Protein AF-A0A955R8C7-F1 (afdb_monomer)

Structure (mmCIF, N/CA/C/O backbone):
data_AF-A0A955R8C7-F1
#
_entry.id   AF-A0A955R8C7-F1
#
loop_
_atom_site.group_PDB
_atom_site.id
_atom_site.type_symbol
_atom_site.label_atom_id
_atom_site.label_alt_id
_atom_site.label_comp_id
_atom_site.label_asym_id
_atom_site.label_entity_id
_atom_site.label_seq_id
_atom_site.pdbx_PDB_ins_code
_atom_site.Cartn_x
_atom_site.Cartn_y
_atom_site.Cartn_z
_atom_site.occupancy
_atom_site.B_iso_or_equiv
_atom_site.auth_seq_id
_atom_site.auth_comp_id
_atom_site.auth_asym_id
_atom_site.auth_atom_id
_atom_site.pdbx_PDB_model_num
ATOM 1 N N . TYR A 1 1 ? -3.658 -14.614 7.445 1.00 72.25 1 TYR A N 1
ATOM 2 C CA . TYR A 1 1 ? -3.340 -15.143 8.784 1.00 72.25 1 TYR A CA 1
ATOM 3 C C . TYR A 1 1 ? -2.706 -16.513 8.646 1.00 72.25 1 TYR A C 1
ATOM 5 O O . TYR A 1 1 ? -2.877 -17.133 7.601 1.00 72.25 1 TYR A O 1
ATOM 13 N N . PHE A 1 2 ? -1.937 -16.956 9.641 1.00 74.69 2 PHE A N 1
ATOM 14 C CA . PHE A 1 2 ? -1.252 -18.251 9.612 1.00 74.69 2 PHE A CA 1
ATOM 15 C C . PHE A 1 2 ? -2.273 -19.394 9.439 1.00 74.69 2 PHE A C 1
ATOM 17 O O . PHE A 1 2 ? -3.031 -19.685 10.363 1.00 74.69 2 PHE A O 1
ATOM 24 N N . GLY A 1 3 ? -2.316 -19.989 8.240 1.00 80.19 3 GLY A N 1
ATOM 25 C CA . GLY A 1 3 ? -3.295 -21.011 7.832 1.00 80.19 3 GLY A CA 1
ATOM 26 C C . GLY A 1 3 ? -4.093 -20.663 6.564 1.00 80.19 3 GLY A C 1
ATOM 27 O O . GLY A 1 3 ? -4.655 -21.548 5.922 1.00 80.19 3 GLY A O 1
ATOM 28 N N . PHE A 1 4 ? -4.118 -19.397 6.140 1.00 88.19 4 PHE A N 1
ATOM 29 C CA . PHE A 1 4 ? -4.776 -18.999 4.890 1.00 88.19 4 PHE A CA 1
ATOM 30 C C . PHE A 1 4 ? -3.830 -19.081 3.686 1.00 88.19 4 PHE A C 1
ATOM 32 O O . PHE A 1 4 ? -2.660 -18.721 3.780 1.00 88.19 4 PHE A O 1
ATOM 39 N N . ALA A 1 5 ? -4.368 -19.515 2.541 1.00 88.62 5 ALA A N 1
ATOM 40 C CA . ALA A 1 5 ? -3.675 -19.583 1.257 1.00 88.62 5 ALA A CA 1
ATOM 41 C C . ALA A 1 5 ? -3.328 -18.188 0.719 1.00 88.62 5 ALA A C 1
ATOM 43 O O . ALA A 1 5 ? -2.282 -17.995 0.104 1.00 88.62 5 ALA A O 1
ATOM 44 N N . LEU A 1 6 ? -4.200 -17.211 0.982 1.00 89.56 6 LEU A N 1
ATOM 45 C CA . LEU A 1 6 ? -3.965 -15.808 0.672 1.00 89.56 6 LEU A CA 1
ATOM 46 C C . LEU A 1 6 ? -3.606 -15.029 1.946 1.00 89.56 6 LEU A C 1
ATOM 48 O O . LEU A 1 6 ? -4.169 -15.284 3.018 1.00 89.56 6 LEU A O 1
ATOM 52 N N . PRO A 1 7 ? -2.686 -14.052 1.855 1.00 90.12 7 PRO A N 1
ATOM 53 C CA . PRO A 1 7 ? -2.375 -13.188 2.983 1.00 90.12 7 PRO A CA 1
ATOM 54 C C . PRO A 1 7 ? -3.577 -12.300 3.333 1.00 90.12 7 PRO A C 1
ATOM 56 O O . PRO A 1 7 ? -4.401 -11.979 2.478 1.00 90.12 7 PRO A O 1
ATOM 59 N N . ASN A 1 8 ? -3.655 -11.852 4.592 1.00 90.50 8 ASN A N 1
ATOM 60 C CA . ASN A 1 8 ? -4.755 -10.992 5.056 1.00 90.50 8 ASN A CA 1
ATOM 61 C C . ASN A 1 8 ? -4.847 -9.690 4.247 1.00 90.50 8 ASN A C 1
ATOM 63 O O . ASN A 1 8 ? -5.927 -9.241 3.886 1.00 90.50 8 ASN A O 1
ATOM 67 N N . THR A 1 9 ? -3.686 -9.159 3.865 1.00 89.81 9 THR A N 1
ATOM 68 C CA . THR A 1 9 ? -3.544 -7.992 2.994 1.00 89.81 9 THR A CA 1
ATOM 69 C C . THR A 1 9 ? -4.264 -8.163 1.655 1.00 89.81 9 THR A C 1
ATOM 71 O O . THR A 1 9 ? -4.812 -7.192 1.146 1.00 89.81 9 THR A O 1
ATOM 74 N N . ALA A 1 10 ? -4.299 -9.371 1.078 1.00 89.94 10 ALA A N 1
ATOM 75 C CA . ALA A 1 10 ? -5.022 -9.629 -0.166 1.00 89.94 10 ALA A CA 1
ATOM 76 C C . ALA A 1 10 ? -6.538 -9.578 0.056 1.00 89.94 10 ALA A C 1
ATOM 78 O O . ALA A 1 10 ? -7.243 -8.970 -0.741 1.00 89.94 10 ALA A O 1
ATOM 79 N N . VAL A 1 11 ? -7.028 -10.143 1.164 1.00 88.62 11 VAL A N 1
ATOM 80 C CA . VAL A 1 11 ? -8.448 -10.060 1.546 1.00 88.62 11 VAL A CA 1
ATOM 81 C C . VAL A 1 11 ? -8.850 -8.594 1.728 1.00 88.62 11 VAL A C 1
ATOM 83 O O . VAL A 1 11 ? -9.777 -8.119 1.076 1.00 88.62 11 VAL A O 1
ATOM 86 N N . ALA A 1 12 ? -8.062 -7.840 2.498 1.00 88.50 12 ALA A N 1
ATOM 87 C CA . ALA A 1 12 ? -8.323 -6.434 2.777 1.00 88.50 12 ALA A CA 1
ATOM 88 C C . ALA A 1 12 ? -8.257 -5.535 1.529 1.00 88.50 12 ALA A C 1
ATOM 90 O O . ALA A 1 12 ? -9.023 -4.578 1.409 1.00 88.50 12 ALA A O 1
ATOM 91 N N . LYS A 1 13 ? -7.346 -5.819 0.590 1.00 87.69 13 LYS A N 1
ATOM 92 C CA . LYS A 1 13 ? -7.160 -5.002 -0.619 1.00 87.69 13 LYS A CA 1
ATOM 93 C C . LYS A 1 13 ? -8.030 -5.411 -1.803 1.00 87.69 13 LYS A C 1
ATOM 95 O O . LYS A 1 13 ? -8.111 -4.634 -2.741 1.00 87.69 13 LYS A O 1
ATOM 100 N N . LEU A 1 14 ? -8.641 -6.594 -1.810 1.00 85.50 14 LEU A N 1
ATOM 101 C CA . LEU A 1 14 ? -9.488 -7.046 -2.924 1.00 85.50 14 LEU A CA 1
ATOM 102 C C . LEU A 1 14 ? -10.983 -7.033 -2.568 1.00 85.50 14 LEU A C 1
ATOM 104 O O . LEU A 1 14 ? -11.815 -6.848 -3.454 1.00 85.50 14 LEU A O 1
ATOM 108 N N . GLY A 1 15 ? -11.328 -7.178 -1.285 1.00 76.69 15 GLY A N 1
ATOM 109 C CA . GLY A 1 15 ? -12.704 -7.198 -0.772 1.00 76.69 15 GLY A CA 1
ATOM 110 C C . GLY A 1 15 ? -13.296 -5.823 -0.441 1.00 76.69 15 GLY A C 1
ATOM 111 O O . GLY A 1 15 ? -14.129 -5.720 0.449 1.00 76.69 15 GLY A O 1
ATOM 112 N N . HIS A 1 16 ? -12.854 -4.747 -1.099 1.00 76.88 16 HIS A N 1
ATOM 113 C CA . HIS A 1 16 ? -13.206 -3.372 -0.707 1.00 76.88 16 HIS A CA 1
ATOM 114 C C . HIS A 1 16 ? -14.562 -2.866 -1.252 1.00 76.88 16 HIS A C 1
ATOM 116 O O . HIS A 1 16 ? -15.022 -1.818 -0.823 1.00 76.88 16 HIS A O 1
ATOM 122 N N . GLY A 1 17 ? -15.195 -3.542 -2.222 1.00 75.94 17 GLY A N 1
ATOM 123 C CA . GLY A 1 17 ? -16.530 -3.161 -2.732 1.00 75.94 17 GLY A CA 1
ATOM 124 C C . GLY A 1 17 ? -16.606 -1.901 -3.622 1.00 75.94 17 GLY A C 1
ATOM 125 O O . GLY A 1 17 ? -17.692 -1.381 -3.860 1.00 75.94 17 GLY A O 1
ATOM 126 N N . ILE A 1 18 ? -15.477 -1.419 -4.155 1.00 79.19 18 ILE A N 1
ATOM 127 C CA . ILE A 1 18 ? -15.402 -0.206 -5.000 1.00 79.19 18 ILE A CA 1
ATOM 128 C C . ILE A 1 18 ? -15.710 -0.587 -6.455 1.00 79.19 18 ILE A C 1
ATOM 130 O O . ILE A 1 18 ? -15.263 -1.654 -6.901 1.00 79.19 18 ILE A O 1
ATOM 134 N N . PRO A 1 19 ? -16.420 0.264 -7.225 1.00 83.56 19 PRO A N 1
ATOM 135 C CA . PRO A 1 19 ? -16.710 0.006 -8.631 1.00 83.56 19 PRO A CA 1
ATOM 136 C C . PRO A 1 19 ? -15.460 -0.317 -9.456 1.00 83.56 19 PRO A C 1
ATOM 138 O O . PRO A 1 19 ? -14.422 0.338 -9.355 1.00 83.56 19 PRO A O 1
ATOM 141 N N . ARG A 1 20 ? -15.563 -1.315 -10.344 1.00 86.25 20 ARG A N 1
ATOM 142 C CA . ARG A 1 20 ? -14.416 -1.756 -11.158 1.00 86.25 20 ARG A CA 1
ATOM 143 C C . ARG A 1 20 ? -13.849 -0.667 -12.064 1.00 86.25 20 ARG A C 1
ATOM 145 O O . ARG A 1 20 ? -12.647 -0.668 -12.305 1.00 86.25 20 ARG A O 1
ATOM 152 N N . SER A 1 21 ? -14.686 0.237 -12.564 1.00 87.88 21 SER A N 1
ATOM 153 C CA . SER A 1 21 ? -14.248 1.387 -13.362 1.00 87.88 21 SER A CA 1
ATOM 154 C C . SER A 1 21 ? -13.288 2.282 -12.581 1.00 87.88 21 SER A C 1
ATOM 156 O O . SER A 1 21 ? -12.277 2.719 -13.128 1.00 87.88 21 SER A O 1
ATOM 158 N N . ASP A 1 22 ? -13.567 2.504 -11.295 1.00 84.25 22 ASP A N 1
ATOM 159 C CA . ASP A 1 22 ? -12.731 3.335 -10.436 1.00 84.25 22 ASP A CA 1
ATOM 160 C C . ASP A 1 22 ? -11.402 2.676 -10.110 1.00 84.25 22 ASP A C 1
ATOM 162 O O . ASP A 1 22 ? -10.360 3.325 -10.189 1.00 84.25 22 ASP A O 1
ATOM 166 N N . VAL A 1 23 ? -11.432 1.370 -9.844 1.00 88.19 23 VAL A N 1
ATOM 167 C CA . VAL A 1 23 ? -10.225 0.560 -9.648 1.00 88.19 23 VAL A CA 1
ATOM 168 C C . VAL A 1 23 ? -9.339 0.601 -10.897 1.00 88.19 23 VAL A C 1
ATOM 170 O O . VAL A 1 23 ? -8.155 0.901 -10.796 1.00 88.19 23 VAL A O 1
ATOM 173 N N . LEU A 1 24 ? -9.892 0.372 -12.091 1.00 92.38 24 LEU A N 1
ATOM 174 C CA . LEU A 1 24 ? -9.107 0.384 -13.333 1.00 92.38 24 LEU A CA 1
ATOM 175 C C . LEU A 1 24 ? -8.505 1.763 -13.630 1.00 92.38 24 LEU A C 1
ATOM 177 O O . LEU A 1 24 ? -7.325 1.860 -13.964 1.00 92.38 24 LEU A O 1
ATOM 181 N N . ALA A 1 25 ? -9.292 2.830 -13.480 1.00 90.12 25 ALA A N 1
ATOM 182 C CA . ALA A 1 25 ? -8.811 4.196 -13.680 1.00 90.12 25 ALA A CA 1
ATOM 183 C C . ALA A 1 25 ? -7.687 4.553 -12.697 1.00 90.12 25 ALA A C 1
ATOM 185 O O . ALA A 1 25 ? -6.699 5.174 -13.084 1.00 90.12 25 ALA A O 1
ATOM 186 N N . GLN A 1 26 ? -7.807 4.119 -11.444 1.00 90.62 26 GLN A N 1
ATOM 187 C CA . GLN A 1 26 ? -6.764 4.280 -10.441 1.00 90.62 26 GLN A CA 1
ATOM 188 C C . GLN A 1 26 ? -5.492 3.495 -10.792 1.00 90.62 26 GLN A C 1
ATOM 190 O O . GLN A 1 26 ? -4.386 4.001 -10.624 1.00 90.62 26 GLN A O 1
ATOM 195 N N . GLY A 1 27 ? -5.635 2.280 -11.319 1.00 94.62 27 GLY A N 1
ATOM 196 C CA . GLY A 1 27 ? -4.509 1.475 -11.778 1.00 94.62 27 GLY A CA 1
ATOM 197 C C . GLY A 1 27 ? -3.747 2.125 -12.936 1.00 94.62 27 GLY A C 1
ATOM 198 O O . GLY A 1 27 ? -2.518 2.105 -12.960 1.00 94.62 27 GLY A O 1
ATOM 199 N N . LEU A 1 28 ? -4.460 2.766 -13.867 1.00 95.38 28 LEU A N 1
ATOM 200 C CA . LEU A 1 28 ? -3.845 3.566 -14.931 1.00 95.38 28 LEU A CA 1
ATOM 201 C C . LEU A 1 28 ? -3.146 4.815 -14.378 1.00 95.38 28 LEU A C 1
ATOM 203 O O . LEU A 1 28 ? -2.026 5.108 -14.792 1.00 95.38 28 LEU A O 1
ATOM 207 N N . ALA A 1 29 ? -3.764 5.508 -13.415 1.00 92.62 29 ALA A N 1
ATOM 208 C CA . ALA A 1 29 ? -3.135 6.630 -12.719 1.00 92.62 29 ALA A CA 1
ATOM 209 C C . ALA A 1 29 ? -1.842 6.204 -12.001 1.00 92.62 29 ALA A C 1
ATOM 211 O O . ALA A 1 29 ? -0.850 6.924 -12.045 1.00 92.62 29 ALA A O 1
ATOM 212 N N . TYR A 1 30 ? -1.809 4.995 -11.433 1.00 95.56 30 TYR A N 1
ATOM 213 C CA . TYR A 1 30 ? -0.611 4.430 -10.813 1.00 95.56 30 TYR A CA 1
ATOM 214 C C . TYR A 1 30 ? 0.530 4.181 -11.805 1.00 95.56 30 TYR A C 1
ATOM 216 O O . TYR A 1 30 ? 1.680 4.520 -11.525 1.00 95.56 30 TYR A O 1
ATOM 224 N N . LEU A 1 31 ? 0.231 3.642 -12.992 1.00 96.31 31 LEU A N 1
ATOM 225 C CA . LEU A 1 31 ? 1.247 3.502 -14.039 1.00 96.31 31 LEU A CA 1
ATOM 226 C C . LEU A 1 31 ? 1.721 4.864 -14.559 1.00 96.31 31 LEU A C 1
ATOM 228 O O . LEU A 1 31 ? 2.915 5.039 -14.788 1.00 96.31 31 LEU A O 1
ATOM 232 N N . HIS A 1 32 ? 0.814 5.834 -14.700 1.00 94.94 32 HIS A N 1
ATOM 233 C CA . HIS A 1 32 ? 1.173 7.203 -15.066 1.00 94.94 32 HIS A CA 1
ATOM 234 C C . HIS A 1 32 ? 2.106 7.838 -14.025 1.00 94.94 32 HIS A C 1
ATOM 236 O O . HIS A 1 32 ? 3.153 8.353 -14.406 1.00 94.94 32 HIS A O 1
ATOM 242 N N . ASN A 1 33 ? 1.788 7.715 -12.730 1.00 93.25 33 ASN A N 1
ATOM 243 C CA . ASN A 1 33 ? 2.657 8.150 -11.634 1.00 93.25 33 ASN A CA 1
ATOM 244 C C . ASN A 1 33 ? 4.060 7.528 -11.753 1.00 93.25 33 ASN A C 1
ATOM 246 O O . ASN A 1 33 ? 5.056 8.239 -11.667 1.00 93.25 33 ASN A O 1
ATOM 250 N N . SER A 1 34 ? 4.159 6.226 -12.044 1.00 93.94 34 SER A N 1
ATOM 251 C CA . SER A 1 34 ? 5.461 5.572 -12.225 1.00 93.94 34 SER A CA 1
ATOM 252 C C . SER A 1 34 ? 6.263 6.141 -13.398 1.00 93.94 34 SER A C 1
ATOM 254 O O . SER A 1 34 ? 7.483 6.205 -13.306 1.00 93.94 34 SER A O 1
ATOM 256 N N . VAL A 1 35 ? 5.618 6.547 -14.495 1.00 93.50 35 VAL A N 1
ATOM 257 C CA . VAL A 1 35 ? 6.308 7.166 -15.641 1.00 93.50 35 VAL A CA 1
ATOM 258 C C . VAL A 1 35 ? 6.776 8.582 -15.305 1.00 93.50 35 VAL A C 1
ATOM 260 O O . VAL A 1 35 ? 7.848 8.984 -15.752 1.00 93.50 35 VAL A O 1
ATOM 263 N N . THR A 1 36 ? 5.992 9.341 -14.535 1.00 90.88 36 THR A N 1
ATOM 264 C CA . THR A 1 36 ? 6.328 10.727 -14.182 1.00 90.88 36 THR A CA 1
ATOM 265 C C . THR A 1 36 ? 7.379 10.821 -13.083 1.00 90.88 36 THR A C 1
ATOM 267 O O . THR A 1 36 ? 8.261 11.672 -13.166 1.00 90.88 36 THR A O 1
ATOM 270 N N . GLU A 1 37 ? 7.297 9.957 -12.073 1.00 90.06 37 GLU A N 1
ATOM 271 C CA . GLU A 1 37 ? 8.216 9.955 -10.930 1.00 90.06 37 GLU A CA 1
ATOM 272 C C . GLU A 1 37 ? 9.483 9.129 -11.202 1.00 90.06 37 GLU A C 1
ATOM 274 O O . GLU A 1 37 ? 10.540 9.433 -10.654 1.00 90.06 37 GLU A O 1
ATOM 279 N N . ASP A 1 38 ? 9.406 8.115 -12.073 1.00 92.56 38 ASP A N 1
ATOM 280 C CA . ASP A 1 38 ? 10.516 7.205 -12.374 1.00 92.56 38 ASP A CA 1
ATOM 281 C C . ASP A 1 38 ? 10.596 6.815 -13.874 1.00 92.56 38 ASP A C 1
ATOM 283 O O . ASP A 1 38 ? 10.420 5.650 -14.258 1.00 92.56 38 ASP A O 1
ATOM 287 N N . PRO A 1 39 ? 10.880 7.777 -14.777 1.00 94.00 39 PRO A N 1
ATOM 288 C CA . PRO A 1 39 ? 10.860 7.551 -16.228 1.00 94.00 39 PRO A CA 1
ATOM 289 C C . PRO A 1 39 ? 11.879 6.507 -16.714 1.00 94.00 39 PRO A C 1
ATOM 291 O O . PRO A 1 39 ? 11.675 5.881 -17.762 1.00 94.00 39 PRO A O 1
ATOM 294 N N . VAL A 1 40 ? 12.964 6.271 -15.961 1.00 95.12 40 VAL A N 1
ATOM 295 C CA . VAL A 1 40 ? 13.962 5.242 -16.305 1.00 95.12 40 VAL A CA 1
ATOM 296 C C . VAL A 1 40 ? 13.352 3.842 -16.287 1.00 95.12 40 VAL A C 1
ATOM 298 O O . VAL A 1 40 ? 13.787 2.981 -17.055 1.00 95.12 40 VAL A O 1
ATOM 301 N N . THR A 1 41 ? 12.306 3.613 -15.490 1.00 94.50 41 THR A N 1
ATOM 302 C CA . THR A 1 41 ? 11.613 2.325 -15.455 1.00 94.50 41 THR A CA 1
ATOM 303 C C . THR A 1 41 ? 10.926 2.020 -16.780 1.00 94.50 41 THR A C 1
ATOM 305 O O . THR A 1 41 ? 11.147 0.956 -17.368 1.00 94.50 41 THR A O 1
ATOM 308 N N . ALA A 1 42 ? 10.159 2.977 -17.306 1.00 94.88 42 ALA A N 1
ATOM 309 C CA . ALA A 1 42 ? 9.500 2.840 -18.602 1.00 94.88 42 ALA A CA 1
ATOM 310 C C . ALA A 1 42 ? 10.517 2.706 -19.746 1.00 94.88 42 ALA A C 1
ATOM 312 O O . ALA A 1 42 ? 10.357 1.850 -20.620 1.00 94.88 42 ALA A O 1
ATOM 313 N N . LEU A 1 43 ? 11.600 3.492 -19.708 1.00 96.56 43 LEU A N 1
ATOM 314 C CA . LEU A 1 43 ? 12.670 3.409 -20.702 1.00 96.56 43 LEU A CA 1
ATOM 315 C C . LEU A 1 43 ? 13.373 2.046 -20.679 1.00 96.56 43 LEU A C 1
ATOM 317 O O . LEU A 1 43 ? 13.574 1.443 -21.731 1.00 96.56 43 LEU A O 1
ATOM 321 N N . THR A 1 44 ? 13.712 1.529 -19.496 1.00 97.50 44 THR A N 1
ATOM 322 C CA . THR A 1 44 ? 14.349 0.211 -19.347 1.00 97.50 44 THR A CA 1
ATOM 323 C C . THR A 1 44 ? 13.456 -0.887 -19.916 1.00 97.50 44 THR A C 1
ATOM 325 O O . THR A 1 44 ? 13.938 -1.759 -20.639 1.00 97.50 44 THR A O 1
ATOM 328 N N . PHE A 1 45 ? 12.147 -0.821 -19.653 1.00 96.44 45 PHE A N 1
ATOM 329 C CA . PHE A 1 45 ? 11.169 -1.761 -20.200 1.00 96.44 45 PHE A CA 1
ATOM 330 C C . PHE A 1 45 ? 11.098 -1.701 -21.733 1.00 96.44 45 PHE A C 1
ATOM 332 O O . PHE A 1 45 ? 11.169 -2.736 -22.400 1.00 96.44 45 PHE A O 1
ATOM 339 N N . ALA A 1 46 ? 11.031 -0.493 -22.299 1.00 96.25 46 ALA A N 1
ATOM 340 C CA . ALA A 1 46 ? 10.998 -0.280 -23.744 1.00 96.25 46 ALA A CA 1
ATOM 341 C C . ALA A 1 46 ? 12.273 -0.793 -24.435 1.00 96.25 46 ALA A C 1
ATOM 343 O O . ALA A 1 46 ? 12.190 -1.504 -25.439 1.00 96.25 46 ALA A O 1
ATOM 344 N N . LEU A 1 47 ? 13.449 -0.496 -23.872 1.00 97.00 47 LEU A N 1
ATOM 345 C CA . LEU A 1 47 ? 14.725 -0.993 -24.386 1.00 97.00 47 LEU A CA 1
ATOM 346 C C . LEU A 1 47 ? 14.814 -2.518 -24.287 1.00 97.00 47 LEU A C 1
ATOM 348 O O . LEU A 1 47 ? 15.222 -3.163 -25.251 1.00 97.00 47 LEU A O 1
ATOM 352 N N . ALA A 1 48 ? 14.391 -3.114 -23.169 1.00 96.69 48 ALA A N 1
ATOM 353 C CA . ALA A 1 48 ? 14.397 -4.565 -23.005 1.00 96.69 48 ALA A CA 1
ATOM 354 C C . ALA A 1 48 ? 13.556 -5.268 -24.083 1.00 96.69 48 ALA A C 1
ATOM 356 O O . ALA A 1 48 ? 14.011 -6.254 -24.664 1.00 96.69 48 ALA A O 1
ATOM 357 N N . ILE A 1 49 ? 12.368 -4.738 -24.400 1.00 95.69 49 ILE A N 1
ATOM 358 C CA . ILE A 1 49 ? 11.526 -5.241 -25.497 1.00 95.69 49 ILE A CA 1
ATOM 359 C C . ILE A 1 49 ? 12.233 -5.070 -26.843 1.00 95.69 49 ILE A C 1
ATOM 361 O O . ILE A 1 49 ? 12.328 -6.033 -27.604 1.00 95.69 49 ILE A O 1
ATOM 365 N N . ALA A 1 50 ? 12.758 -3.876 -27.132 1.00 95.19 50 ALA A N 1
ATOM 366 C CA . ALA A 1 50 ? 13.411 -3.584 -28.405 1.00 95.19 50 ALA A CA 1
ATOM 367 C C . ALA A 1 50 ? 14.598 -4.527 -28.675 1.00 95.19 50 ALA A C 1
ATOM 369 O O . ALA A 1 50 ? 14.674 -5.128 -29.747 1.00 95.19 50 ALA A O 1
ATOM 370 N N . PHE A 1 51 ? 15.481 -4.728 -27.691 1.00 94.81 51 PHE A N 1
ATOM 371 C CA . PHE A 1 51 ? 16.626 -5.635 -27.820 1.00 94.81 51 PHE A CA 1
ATOM 372 C C . PHE A 1 51 ? 16.218 -7.117 -27.827 1.00 94.81 51 PHE A C 1
ATOM 374 O O . PHE A 1 51 ? 16.821 -7.915 -28.547 1.00 94.81 51 PHE A O 1
ATOM 381 N N . ALA A 1 52 ? 15.183 -7.517 -27.083 1.00 94.25 52 ALA A N 1
ATOM 382 C CA . ALA A 1 52 ? 14.675 -8.889 -27.141 1.00 94.25 52 ALA A CA 1
ATOM 383 C C . ALA A 1 52 ? 14.090 -9.235 -28.522 1.00 94.25 52 ALA A C 1
ATOM 385 O O . ALA A 1 52 ? 14.343 -10.331 -29.032 1.00 94.25 52 ALA A O 1
ATOM 386 N N . LEU A 1 53 ? 13.361 -8.296 -29.139 1.00 93.88 53 LEU A N 1
ATOM 387 C CA . LEU A 1 53 ? 12.813 -8.434 -30.491 1.00 93.88 53 LEU A CA 1
ATOM 388 C C . LEU A 1 53 ? 13.912 -8.409 -31.559 1.00 93.88 53 LEU A C 1
ATOM 390 O O . LEU A 1 53 ? 13.920 -9.278 -32.427 1.00 93.88 53 LEU A O 1
ATOM 394 N N . ALA A 1 54 ? 14.865 -7.474 -31.472 1.00 92.69 54 ALA A N 1
ATOM 395 C CA . ALA A 1 54 ? 15.970 -7.358 -32.428 1.00 92.69 54 ALA A CA 1
ATOM 396 C C . ALA A 1 54 ? 16.838 -8.627 -32.496 1.00 92.69 54 ALA A C 1
ATOM 398 O O . ALA A 1 54 ? 17.334 -8.983 -33.560 1.00 92.69 54 ALA A O 1
ATOM 399 N N . ASN A 1 55 ? 16.980 -9.336 -31.374 1.00 88.94 55 ASN A N 1
ATOM 400 C CA . ASN A 1 55 ? 17.717 -10.598 -31.303 1.00 88.94 55 ASN A CA 1
ATOM 401 C C . ASN A 1 55 ? 16.864 -11.843 -31.600 1.00 88.94 55 ASN A C 1
ATOM 403 O O . ASN A 1 55 ? 17.377 -12.955 -31.481 1.00 88.94 55 ASN A O 1
ATOM 407 N N . ALA A 1 56 ? 15.570 -11.684 -31.908 1.00 84.56 56 ALA A N 1
ATOM 408 C CA . ALA A 1 56 ? 14.620 -12.782 -32.106 1.00 84.56 56 ALA A CA 1
ATOM 409 C C . ALA A 1 56 ? 14.700 -13.861 -31.002 1.00 84.56 56 ALA A C 1
ATOM 411 O O . ALA A 1 56 ? 14.657 -15.059 -31.280 1.00 84.56 56 ALA A O 1
ATOM 412 N N . SER A 1 57 ? 14.847 -13.442 -29.737 1.00 83.62 57 SER A N 1
ATOM 413 C CA . SER A 1 57 ? 15.030 -14.349 -28.596 1.00 83.62 57 SER A CA 1
ATOM 414 C C . SER A 1 57 ? 13.694 -14.604 -27.886 1.00 83.62 57 SER A C 1
ATOM 416 O O . SER A 1 57 ? 13.339 -13.857 -26.968 1.00 83.62 57 SER A O 1
ATOM 418 N N . PRO A 1 58 ? 12.943 -15.675 -28.222 1.00 83.62 58 PRO A N 1
ATOM 419 C CA . PRO A 1 58 ? 11.679 -15.978 -27.546 1.00 83.62 58 PRO A CA 1
ATOM 420 C C . PRO A 1 58 ? 11.877 -16.215 -26.043 1.00 83.62 58 PRO A C 1
ATOM 422 O O . PRO A 1 58 ? 11.026 -15.849 -25.238 1.00 83.62 58 PRO A O 1
ATOM 425 N N . ARG A 1 59 ? 13.045 -16.737 -25.641 1.00 90.62 59 ARG A N 1
ATOM 426 C CA . ARG A 1 59 ? 13.415 -16.921 -24.228 1.00 90.62 59 ARG A CA 1
ATOM 427 C C . ARG A 1 59 ? 13.519 -15.599 -23.463 1.00 90.62 59 ARG A C 1
ATOM 429 O O . ARG A 1 59 ? 13.260 -15.590 -22.267 1.00 90.62 59 ARG A O 1
ATOM 436 N N . SER A 1 60 ? 13.878 -14.509 -24.141 1.00 92.00 60 SER A N 1
ATOM 437 C CA . SER A 1 60 ? 13.929 -13.160 -23.562 1.00 92.00 60 SER A CA 1
ATOM 438 C C . SER A 1 60 ? 12.564 -12.464 -23.580 1.00 92.00 60 SER A C 1
ATOM 440 O O . SER A 1 60 ? 12.310 -11.605 -22.746 1.00 92.00 60 SER A O 1
ATOM 442 N N . LEU A 1 61 ? 11.663 -12.846 -24.491 1.00 93.06 61 LEU A N 1
ATOM 443 C CA . LEU A 1 61 ? 10.310 -12.284 -24.562 1.00 93.06 61 LEU A CA 1
ATOM 444 C C . LEU A 1 61 ? 9.367 -12.859 -23.498 1.00 93.06 61 LEU A C 1
ATOM 446 O O . LEU A 1 61 ? 8.510 -12.136 -23.002 1.00 93.06 61 LEU A O 1
ATOM 450 N N . LEU A 1 62 ? 9.538 -14.125 -23.103 1.00 94.69 62 LEU A N 1
ATOM 451 C CA . LEU A 1 62 ? 8.736 -14.758 -22.044 1.00 94.69 62 LEU A CA 1
ATOM 452 C C . LEU A 1 62 ? 8.735 -13.990 -20.705 1.00 94.69 62 LEU A C 1
ATOM 454 O O . LEU A 1 62 ? 7.648 -13.701 -20.202 1.00 94.69 62 LEU A O 1
ATOM 458 N N . PRO A 1 63 ? 9.889 -13.618 -20.112 1.00 95.25 63 PRO A N 1
ATOM 459 C CA . PRO A 1 63 ? 9.889 -12.852 -18.868 1.00 95.25 63 PRO A CA 1
ATOM 460 C C . PRO A 1 63 ? 9.269 -11.456 -19.040 1.00 95.25 63 PRO A C 1
ATOM 462 O O . PRO A 1 63 ? 8.563 -10.996 -18.146 1.00 95.25 63 PRO A O 1
ATOM 465 N N . LEU A 1 64 ? 9.443 -10.809 -20.199 1.00 96.44 64 LEU A N 1
ATOM 466 C CA . LEU A 1 64 ? 8.802 -9.522 -20.502 1.00 96.44 64 LEU A CA 1
ATOM 467 C C . LEU A 1 64 ? 7.282 -9.644 -20.643 1.00 96.44 64 LEU A C 1
ATOM 469 O O . LEU A 1 64 ? 6.558 -8.771 -20.174 1.00 96.44 64 LEU A O 1
ATOM 473 N N . ALA A 1 65 ? 6.786 -10.740 -21.220 1.00 96.12 65 ALA A N 1
ATOM 474 C CA . ALA A 1 65 ? 5.359 -11.042 -21.253 1.00 96.12 65 ALA A CA 1
ATOM 475 C C . ALA A 1 65 ? 4.807 -11.251 -19.834 1.00 96.12 65 ALA A C 1
ATOM 477 O O . ALA A 1 65 ? 3.757 -10.708 -19.500 1.00 96.12 65 ALA A O 1
ATOM 478 N N . GLY A 1 66 ? 5.541 -11.960 -18.969 1.00 96.69 66 GLY A N 1
ATOM 479 C CA . GLY A 1 66 ? 5.200 -12.088 -17.549 1.00 96.69 66 GLY A CA 1
ATOM 480 C C . GLY A 1 66 ? 5.158 -10.738 -16.829 1.00 96.69 66 GLY A C 1
ATOM 481 O O . GLY A 1 66 ? 4.215 -10.458 -16.093 1.00 96.69 66 GLY A O 1
ATOM 482 N N . ALA A 1 67 ? 6.129 -9.863 -17.092 1.00 96.81 67 ALA A N 1
ATOM 483 C CA . ALA A 1 67 ? 6.141 -8.511 -16.547 1.00 96.81 67 ALA A CA 1
ATOM 484 C C . ALA A 1 67 ? 4.973 -7.657 -17.079 1.00 96.81 67 ALA A C 1
ATOM 486 O O . ALA A 1 67 ? 4.344 -6.943 -16.306 1.00 96.81 67 ALA A O 1
ATOM 487 N N . ALA A 1 68 ? 4.612 -7.779 -18.360 1.00 96.69 68 ALA A N 1
ATOM 488 C CA . ALA A 1 68 ? 3.443 -7.108 -18.929 1.00 96.69 68 ALA A CA 1
ATOM 489 C C . ALA A 1 68 ? 2.124 -7.612 -18.311 1.00 96.69 68 ALA A C 1
ATOM 491 O O . ALA A 1 68 ? 1.252 -6.807 -17.988 1.00 96.69 68 ALA A O 1
ATOM 492 N N . LEU A 1 69 ? 1.993 -8.924 -18.079 1.00 97.62 69 LEU A N 1
ATOM 493 C CA . LEU A 1 69 ? 0.855 -9.508 -17.359 1.00 97.62 69 LEU A CA 1
ATOM 494 C C . LEU A 1 69 ? 0.789 -9.021 -15.908 1.00 97.62 69 LEU A C 1
ATOM 496 O O . LEU A 1 69 ? -0.298 -8.737 -15.410 1.00 97.62 69 LEU A O 1
ATOM 500 N N . HIS A 1 70 ? 1.938 -8.871 -15.246 1.00 97.00 70 HIS A N 1
ATOM 501 C CA . HIS A 1 70 ? 2.011 -8.270 -13.916 1.00 97.00 70 HIS A CA 1
ATOM 502 C C . HIS A 1 70 ? 1.541 -6.812 -13.929 1.00 97.00 70 HIS A C 1
ATOM 504 O O . HIS A 1 70 ? 0.712 -6.442 -13.107 1.00 97.00 70 HIS A O 1
ATOM 510 N N . LEU A 1 71 ? 1.967 -5.992 -14.895 1.00 97.25 71 LEU A N 1
ATOM 511 C CA . LEU A 1 71 ? 1.472 -4.613 -15.025 1.00 97.25 71 LEU A CA 1
ATOM 512 C C . LEU A 1 71 ? -0.035 -4.562 -15.327 1.00 97.25 71 LEU A C 1
ATOM 514 O O . LEU A 1 71 ? -0.745 -3.725 -14.770 1.00 97.25 71 LEU A O 1
ATOM 518 N N . ALA A 1 72 ? -0.553 -5.488 -16.137 1.00 97.50 72 ALA A N 1
ATOM 519 C CA . ALA A 1 72 ? -1.993 -5.626 -16.350 1.00 97.50 72 ALA A CA 1
ATOM 520 C C . ALA A 1 72 ? -2.728 -6.007 -15.052 1.00 97.50 72 ALA A C 1
ATOM 522 O O . ALA A 1 72 ? -3.799 -5.470 -14.770 1.00 97.50 72 ALA A O 1
ATOM 523 N N . TYR A 1 73 ? -2.139 -6.881 -14.231 1.00 95.69 73 TYR A N 1
ATOM 524 C CA . TYR A 1 73 ? -2.640 -7.196 -12.894 1.00 95.69 73 TYR A CA 1
ATOM 525 C C . TYR A 1 73 ? -2.623 -5.968 -11.973 1.00 95.69 73 TYR A C 1
ATOM 527 O O . TYR A 1 73 ? -3.627 -5.701 -11.318 1.00 95.69 73 TYR A O 1
ATOM 535 N N . VAL A 1 74 ? -1.547 -5.174 -11.977 1.00 95.62 74 VAL A N 1
ATOM 536 C CA . VAL A 1 74 ? -1.455 -3.914 -11.219 1.00 95.62 74 VAL A CA 1
ATOM 537 C C . VAL A 1 74 ? -2.605 -2.979 -11.596 1.00 95.62 74 VAL A C 1
ATOM 539 O O . VAL A 1 74 ? -3.293 -2.476 -10.710 1.00 95.62 74 VAL A O 1
ATOM 542 N N . VAL A 1 75 ? -2.896 -2.812 -12.890 1.00 96.12 75 VAL A N 1
ATOM 543 C CA . VAL A 1 75 ? -4.058 -2.023 -13.336 1.00 96.12 75 VAL A CA 1
ATOM 544 C C . VAL A 1 75 ? -5.368 -2.649 -12.856 1.00 96.12 75 VAL A C 1
ATOM 546 O O . VAL A 1 75 ? -6.255 -1.954 -12.363 1.00 96.12 75 VAL A O 1
ATOM 549 N N . ARG A 1 76 ? -5.485 -3.977 -12.955 1.00 94.50 76 ARG A N 1
ATOM 550 C CA . ARG A 1 76 ? -6.690 -4.730 -12.591 1.00 94.50 76 ARG A CA 1
ATOM 551 C C . ARG A 1 76 ? -7.081 -4.580 -11.120 1.00 94.50 76 ARG A C 1
ATOM 553 O O . ARG A 1 76 ? -8.282 -4.629 -10.838 1.00 94.50 76 ARG A O 1
ATOM 560 N N . VAL A 1 77 ? -6.102 -4.430 -10.226 1.00 92.00 77 VAL A N 1
ATOM 561 C CA . VAL A 1 77 ? -6.300 -4.256 -8.773 1.00 92.00 77 VAL A CA 1
ATOM 562 C C . VAL A 1 77 ? -6.234 -2.797 -8.313 1.00 92.00 77 VAL A C 1
ATOM 564 O O . VAL A 1 77 ? -6.405 -2.530 -7.131 1.00 92.00 77 VAL A O 1
ATOM 567 N N . GLY A 1 78 ? -6.021 -1.850 -9.231 1.00 91.38 78 GLY A N 1
ATOM 568 C CA . GLY A 1 78 ? -6.007 -0.417 -8.927 1.00 91.38 78 GLY A CA 1
ATOM 569 C C . GLY A 1 78 ? -4.691 0.114 -8.374 1.00 91.38 78 GLY A C 1
ATOM 570 O O . GLY A 1 78 ? -4.667 1.182 -7.770 1.00 91.38 78 GLY A O 1
ATOM 571 N N . GLY A 1 79 ? -3.594 -0.603 -8.605 1.00 92.69 79 GLY A N 1
ATOM 572 C CA . GLY A 1 79 ? -2.266 -0.195 -8.178 1.00 92.69 79 GLY A CA 1
ATOM 573 C C . GLY A 1 79 ? -2.100 -0.214 -6.665 1.00 92.69 79 GLY A C 1
ATOM 574 O O . GLY A 1 79 ? -2.580 -1.109 -5.966 1.00 92.69 79 GLY A O 1
ATOM 575 N N . ASP A 1 80 ? -1.357 0.763 -6.163 1.00 91.25 80 ASP A N 1
ATOM 576 C CA . ASP A 1 80 ? -0.991 0.841 -4.762 1.00 91.25 80 ASP A CA 1
ATOM 577 C C . ASP A 1 80 ? -0.741 2.283 -4.324 1.00 91.25 80 ASP A C 1
ATOM 579 O O . ASP A 1 80 ? -0.493 3.153 -5.152 1.00 91.25 80 ASP A O 1
ATOM 583 N N . PHE A 1 81 ? -0.818 2.554 -3.021 1.00 87.75 81 PHE A N 1
ATOM 584 C CA . PHE A 1 81 ? -0.506 3.890 -2.527 1.00 87.75 81 PHE A CA 1
ATOM 585 C C . PHE A 1 81 ? 0.991 4.179 -2.558 1.00 87.75 81 PHE A C 1
ATOM 587 O O . PHE A 1 81 ? 1.349 5.338 -2.501 1.00 87.75 81 PHE A O 1
ATOM 594 N N . MET A 1 82 ? 1.886 3.188 -2.600 1.00 92.81 82 MET A N 1
ATOM 595 C CA . MET A 1 82 ? 3.327 3.458 -2.617 1.00 92.81 82 MET A CA 1
ATOM 596 C C . MET A 1 82 ? 3.802 3.590 -4.057 1.00 92.81 82 MET A C 1
ATOM 598 O O . MET A 1 82 ? 3.741 2.611 -4.813 1.00 92.81 82 MET A O 1
ATOM 602 N N . SER A 1 83 ? 4.303 4.768 -4.429 1.00 92.81 83 SER A N 1
ATOM 603 C CA . SER A 1 83 ? 4.860 4.998 -5.765 1.00 92.81 83 SER A CA 1
ATOM 604 C C . SER A 1 83 ? 5.936 3.955 -6.100 1.00 92.81 83 SER A C 1
ATOM 606 O O . SER A 1 83 ? 6.731 3.555 -5.246 1.00 92.81 83 SER A O 1
ATOM 608 N N . GLY A 1 84 ? 5.898 3.429 -7.326 1.00 93.19 84 GLY A N 1
ATOM 609 C CA . GLY A 1 84 ? 6.867 2.464 -7.862 1.00 93.19 84 GLY A CA 1
ATOM 610 C C . GLY A 1 84 ? 6.862 1.053 -7.248 1.00 93.19 84 GLY A C 1
ATOM 611 O O . GLY A 1 84 ? 7.339 0.120 -7.899 1.00 93.19 84 GLY A O 1
ATOM 612 N N . ARG A 1 85 ? 6.294 0.833 -6.050 1.00 94.31 85 ARG A N 1
ATOM 613 C CA . ARG A 1 85 ? 6.374 -0.449 -5.313 1.00 94.31 85 ARG A CA 1
ATOM 614 C C . ARG A 1 85 ? 5.941 -1.658 -6.141 1.00 94.31 85 ARG A C 1
ATOM 616 O O . ARG A 1 85 ? 6.636 -2.671 -6.148 1.00 94.31 85 ARG A O 1
ATOM 623 N N . MET A 1 86 ? 4.803 -1.573 -6.828 1.00 94.88 86 MET A N 1
ATOM 624 C CA . MET A 1 86 ? 4.310 -2.688 -7.640 1.00 94.88 86 MET A CA 1
ATOM 625 C C . MET A 1 86 ? 4.947 -2.749 -9.034 1.00 94.88 86 MET A C 1
ATOM 627 O O . MET A 1 86 ? 4.858 -3.789 -9.675 1.00 94.88 86 MET A O 1
ATOM 631 N N . VAL A 1 87 ? 5.602 -1.688 -9.511 1.00 96.56 87 VAL A N 1
ATOM 632 C CA . VAL A 1 87 ? 6.272 -1.664 -10.828 1.00 96.56 87 VAL A CA 1
ATOM 633 C C . VAL A 1 87 ? 7.718 -2.174 -10.733 1.00 96.56 87 VAL A C 1
ATOM 635 O O . VAL A 1 87 ? 8.249 -2.727 -11.696 1.00 96.56 87 VAL A O 1
ATOM 638 N N . ALA A 1 88 ? 8.338 -2.083 -9.554 1.00 95.19 88 ALA A N 1
ATOM 639 C CA . ALA A 1 88 ? 9.736 -2.445 -9.319 1.00 95.19 88 ALA A CA 1
ATOM 640 C C . ALA A 1 88 ? 10.108 -3.877 -9.761 1.00 95.19 88 ALA A C 1
ATOM 642 O O . ALA A 1 88 ? 11.195 -4.099 -10.293 1.00 95.19 88 ALA A O 1
ATOM 643 N N . SER A 1 89 ? 9.218 -4.861 -9.602 1.00 94.19 89 SER A N 1
ATOM 644 C CA . SER A 1 89 ? 9.479 -6.232 -10.071 1.00 94.19 89 SER A CA 1
ATOM 645 C C . SER A 1 89 ? 9.589 -6.315 -11.599 1.00 94.19 89 SER A C 1
ATOM 647 O O . SER A 1 89 ? 10.477 -6.994 -12.117 1.00 94.19 89 SER A O 1
ATOM 649 N N . ALA A 1 90 ? 8.737 -5.586 -12.327 1.00 95.94 90 ALA A N 1
ATOM 650 C CA . ALA A 1 90 ? 8.789 -5.501 -13.785 1.00 95.94 90 ALA A CA 1
ATOM 651 C C . ALA A 1 90 ? 10.068 -4.795 -14.262 1.00 95.94 90 ALA A C 1
ATOM 653 O O . ALA A 1 90 ? 10.668 -5.235 -15.244 1.00 95.94 90 ALA A O 1
ATOM 654 N N . LEU A 1 91 ? 10.529 -3.768 -13.534 1.00 96.38 91 LEU A N 1
ATOM 655 C CA . LEU A 1 91 ? 11.822 -3.124 -13.784 1.00 96.38 91 LEU A CA 1
ATOM 656 C C . LEU A 1 91 ? 12.976 -4.127 -13.688 1.00 96.38 91 LEU A C 1
ATOM 658 O O . LEU A 1 91 ? 13.788 -4.203 -14.605 1.00 96.38 91 LEU A O 1
ATOM 662 N N . VAL A 1 92 ? 13.049 -4.912 -12.609 1.00 96.94 92 VAL A N 1
ATOM 663 C CA . VAL A 1 92 ? 14.131 -5.897 -12.419 1.00 96.94 92 VAL A CA 1
ATOM 664 C C . VAL A 1 92 ? 14.149 -6.910 -13.562 1.00 96.94 92 VAL A C 1
ATOM 666 O O . VAL A 1 92 ? 15.205 -7.195 -14.130 1.00 96.94 92 VAL A O 1
ATOM 669 N N . VAL A 1 93 ? 12.977 -7.416 -13.950 1.00 97.38 93 VAL A N 1
ATOM 670 C CA . VAL A 1 93 ? 12.844 -8.343 -15.080 1.00 97.38 93 VAL A CA 1
ATOM 671 C C . VAL A 1 93 ? 13.308 -7.703 -16.391 1.00 97.38 93 VAL A C 1
ATOM 673 O O . VAL A 1 93 ? 14.048 -8.331 -17.157 1.00 97.38 93 VAL A O 1
ATOM 676 N N . ALA A 1 94 ? 12.921 -6.453 -16.647 1.00 97.50 94 ALA A N 1
ATOM 677 C CA . ALA A 1 94 ? 13.358 -5.714 -17.824 1.00 97.50 94 ALA A CA 1
ATOM 678 C C . ALA A 1 94 ? 14.867 -5.456 -17.822 1.00 97.50 94 ALA A C 1
ATOM 680 O O . ALA A 1 94 ? 15.513 -5.703 -18.834 1.00 97.50 94 ALA A O 1
ATOM 681 N N . ALA A 1 95 ? 15.449 -5.045 -16.695 1.00 96.94 95 ALA A N 1
ATOM 682 C CA . ALA A 1 95 ? 16.880 -4.786 -16.566 1.00 96.94 95 ALA A CA 1
ATOM 683 C C . ALA A 1 95 ? 17.717 -6.051 -16.817 1.00 96.94 95 ALA A C 1
ATOM 685 O O . ALA A 1 95 ? 18.678 -6.012 -17.585 1.00 96.94 95 ALA A O 1
ATOM 686 N N . ILE A 1 96 ? 17.318 -7.194 -16.242 1.00 96.25 96 ILE A N 1
ATOM 687 C CA . ILE A 1 96 ? 17.975 -8.488 -16.492 1.00 96.25 96 ILE A CA 1
ATOM 688 C C . ILE A 1 96 ? 17.847 -8.874 -17.969 1.00 96.25 96 ILE A C 1
ATOM 690 O O . ILE A 1 96 ? 18.818 -9.310 -18.588 1.00 96.25 96 ILE A O 1
ATOM 694 N N . THR A 1 97 ? 16.657 -8.710 -18.551 1.00 96.06 97 THR A N 1
ATOM 695 C CA . THR A 1 97 ? 16.422 -9.048 -19.960 1.00 96.06 97 THR A CA 1
ATOM 696 C C . THR A 1 97 ? 17.234 -8.159 -20.892 1.00 96.06 97 THR A C 1
ATOM 698 O O . THR A 1 97 ? 17.849 -8.672 -21.827 1.00 96.06 97 THR A O 1
ATOM 701 N N . LEU A 1 98 ? 17.292 -6.855 -20.618 1.00 96.19 98 LEU A N 1
ATOM 702 C CA . LEU A 1 98 ? 18.110 -5.890 -21.340 1.00 96.19 98 LEU A CA 1
ATOM 703 C C . LEU A 1 98 ? 19.586 -6.283 -21.256 1.00 96.19 98 LEU A C 1
ATOM 705 O O . LEU A 1 98 ? 20.212 -6.496 -22.287 1.00 96.19 98 LEU A O 1
ATOM 709 N N . ALA A 1 99 ? 20.119 -6.516 -20.054 1.00 93.88 99 ALA A N 1
ATOM 710 C CA . ALA A 1 99 ? 21.512 -6.924 -19.866 1.00 93.88 99 ALA A CA 1
ATOM 711 C C . ALA A 1 99 ? 21.882 -8.202 -20.644 1.00 93.88 99 ALA A C 1
ATOM 713 O O . ALA A 1 99 ? 22.988 -8.311 -21.166 1.00 93.88 99 ALA A O 1
ATOM 714 N N . ARG A 1 100 ? 20.952 -9.159 -20.771 1.00 92.88 100 ARG A N 1
ATOM 715 C CA . ARG A 1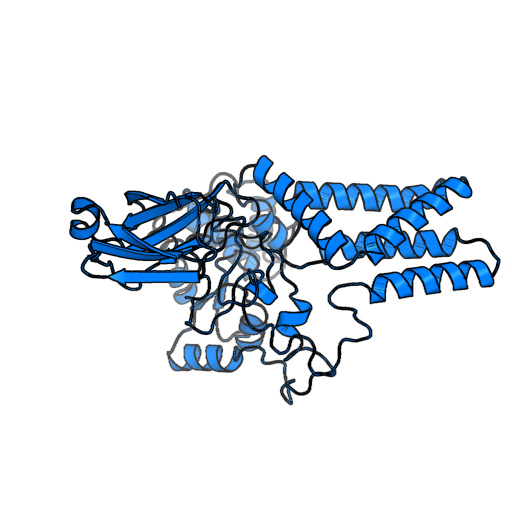 100 ? 21.159 -10.409 -21.529 1.00 92.88 100 ARG A CA 1
ATOM 716 C C . ARG A 1 100 ? 21.020 -10.269 -23.044 1.00 92.88 100 ARG A C 1
ATOM 718 O O . ARG A 1 100 ? 21.396 -11.193 -23.761 1.00 92.88 100 ARG A O 1
ATOM 725 N N . THR A 1 101 ? 20.400 -9.194 -23.518 1.00 93.88 101 THR A N 1
ATOM 726 C CA . THR A 1 101 ? 20.092 -8.968 -24.939 1.00 93.88 101 THR A CA 1
ATOM 727 C C . THR A 1 101 ? 20.943 -7.858 -25.548 1.00 93.88 101 THR A C 1
ATOM 729 O O . THR A 1 101 ? 20.958 -7.691 -26.767 1.00 93.88 101 THR A O 1
ATOM 732 N N . LEU A 1 102 ? 21.701 -7.123 -24.736 1.00 93.12 102 LEU A N 1
ATOM 733 C CA . LEU A 1 102 ? 22.695 -6.198 -25.252 1.00 93.12 102 LEU A CA 1
ATOM 734 C C . LEU A 1 102 ? 23.742 -6.948 -26.098 1.00 93.12 102 LEU A C 1
ATOM 736 O O . LEU A 1 102 ? 24.151 -8.058 -25.746 1.00 93.12 102 LEU A O 1
ATOM 740 N N . PRO A 1 103 ? 24.197 -6.352 -27.214 1.00 89.69 103 PRO A N 1
ATOM 741 C CA . PRO A 1 103 ? 25.310 -6.883 -27.986 1.00 89.69 103 PRO A CA 1
ATOM 742 C C . PRO A 1 103 ? 26.544 -7.089 -27.102 1.00 89.69 103 PRO A C 1
ATOM 744 O O . PRO A 1 103 ? 26.809 -6.274 -26.220 1.00 89.69 103 PRO A O 1
ATOM 747 N N . ALA A 1 104 ? 27.351 -8.113 -27.400 1.00 85.06 104 ALA A N 1
ATOM 748 C CA . ALA A 1 104 ? 28.633 -8.390 -26.737 1.00 85.06 104 ALA A CA 1
ATOM 749 C C . ALA A 1 104 ? 29.733 -7.377 -27.136 1.00 85.06 104 ALA A C 1
ATOM 751 O O . ALA A 1 104 ? 30.813 -7.737 -27.599 1.00 85.06 104 ALA A O 1
ATOM 752 N N . ARG A 1 105 ? 29.412 -6.085 -27.046 1.00 89.25 105 ARG A N 1
ATOM 753 C CA . ARG A 1 105 ? 30.276 -4.939 -27.319 1.00 89.25 105 ARG A CA 1
ATOM 754 C C . ARG A 1 105 ? 30.182 -4.008 -26.121 1.00 89.25 105 ARG A C 1
ATOM 756 O O . ARG A 1 105 ? 29.161 -3.344 -25.951 1.00 89.25 105 ARG A O 1
ATOM 763 N N . ASP A 1 106 ? 31.251 -3.928 -25.336 1.00 84.75 106 ASP A N 1
ATOM 764 C CA . ASP A 1 106 ? 31.260 -3.211 -24.052 1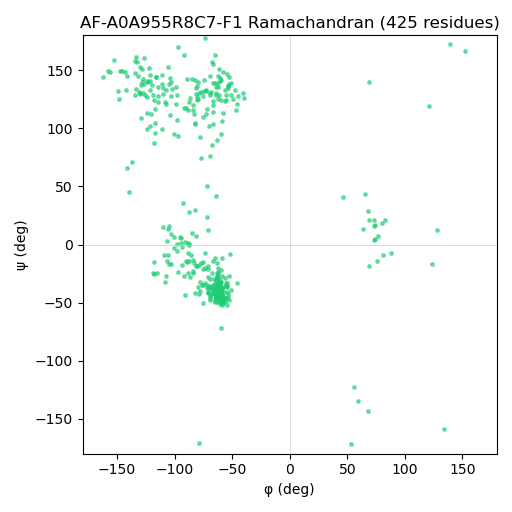.00 84.75 106 ASP A CA 1
ATOM 765 C C . ASP A 1 106 ? 30.798 -1.750 -24.169 1.00 84.75 106 ASP A C 1
ATOM 767 O O . ASP A 1 106 ? 30.070 -1.249 -23.313 1.00 84.75 106 ASP A O 1
ATOM 771 N N . TRP A 1 107 ? 31.128 -1.077 -25.278 1.00 92.31 107 TRP A N 1
ATOM 772 C CA . TRP A 1 107 ? 30.705 0.304 -25.519 1.00 92.31 107 TRP A CA 1
ATOM 773 C C . TRP A 1 107 ? 29.183 0.461 -25.657 1.00 92.31 107 TRP A C 1
ATOM 775 O O . TRP A 1 107 ? 28.649 1.496 -25.269 1.00 92.31 107 TRP A O 1
ATOM 785 N N . VAL A 1 108 ? 28.463 -0.548 -26.167 1.00 91.69 108 VAL A N 1
ATOM 786 C CA . VAL A 1 108 ? 26.995 -0.492 -26.288 1.00 91.69 108 VAL A CA 1
ATOM 787 C C . VAL A 1 108 ? 26.365 -0.539 -24.902 1.00 91.69 108 VAL A C 1
ATOM 789 O O . VAL A 1 108 ? 25.486 0.265 -24.600 1.00 91.69 108 VAL A O 1
ATOM 792 N N . GLY A 1 109 ? 26.854 -1.436 -24.041 1.00 92.75 109 GLY A N 1
ATOM 793 C CA . GLY A 1 109 ? 26.428 -1.500 -22.645 1.00 92.75 109 GLY A CA 1
ATOM 794 C C . GLY A 1 109 ? 26.721 -0.204 -21.893 1.00 92.75 109 GLY A C 1
ATOM 795 O O . GLY A 1 109 ? 25.849 0.295 -21.187 1.00 92.75 109 GLY A O 1
ATOM 796 N N . ALA A 1 110 ? 27.898 0.391 -22.110 1.00 93.62 110 ALA A N 1
ATOM 797 C CA . ALA A 1 110 ? 28.260 1.676 -21.516 1.00 93.62 110 ALA A CA 1
ATOM 798 C C . ALA A 1 110 ? 27.338 2.818 -21.976 1.00 93.62 110 ALA A C 1
ATOM 800 O O . ALA A 1 110 ? 26.867 3.587 -21.143 1.00 93.62 110 ALA A O 1
ATOM 801 N N . VAL A 1 111 ? 27.030 2.910 -23.275 1.00 95.69 111 VAL A N 1
ATOM 802 C CA . VAL A 1 111 ? 26.122 3.936 -23.819 1.00 95.69 111 VAL A CA 1
ATOM 803 C C . VAL A 1 111 ? 24.703 3.764 -23.279 1.00 95.69 111 VAL A C 1
ATOM 805 O O . VAL A 1 111 ? 24.094 4.740 -22.846 1.00 95.69 111 VAL A O 1
ATOM 808 N N . VAL A 1 112 ? 24.181 2.534 -23.255 1.00 95.56 112 VAL A N 1
ATOM 809 C CA . VAL A 1 112 ? 22.844 2.254 -22.709 1.00 95.56 112 VAL A CA 1
ATOM 810 C C . VAL A 1 112 ? 22.797 2.558 -21.214 1.00 95.56 112 VAL A C 1
ATOM 812 O O . VAL A 1 112 ? 21.884 3.245 -20.766 1.00 95.56 112 VAL A O 1
ATOM 815 N N . GLY A 1 113 ? 23.798 2.116 -20.450 1.00 95.12 113 GLY A N 1
ATOM 816 C CA . GLY A 1 113 ? 23.906 2.406 -19.022 1.00 95.12 113 GLY A CA 1
ATOM 817 C C . GLY A 1 113 ? 23.994 3.904 -18.732 1.00 95.12 113 GLY A C 1
ATOM 818 O O . GLY A 1 113 ? 23.266 4.399 -17.875 1.00 95.12 113 GLY A O 1
ATOM 819 N N . ALA A 1 114 ? 24.816 4.644 -19.482 1.00 95.44 114 ALA A N 1
ATOM 820 C CA . ALA A 1 114 ? 24.928 6.096 -19.364 1.00 95.44 114 ALA A CA 1
ATOM 821 C C . ALA A 1 114 ? 23.616 6.810 -19.726 1.00 95.44 114 ALA A C 1
ATOM 823 O O . ALA A 1 114 ? 23.234 7.760 -19.048 1.00 95.44 114 ALA A O 1
ATOM 824 N N . GLY A 1 115 ? 22.898 6.336 -20.749 1.00 96.12 115 GLY A N 1
ATOM 825 C CA . GLY A 1 115 ? 21.583 6.860 -21.121 1.00 96.12 115 GLY A CA 1
ATOM 826 C C . GLY A 1 115 ? 20.526 6.622 -20.041 1.00 96.12 115 GLY A C 1
ATOM 827 O O . GLY A 1 115 ? 19.826 7.555 -19.654 1.00 96.12 115 GLY A O 1
ATOM 828 N N . LEU A 1 116 ? 20.446 5.399 -19.505 1.00 96.19 116 LEU A N 1
ATOM 829 C CA . LEU A 1 116 ? 19.551 5.064 -18.392 1.00 96.19 116 LEU A CA 1
ATOM 830 C C . LEU A 1 116 ? 19.873 5.895 -17.149 1.00 96.19 116 LEU A C 1
ATOM 832 O O . LEU A 1 116 ? 18.963 6.441 -16.532 1.00 96.19 116 LEU A O 1
ATOM 836 N N . LEU A 1 117 ? 21.157 6.045 -16.816 1.00 95.25 117 LEU A N 1
ATOM 837 C CA . LEU A 1 117 ? 21.603 6.903 -15.724 1.00 95.25 117 LEU A CA 1
ATOM 838 C C . LEU A 1 117 ? 21.204 8.363 -15.966 1.00 95.25 117 LEU A C 1
ATOM 840 O O . LEU A 1 117 ? 20.662 8.999 -15.068 1.00 95.25 117 LEU A O 1
ATOM 844 N N . GLY A 1 118 ? 21.417 8.877 -17.179 1.00 95.19 118 GLY A N 1
ATOM 845 C CA . GLY A 1 118 ? 21.007 10.224 -17.569 1.00 95.19 118 GLY A CA 1
ATOM 846 C C . GLY A 1 118 ? 19.512 10.454 -17.350 1.00 95.19 118 GLY A C 1
ATOM 847 O O . GLY A 1 118 ? 19.137 11.443 -16.731 1.00 95.19 118 GLY A O 1
ATOM 848 N N . VAL A 1 119 ? 18.662 9.512 -17.768 1.00 94.62 119 VAL A N 1
ATOM 849 C CA . VAL A 1 119 ? 17.206 9.594 -17.552 1.00 94.62 119 VAL A CA 1
ATOM 850 C C . VAL A 1 119 ? 16.828 9.438 -16.081 1.00 94.62 119 VAL A C 1
ATOM 852 O O . VAL A 1 119 ? 15.961 10.165 -15.606 1.00 94.62 119 VAL A O 1
ATOM 855 N N . ALA A 1 120 ? 17.497 8.562 -15.330 1.00 93.50 120 ALA A N 1
ATOM 856 C CA . ALA A 1 120 ? 17.285 8.442 -13.888 1.00 93.50 120 ALA A CA 1
ATOM 857 C C . ALA A 1 120 ? 17.602 9.755 -13.149 1.00 93.50 120 ALA A C 1
ATOM 859 O O . ALA A 1 120 ? 16.953 10.073 -12.156 1.00 93.50 120 ALA A O 1
ATOM 860 N N . MET A 1 121 ? 18.571 10.539 -13.636 1.00 93.62 121 MET A N 1
ATOM 861 C CA . MET A 1 121 ? 18.900 11.858 -13.078 1.00 93.62 121 MET A CA 1
ATOM 862 C C . MET A 1 121 ? 17.893 12.954 -13.453 1.00 93.62 121 MET A C 1
ATOM 864 O O . MET A 1 121 ? 17.896 14.003 -12.816 1.00 93.62 121 MET A O 1
ATOM 868 N N . LEU A 1 122 ? 17.024 12.722 -14.444 1.00 90.25 122 LEU A N 1
ATOM 869 C CA . LEU A 1 122 ? 15.915 13.620 -14.791 1.00 90.25 122 LEU A CA 1
ATOM 870 C C . LEU A 1 122 ? 14.648 13.359 -13.962 1.00 90.25 122 LEU A C 1
ATOM 872 O O . LEU A 1 122 ? 13.698 14.134 -14.064 1.00 90.25 122 LEU A O 1
ATOM 876 N N . ALA A 1 123 ? 14.610 12.278 -13.175 1.00 89.31 123 ALA A N 1
ATOM 877 C CA . ALA A 1 123 ? 13.505 12.020 -12.260 1.00 89.31 123 ALA A CA 1
ATOM 878 C C . ALA A 1 123 ? 13.342 13.199 -11.278 1.00 89.31 123 ALA A C 1
ATOM 880 O O . ALA A 1 123 ? 14.346 13.809 -10.902 1.00 89.31 123 ALA A O 1
ATOM 881 N N . PRO A 1 124 ? 12.120 13.515 -10.806 1.00 84.06 124 PRO A N 1
ATOM 882 C CA . PRO A 1 124 ? 11.906 14.600 -9.844 1.00 84.06 124 PRO A CA 1
ATOM 883 C C . PRO A 1 124 ? 12.766 14.460 -8.579 1.00 84.06 124 PRO A C 1
ATOM 885 O O . PRO A 1 124 ? 13.210 15.455 -8.000 1.00 84.06 124 PRO A O 1
ATOM 888 N N . HIS A 1 125 ? 13.026 13.215 -8.166 1.00 83.19 125 HIS A N 1
ATOM 889 C CA . HIS A 1 125 ? 13.720 12.876 -6.927 1.00 83.19 125 HIS A CA 1
ATOM 890 C C . HIS A 1 125 ? 14.753 11.750 -7.122 1.00 83.19 125 HIS A C 1
ATOM 892 O O . HIS A 1 125 ? 14.548 10.634 -6.629 1.00 83.19 125 HIS A O 1
ATOM 898 N N . PRO A 1 126 ? 15.883 12.011 -7.810 1.00 86.81 126 PRO A N 1
ATOM 899 C CA . PRO A 1 126 ? 16.858 10.978 -8.133 1.00 86.81 126 PRO A CA 1
ATOM 900 C C . PRO A 1 126 ? 17.479 10.350 -6.880 1.00 86.81 126 PRO A C 1
ATOM 902 O O . PRO A 1 126 ? 17.902 11.033 -5.940 1.00 86.81 126 PRO A O 1
ATOM 905 N N . SER A 1 127 ? 17.593 9.022 -6.873 1.00 84.75 127 SER A N 1
ATOM 906 C CA . SER A 1 127 ? 18.165 8.288 -5.735 1.00 84.75 127 SER A CA 1
ATOM 907 C C . SER A 1 127 ? 19.627 8.659 -5.461 1.00 84.75 127 SER A C 1
ATOM 909 O O . SER A 1 127 ? 20.027 8.710 -4.303 1.00 84.75 127 SER A O 1
ATOM 911 N N . LEU A 1 128 ? 20.419 8.971 -6.498 1.00 86.06 128 LEU A N 1
ATOM 912 C CA . LEU A 1 128 ? 21.841 9.325 -6.343 1.00 86.06 128 LEU A CA 1
ATOM 913 C C . LEU A 1 128 ? 22.073 10.694 -5.697 1.00 86.06 128 LEU A C 1
ATOM 915 O O . LEU A 1 128 ? 23.146 10.929 -5.153 1.00 86.06 128 LEU A O 1
ATOM 919 N N . THR A 1 129 ? 21.085 11.586 -5.739 1.00 86.12 129 THR A N 1
ATOM 920 C CA . THR A 1 129 ? 21.161 12.920 -5.125 1.00 86.12 129 THR A CA 1
ATOM 921 C C . THR A 1 129 ? 20.387 12.990 -3.808 1.00 86.12 129 THR A C 1
ATOM 923 O O . THR A 1 129 ? 20.183 14.073 -3.271 1.00 86.12 129 THR A O 1
ATOM 926 N N . SER A 1 130 ? 19.918 11.850 -3.290 1.00 87.44 130 SER A N 1
ATOM 927 C CA . SER A 1 130 ? 19.202 11.781 -2.015 1.00 87.44 130 SER A CA 1
ATOM 928 C C . SER A 1 130 ? 20.196 11.848 -0.847 1.00 87.44 130 SER A C 1
ATOM 930 O O . SER A 1 130 ? 20.744 10.823 -0.442 1.00 87.44 130 SER A O 1
ATOM 932 N N . GLY A 1 131 ? 20.449 13.062 -0.349 1.00 87.94 131 GLY A N 1
ATOM 933 C CA . GLY A 1 131 ? 21.321 13.342 0.796 1.00 87.94 131 GLY A CA 1
ATOM 934 C C . GLY A 1 131 ? 20.672 13.066 2.156 1.00 87.94 131 GLY A C 1
ATOM 935 O O . GLY A 1 131 ? 19.587 12.490 2.238 1.00 87.94 131 GLY A O 1
ATOM 936 N N . SER A 1 132 ? 21.343 13.484 3.234 1.00 88.00 132 SER A N 1
ATOM 937 C CA . SER A 1 132 ? 20.849 13.354 4.616 1.00 88.00 132 SER A CA 1
ATOM 938 C C . SER A 1 132 ? 19.556 14.134 4.882 1.00 88.00 132 SER A C 1
ATOM 940 O O . SER A 1 132 ? 18.808 13.802 5.799 1.00 88.00 132 SER A O 1
ATOM 942 N N . ASP A 1 133 ? 19.274 15.121 4.036 1.00 85.81 133 ASP A N 1
ATOM 943 C CA . ASP A 1 133 ? 18.107 15.995 4.021 1.00 85.81 133 ASP A CA 1
ATOM 944 C C . ASP A 1 133 ? 16.988 15.499 3.087 1.00 85.81 133 ASP A C 1
ATOM 946 O O . ASP A 1 133 ? 15.995 16.196 2.874 1.00 85.81 133 ASP A O 1
ATOM 950 N N . PHE A 1 134 ? 17.107 14.311 2.485 1.00 87.56 134 PHE A N 1
ATOM 951 C CA . PHE A 1 134 ? 16.104 13.846 1.532 1.00 87.56 134 PHE A CA 1
ATOM 952 C C . PHE A 1 134 ? 14.709 13.746 2.173 1.00 87.56 134 PHE A C 1
ATOM 954 O O . PHE A 1 134 ? 14.499 13.038 3.155 1.00 87.56 134 PHE A O 1
ATOM 961 N N . GLY A 1 135 ? 13.735 14.435 1.571 1.00 79.19 135 GLY A N 1
ATOM 962 C CA . GLY A 1 135 ? 12.368 14.515 2.100 1.00 79.19 135 GLY A CA 1
ATOM 963 C C . GLY A 1 135 ? 12.152 15.655 3.102 1.00 79.19 135 GLY A C 1
ATOM 964 O O . GLY A 1 135 ? 11.004 15.948 3.442 1.00 79.19 135 GLY A O 1
ATOM 965 N N . ASP A 1 136 ? 13.204 16.366 3.518 1.00 74.62 136 ASP A N 1
ATOM 966 C CA . ASP A 1 136 ? 13.061 17.556 4.351 1.00 74.62 136 ASP A CA 1
ATOM 967 C C . ASP A 1 136 ? 12.270 18.649 3.626 1.00 74.62 136 ASP A C 1
ATOM 969 O O . ASP A 1 136 ? 12.392 18.867 2.421 1.00 74.62 136 ASP A O 1
ATOM 973 N N . GLY A 1 137 ? 11.389 19.323 4.365 1.00 63.16 137 GLY A N 1
ATOM 974 C CA . GLY A 1 137 ? 10.486 20.328 3.802 1.00 63.16 137 GLY A CA 1
ATOM 975 C C . GLY A 1 137 ? 9.295 19.757 3.022 1.00 63.16 137 GLY A C 1
ATOM 976 O O . GLY A 1 137 ? 8.327 20.489 2.838 1.00 63.16 137 GLY A O 1
ATOM 977 N N . ARG A 1 138 ? 9.304 18.462 2.665 1.00 62.59 138 ARG A N 1
ATOM 978 C CA . ARG A 1 138 ? 8.155 17.718 2.112 1.00 62.59 138 ARG A CA 1
ATOM 979 C C . ARG A 1 138 ? 7.365 17.006 3.208 1.00 62.59 138 ARG A C 1
ATOM 981 O O . ARG A 1 138 ? 6.881 15.910 3.015 1.00 62.59 138 ARG A O 1
ATOM 988 N N . GLN A 1 139 ? 7.242 17.596 4.392 1.00 53.34 139 GLN A N 1
ATOM 989 C CA . GLN A 1 139 ? 6.541 16.955 5.517 1.00 53.34 139 GLN A CA 1
ATOM 990 C C . GLN A 1 139 ? 5.033 17.168 5.485 1.00 53.34 139 GLN A C 1
ATOM 992 O O . GLN A 1 139 ? 4.346 16.879 6.464 1.00 53.34 139 GLN A O 1
ATOM 997 N N . VAL A 1 140 ? 4.515 17.701 4.378 1.00 48.91 140 VAL A N 1
ATOM 998 C CA . VAL A 1 140 ? 3.097 17.956 4.259 1.00 48.91 140 VAL A CA 1
ATOM 999 C C . VAL A 1 140 ? 2.460 17.132 3.163 1.00 48.91 140 VAL A C 1
ATOM 1001 O O . VAL A 1 140 ? 3.071 16.841 2.138 1.00 48.91 140 VAL A O 1
ATOM 1004 N N . TRP A 1 141 ? 1.224 16.719 3.435 1.00 52.59 141 TRP A N 1
ATOM 1005 C CA . TRP A 1 141 ? 0.573 15.600 2.770 1.00 52.59 141 TRP A CA 1
ATOM 1006 C C . TRP A 1 141 ? 0.618 15.683 1.246 1.00 52.59 141 TRP A C 1
ATOM 1008 O O . TRP A 1 141 ? 0.859 14.674 0.608 1.00 52.59 141 TRP A O 1
ATOM 1018 N N . GLY A 1 142 ? 0.458 16.858 0.639 1.00 51.94 142 GLY A N 1
ATOM 1019 C CA . GLY A 1 142 ? 0.382 16.950 -0.823 1.00 51.94 142 GLY A CA 1
ATOM 1020 C C . GLY A 1 142 ? 1.700 17.236 -1.531 1.00 51.94 142 GLY A C 1
ATOM 1021 O O . GLY A 1 142 ? 1.719 17.256 -2.757 1.00 51.94 142 GLY A O 1
ATOM 1022 N N . ASP A 1 143 ? 2.788 17.421 -0.779 1.00 59.03 143 ASP A N 1
ATOM 1023 C CA . ASP A 1 143 ? 4.147 17.322 -1.324 1.00 59.03 143 ASP A CA 1
ATOM 1024 C C . ASP A 1 143 ? 4.599 15.849 -1.421 1.00 59.03 143 ASP A C 1
ATOM 1026 O O . ASP A 1 143 ? 5.547 15.536 -2.140 1.00 59.03 143 ASP A O 1
ATOM 1030 N N . LEU A 1 144 ? 3.928 14.947 -0.693 1.00 69.38 144 LEU A N 1
ATOM 1031 C CA . LEU A 1 144 ? 4.245 13.517 -0.623 1.00 69.38 144 LEU A CA 1
ATOM 1032 C C . LEU A 1 144 ? 3.233 12.640 -1.337 1.00 69.38 144 LEU A C 1
ATOM 1034 O O . LEU A 1 144 ? 3.608 11.583 -1.822 1.00 69.38 144 LEU A O 1
ATOM 1038 N N . VAL A 1 145 ? 1.968 13.047 -1.356 1.00 72.50 145 VAL A N 1
ATOM 1039 C CA . VAL A 1 145 ? 0.846 12.304 -1.920 1.00 72.50 145 VAL A CA 1
ATOM 1040 C C . VAL A 1 145 ? 0.302 13.082 -3.109 1.00 72.50 145 VAL A C 1
ATOM 1042 O O . VAL A 1 145 ? -0.090 14.243 -2.983 1.00 72.50 145 VAL A O 1
ATOM 1045 N N . ASP A 1 146 ? 0.276 12.441 -4.271 1.00 72.62 146 ASP A N 1
ATOM 1046 C CA . ASP A 1 146 ? -0.270 13.031 -5.483 1.00 72.62 146 ASP A CA 1
ATOM 1047 C C . ASP A 1 146 ? -1.810 13.090 -5.469 1.00 72.62 146 ASP A C 1
ATOM 1049 O O . ASP A 1 146 ? -2.492 12.629 -4.550 1.00 72.62 146 ASP A O 1
ATOM 1053 N N . LEU A 1 147 ? -2.378 13.671 -6.529 1.00 68.38 147 LEU A N 1
ATOM 1054 C CA . LEU A 1 147 ? -3.826 13.866 -6.663 1.00 68.38 147 LEU A CA 1
ATOM 1055 C C . LEU A 1 147 ? -4.619 12.561 -6.803 1.00 68.38 147 LEU A C 1
ATOM 1057 O O . LEU A 1 147 ? -5.845 12.575 -6.678 1.00 68.38 147 LEU A O 1
ATOM 1061 N N . ASP A 1 148 ? -3.939 11.451 -7.072 1.00 76.00 148 ASP A N 1
ATOM 1062 C CA . ASP A 1 148 ? -4.521 10.124 -7.191 1.00 76.00 148 ASP A CA 1
ATOM 1063 C C . ASP A 1 148 ? -4.317 9.289 -5.916 1.00 76.00 148 ASP A C 1
ATOM 1065 O O . ASP A 1 148 ? -4.703 8.118 -5.881 1.00 76.00 148 ASP A O 1
ATOM 1069 N N . GLY A 1 149 ? -3.787 9.894 -4.846 1.00 75.50 149 GLY A N 1
ATOM 1070 C CA . GLY A 1 149 ? -3.591 9.246 -3.552 1.00 75.50 149 GLY A CA 1
ATOM 1071 C C . GLY A 1 149 ? -2.344 8.363 -3.495 1.00 75.50 149 GLY A C 1
ATOM 1072 O O . GLY A 1 149 ? -2.263 7.492 -2.625 1.00 75.50 149 GLY A O 1
ATOM 1073 N N . ILE A 1 150 ? -1.394 8.551 -4.413 1.00 84.62 150 ILE A N 1
ATOM 1074 C CA . ILE A 1 150 ? -0.146 7.790 -4.492 1.00 84.62 150 ILE A CA 1
ATOM 1075 C C . ILE A 1 150 ? 0.965 8.602 -3.833 1.00 84.62 150 ILE A C 1
ATOM 1077 O O . ILE A 1 150 ? 1.166 9.772 -4.133 1.00 84.62 150 ILE A O 1
ATOM 1081 N N . ALA A 1 151 ? 1.679 7.968 -2.916 1.00 84.94 151 ALA A N 1
ATOM 1082 C CA . ALA A 1 151 ? 2.632 8.567 -2.011 1.00 84.94 151 ALA A CA 1
ATOM 1083 C C . ALA A 1 151 ? 4.085 8.178 -2.316 1.00 84.94 151 ALA A C 1
ATOM 1085 O O . ALA A 1 151 ? 4.404 6.999 -2.515 1.00 84.94 151 ALA A O 1
ATOM 1086 N N . ASP A 1 152 ? 4.982 9.161 -2.235 1.00 87.44 152 ASP A N 1
ATOM 1087 C CA . ASP A 1 152 ? 6.420 8.968 -2.036 1.00 87.44 152 ASP A CA 1
ATOM 1088 C C . ASP A 1 152 ? 6.683 8.630 -0.558 1.00 87.44 152 ASP A C 1
ATOM 1090 O O . ASP A 1 152 ? 7.155 9.437 0.245 1.00 87.44 152 ASP A O 1
ATOM 1094 N N . GLU A 1 153 ? 6.348 7.396 -0.175 1.00 86.44 153 GLU A N 1
ATOM 1095 C CA . GLU A 1 153 ? 6.597 6.900 1.184 1.00 86.44 153 GLU A CA 1
ATOM 1096 C C . GLU A 1 153 ? 8.096 6.866 1.520 1.00 86.44 153 GLU A C 1
ATOM 1098 O O . GLU A 1 153 ? 8.464 6.959 2.691 1.00 86.44 153 GLU A O 1
ATOM 1103 N N . ARG A 1 154 ? 8.987 6.765 0.516 1.00 88.75 154 ARG A N 1
ATOM 1104 C CA . ARG A 1 154 ? 10.433 6.847 0.761 1.00 88.75 154 ARG A CA 1
ATOM 1105 C C . ARG A 1 154 ? 10.757 8.203 1.365 1.00 88.75 154 ARG A C 1
ATOM 1107 O O . ARG A 1 154 ? 11.404 8.238 2.405 1.00 88.75 154 ARG A O 1
ATOM 1114 N N . ALA A 1 155 ? 10.305 9.289 0.745 1.00 86.38 155 ALA A N 1
ATOM 1115 C CA . ALA A 1 155 ? 10.509 10.639 1.260 1.00 86.38 155 ALA A CA 1
ATOM 1116 C C . ALA A 1 155 ? 9.851 10.865 2.619 1.00 86.38 155 ALA A C 1
ATOM 1118 O O . ALA A 1 155 ? 10.464 11.490 3.483 1.00 86.38 155 ALA A O 1
ATOM 1119 N N . PHE A 1 156 ? 8.648 10.322 2.828 1.00 82.31 156 PHE A N 1
ATOM 1120 C CA . PHE A 1 156 ? 7.941 10.471 4.098 1.00 82.31 156 PHE A CA 1
ATOM 1121 C C . PHE A 1 156 ? 8.740 9.890 5.271 1.00 82.31 156 PHE A C 1
ATOM 1123 O O . PHE A 1 156 ? 8.931 10.568 6.279 1.00 82.31 156 PHE A O 1
ATOM 1130 N N . TRP A 1 157 ? 9.276 8.674 5.127 1.00 83.00 157 TRP A N 1
ATOM 1131 C CA . TRP A 1 157 ? 9.986 7.988 6.213 1.00 83.00 157 TRP A CA 1
ATOM 1132 C C . TRP A 1 157 ? 11.495 8.265 6.262 1.00 83.00 157 TRP A C 1
ATOM 1134 O O . TRP A 1 157 ? 12.130 7.990 7.280 1.00 83.00 157 TRP A O 1
ATOM 1144 N N . PHE A 1 158 ? 12.095 8.828 5.207 1.00 87.75 158 PHE A N 1
ATOM 1145 C CA . PHE A 1 158 ? 13.556 8.933 5.093 1.00 87.75 158 PHE A CA 1
ATOM 1146 C C . PHE A 1 158 ? 14.219 9.629 6.283 1.00 87.75 158 PHE A C 1
ATOM 1148 O O . PHE A 1 158 ? 15.243 9.159 6.773 1.00 87.75 158 PHE A O 1
ATOM 1155 N N . HIS A 1 159 ? 13.614 10.704 6.786 1.00 83.25 159 HIS A N 1
ATOM 1156 C CA . HIS A 1 159 ? 14.166 11.485 7.890 1.00 83.25 159 HIS A CA 1
ATOM 1157 C C . HIS A 1 159 ? 14.432 10.643 9.155 1.00 83.25 159 HIS A C 1
ATOM 1159 O O . HIS A 1 159 ? 15.355 10.942 9.905 1.00 83.25 159 HIS A O 1
ATOM 1165 N N . CYS A 1 160 ? 13.684 9.567 9.388 1.00 82.00 160 CYS A N 1
ATOM 1166 C CA . CYS A 1 160 ? 13.805 8.744 10.592 1.00 82.00 160 CYS A CA 1
ATOM 1167 C C . CYS A 1 160 ? 14.280 7.308 10.309 1.00 82.00 160 CYS A C 1
ATOM 1169 O O . CYS A 1 160 ? 14.877 6.685 11.188 1.00 82.00 160 CYS A O 1
ATOM 1171 N N . SER A 1 161 ? 14.065 6.778 9.097 1.00 86.25 161 SER A N 1
ATOM 1172 C CA . SER A 1 161 ? 14.484 5.422 8.706 1.00 86.25 161 SER A CA 1
ATOM 1173 C C . SER A 1 161 ? 15.684 5.385 7.754 1.00 86.25 161 SER A C 1
ATOM 1175 O O . SER A 1 161 ? 16.274 4.323 7.550 1.00 86.25 161 SER A O 1
ATOM 1177 N N . GLY A 1 162 ? 16.048 6.514 7.146 1.00 87.69 162 GLY A N 1
ATOM 1178 C CA . GLY A 1 162 ? 17.157 6.626 6.204 1.00 87.69 162 GLY A CA 1
ATOM 1179 C C . GLY A 1 162 ? 18.504 6.450 6.898 1.00 87.69 162 GLY A C 1
ATOM 1180 O O . GLY A 1 162 ? 18.785 7.094 7.905 1.00 87.69 162 GLY A O 1
ATOM 1181 N N . TRP A 1 163 ? 19.363 5.588 6.347 1.00 84.94 163 TRP A N 1
ATOM 1182 C CA . TRP A 1 163 ? 20.667 5.282 6.947 1.00 84.94 163 TRP A CA 1
ATOM 1183 C C . TRP A 1 163 ? 21.562 6.518 7.104 1.00 84.94 163 TRP A C 1
ATOM 1185 O O . TRP A 1 163 ? 22.249 6.644 8.113 1.00 84.94 163 TRP A O 1
ATOM 1195 N N . VAL A 1 164 ? 21.524 7.410 6.112 1.00 88.12 164 VAL A N 1
ATOM 1196 C CA . VAL A 1 164 ? 22.324 8.641 6.042 1.00 88.12 164 VAL A CA 1
ATOM 1197 C C . VAL A 1 164 ? 21.579 9.875 6.556 1.00 88.12 164 VAL A C 1
ATOM 1199 O O . VAL A 1 164 ? 22.082 10.975 6.392 1.00 88.12 164 VAL A O 1
ATOM 1202 N N . SER A 1 165 ? 20.379 9.724 7.126 1.00 86.94 165 SER A N 1
ATOM 1203 C CA . SER A 1 165 ? 19.610 10.866 7.627 1.00 86.94 165 SER A CA 1
ATOM 1204 C C . SER A 1 165 ? 20.224 11.432 8.907 1.00 86.94 165 SER A C 1
ATOM 1206 O O . SER A 1 165 ? 20.445 10.693 9.869 1.00 86.94 165 SER A O 1
ATOM 1208 N N . ASP A 1 166 ? 20.387 12.756 8.960 1.00 83.38 166 ASP A N 1
ATOM 1209 C CA . ASP A 1 166 ? 20.870 13.470 10.152 1.00 83.38 166 ASP A CA 1
ATOM 1210 C C . ASP A 1 166 ? 19.825 13.497 11.280 1.00 83.38 166 ASP A C 1
ATOM 1212 O O . ASP A 1 166 ? 20.145 13.737 12.443 1.00 83.38 166 ASP A O 1
ATOM 1216 N N . ARG A 1 167 ? 18.555 13.240 10.944 1.00 80.69 167 ARG A N 1
ATOM 1217 C CA . ARG A 1 167 ? 17.424 13.205 11.887 1.00 80.69 167 ARG A CA 1
ATOM 1218 C C . ARG A 1 167 ? 17.110 11.805 12.392 1.00 80.69 167 ARG A C 1
ATOM 1220 O O . ARG A 1 167 ? 16.162 11.626 13.160 1.00 80.69 167 ARG A O 1
ATOM 1227 N N . ARG A 1 168 ? 17.884 10.806 11.966 1.00 80.75 168 ARG A N 1
ATOM 1228 C CA . ARG A 1 168 ? 17.698 9.433 12.414 1.00 80.75 168 ARG A CA 1
ATOM 1229 C C . ARG A 1 168 ? 17.922 9.358 13.932 1.00 80.75 168 ARG A C 1
ATOM 1231 O O . ARG A 1 168 ? 18.996 9.740 14.399 1.00 80.75 168 ARG A O 1
ATOM 1238 N N . PRO A 1 169 ? 16.959 8.842 14.716 1.00 74.56 169 PRO A N 1
ATOM 1239 C CA . PRO A 1 169 ? 17.135 8.737 16.156 1.00 74.56 169 PRO A CA 1
ATOM 1240 C C . PRO A 1 169 ? 18.278 7.761 16.496 1.00 74.56 169 PRO A C 1
ATOM 1242 O O . PRO A 1 169 ? 18.385 6.699 15.871 1.00 74.56 169 PRO A O 1
ATOM 1245 N N . PRO A 1 170 ? 19.130 8.077 17.492 1.00 65.25 170 PRO A N 1
ATOM 1246 C CA . PRO A 1 170 ? 20.118 7.135 17.997 1.00 65.25 170 PRO A CA 1
ATOM 1247 C C . PRO A 1 170 ? 19.395 6.017 18.760 1.00 65.25 170 PRO A C 1
ATOM 1249 O O . PRO A 1 170 ? 18.950 6.210 19.889 1.00 65.25 170 PRO A O 1
ATOM 1252 N N . GLY A 1 171 ? 19.240 4.849 18.134 1.00 69.25 171 GLY A N 1
ATOM 1253 C CA . GLY A 1 171 ? 18.562 3.695 18.731 1.00 69.25 171 GLY A CA 1
ATOM 1254 C C . GLY A 1 171 ? 17.555 3.025 17.789 1.00 69.25 171 GLY A C 1
ATOM 1255 O O . GLY A 1 171 ? 17.679 3.155 16.569 1.00 69.25 171 GLY A O 1
ATOM 1256 N N . PRO A 1 172 ? 16.577 2.268 18.328 1.00 68.81 172 PRO A N 1
ATOM 1257 C CA . PRO A 1 172 ? 15.524 1.661 17.520 1.00 68.81 172 PRO A CA 1
ATOM 1258 C C . PRO A 1 172 ? 14.713 2.750 16.808 1.00 68.81 172 PRO A C 1
ATOM 1260 O O . PRO A 1 172 ? 14.477 3.816 17.372 1.00 68.81 172 PRO A O 1
ATOM 1263 N N . PHE A 1 173 ? 14.294 2.480 15.572 1.00 74.19 173 PHE A N 1
ATOM 1264 C CA . PHE A 1 173 ? 13.583 3.440 14.729 1.00 74.19 173 PHE A CA 1
ATOM 1265 C C . PHE A 1 173 ? 12.287 3.941 15.404 1.00 74.19 173 PHE A C 1
ATOM 1267 O O . PHE A 1 173 ? 11.339 3.176 15.573 1.00 74.19 173 PHE A O 1
ATOM 1274 N N . ASP A 1 174 ? 12.229 5.223 15.775 1.00 75.38 174 ASP A N 1
ATOM 1275 C CA . ASP A 1 174 ? 11.011 5.897 16.251 1.00 75.38 174 ASP A CA 1
ATOM 1276 C C . ASP A 1 174 ? 10.649 7.043 15.303 1.00 75.38 174 ASP A C 1
ATOM 1278 O O . ASP A 1 174 ? 11.088 8.184 15.445 1.00 75.38 174 ASP A O 1
ATOM 1282 N N . CYS A 1 175 ? 9.887 6.696 14.271 1.00 74.75 175 CYS A N 1
ATOM 1283 C CA . CYS A 1 175 ? 9.385 7.634 13.282 1.00 74.75 175 CYS A CA 1
ATOM 1284 C C . CYS A 1 175 ? 8.057 8.230 13.746 1.00 74.75 175 CYS A C 1
ATOM 1286 O O . CYS A 1 175 ? 7.106 7.487 13.959 1.00 74.75 175 CYS A O 1
ATOM 1288 N N . GLY A 1 176 ? 7.958 9.558 13.851 1.00 69.69 176 GLY A N 1
ATOM 1289 C CA . GLY A 1 176 ? 6.691 10.231 14.165 1.00 69.69 176 GLY A CA 1
ATOM 1290 C C . GLY A 1 176 ? 6.219 10.090 15.619 1.00 69.69 176 GLY A C 1
ATOM 1291 O O . GLY A 1 176 ? 5.031 10.254 15.880 1.00 69.69 176 GLY A O 1
ATOM 1292 N N . GLY A 1 177 ? 7.122 9.781 16.559 1.00 78.44 177 GLY A N 1
ATOM 1293 C CA . GLY A 1 177 ? 6.811 9.711 17.993 1.00 78.44 177 GLY A CA 1
ATOM 1294 C C . GLY A 1 177 ? 5.875 8.559 18.371 1.00 78.44 177 GLY A C 1
ATOM 1295 O O . GLY A 1 177 ? 5.121 8.663 19.340 1.00 78.44 177 GLY A O 1
ATOM 1296 N N . GLN A 1 178 ? 5.907 7.467 17.607 1.00 83.81 178 GLN A N 1
ATOM 1297 C CA . GLN A 1 178 ? 5.037 6.305 17.797 1.00 83.81 178 GLN A CA 1
ATOM 1298 C C . GLN A 1 178 ? 5.312 5.622 19.133 1.00 83.81 178 GLN A C 1
ATOM 1300 O O . GLN A 1 178 ? 4.378 5.179 19.799 1.00 83.81 178 GLN A O 1
ATOM 1305 N N . ARG A 1 179 ? 6.569 5.620 19.594 1.00 87.50 179 ARG A N 1
ATOM 1306 C CA . ARG A 1 179 ? 6.898 5.151 20.945 1.00 87.50 179 ARG A CA 1
ATOM 1307 C C . ARG A 1 179 ? 6.194 5.972 22.023 1.00 87.50 179 ARG A C 1
ATOM 1309 O O . ARG A 1 179 ? 5.554 5.404 22.901 1.00 87.50 179 ARG A O 1
ATOM 1316 N N . ALA A 1 180 ? 6.285 7.299 21.943 1.00 85.50 180 ALA A N 1
ATOM 1317 C CA . ALA A 1 180 ? 5.651 8.191 22.912 1.00 85.50 180 ALA A CA 1
ATOM 1318 C C . ALA A 1 180 ? 4.119 8.061 22.887 1.00 85.50 180 ALA A C 1
ATOM 1320 O O . ALA A 1 180 ? 3.467 8.144 23.928 1.00 85.50 180 ALA A O 1
ATOM 1321 N N . LEU A 1 181 ? 3.541 7.819 21.707 1.00 85.06 181 LEU A N 1
ATOM 1322 C CA . LEU A 1 181 ? 2.117 7.539 21.557 1.00 85.06 181 LEU A CA 1
ATOM 1323 C C . LEU A 1 181 ? 1.715 6.230 22.261 1.00 85.06 181 LEU A C 1
ATOM 1325 O O . LEU A 1 181 ? 0.738 6.221 23.009 1.00 85.06 181 LEU A O 1
ATOM 1329 N N . VAL A 1 182 ? 2.492 5.155 22.091 1.00 89.88 182 VAL A N 1
ATOM 1330 C CA . VAL A 1 182 ? 2.304 3.890 22.827 1.00 89.88 182 VAL A CA 1
ATOM 1331 C C . VAL A 1 182 ? 2.404 4.115 24.335 1.00 89.88 182 VAL A C 1
ATOM 1333 O O . VAL A 1 182 ? 1.509 3.700 25.070 1.00 89.88 182 VAL A O 1
ATOM 1336 N N . ASP A 1 183 ? 3.439 4.817 24.801 1.00 91.19 183 ASP A N 1
ATOM 1337 C CA . ASP A 1 183 ? 3.636 5.099 26.227 1.00 91.19 183 ASP A CA 1
ATOM 1338 C C . ASP A 1 183 ? 2.456 5.903 26.809 1.00 91.19 183 ASP A C 1
ATOM 1340 O O . ASP A 1 183 ? 2.002 5.624 27.920 1.00 91.19 183 ASP A O 1
ATOM 1344 N N . LYS A 1 184 ? 1.883 6.838 26.038 1.00 91.19 184 LYS A N 1
ATOM 1345 C CA . LYS A 1 184 ? 0.667 7.576 26.413 1.00 91.19 184 LYS A CA 1
ATOM 1346 C C . LYS A 1 184 ? -0.552 6.660 26.548 1.00 91.19 184 LYS A C 1
ATOM 1348 O O . LYS A 1 184 ? -1.316 6.818 27.499 1.00 91.19 184 LYS A O 1
ATOM 1353 N N . TYR A 1 185 ? -0.756 5.724 25.621 1.00 91.62 185 TYR A N 1
ATOM 1354 C CA . TYR A 1 185 ? -1.867 4.771 25.709 1.00 91.62 185 TYR A CA 1
ATOM 1355 C C . TYR A 1 185 ? -1.731 3.853 26.926 1.00 91.62 185 TYR A C 1
ATOM 1357 O O . TYR A 1 185 ? -2.701 3.675 27.665 1.00 91.62 185 TYR A O 1
ATOM 1365 N N . LEU A 1 186 ? -0.525 3.346 27.181 1.00 94.12 186 LEU A N 1
ATOM 1366 C CA . LEU A 1 186 ? -0.237 2.511 28.346 1.00 94.12 186 LEU A CA 1
ATOM 1367 C C . LEU A 1 186 ? -0.428 3.279 29.660 1.00 94.12 186 LEU A C 1
ATOM 1369 O O . LEU A 1 186 ? -1.066 2.771 30.579 1.00 94.12 186 LEU A O 1
ATOM 1373 N N . ALA A 1 187 ? 0.046 4.527 29.740 1.00 94.75 187 ALA A N 1
ATOM 1374 C CA . ALA A 1 187 ? -0.161 5.389 30.906 1.00 94.75 187 ALA A CA 1
ATOM 1375 C C . ALA A 1 187 ? -1.647 5.703 31.159 1.00 94.75 187 ALA A C 1
ATOM 1377 O O . ALA A 1 187 ? -2.054 5.897 32.301 1.00 94.75 187 ALA A O 1
ATOM 1378 N N . ALA A 1 188 ? -2.470 5.715 30.106 1.00 93.25 188 ALA A N 1
ATOM 1379 C CA . ALA A 1 188 ? -3.922 5.842 30.198 1.00 93.25 188 ALA A CA 1
ATOM 1380 C C . ALA A 1 188 ? -4.642 4.512 30.514 1.00 93.25 188 ALA A C 1
ATOM 1382 O O . ALA A 1 188 ? -5.871 4.457 30.446 1.00 93.25 188 ALA A O 1
ATOM 1383 N N . GLY A 1 189 ? -3.903 3.438 30.817 1.00 93.38 189 GLY A N 1
ATOM 1384 C CA . GLY A 1 189 ? -4.454 2.121 31.139 1.00 93.38 189 GLY A CA 1
ATOM 1385 C C . GLY A 1 189 ? -5.121 1.418 29.954 1.00 93.38 189 GLY A C 1
ATOM 1386 O O . GLY A 1 189 ? -5.973 0.556 30.156 1.00 93.38 189 GLY A O 1
ATOM 1387 N N . LYS A 1 190 ? -4.794 1.802 28.713 1.00 91.62 190 LYS A N 1
ATOM 1388 C CA . LYS A 1 190 ? -5.338 1.149 27.516 1.00 91.62 190 LYS A CA 1
ATOM 1389 C C . LYS A 1 190 ? -4.593 -0.156 27.245 1.00 91.62 190 LYS A C 1
ATOM 1391 O O . LYS A 1 190 ? -3.373 -0.202 27.336 1.00 91.62 190 LYS A O 1
ATOM 1396 N N . THR A 1 191 ? -5.344 -1.179 26.850 1.00 92.62 191 THR A N 1
ATOM 1397 C CA . THR A 1 191 ? -4.835 -2.485 26.391 1.00 92.62 191 THR A CA 1
ATOM 1398 C C . THR A 1 191 ? -5.234 -2.788 24.946 1.00 92.62 191 THR A C 1
ATOM 1400 O O . THR A 1 191 ? -4.541 -3.531 24.257 1.00 92.62 191 THR A O 1
ATOM 1403 N N . VAL A 1 192 ? -6.322 -2.175 24.467 1.00 93.19 192 VAL A N 1
ATOM 1404 C CA . VAL A 1 192 ? -6.830 -2.281 23.094 1.00 93.19 192 VAL A CA 1
ATOM 1405 C C . VAL A 1 192 ? -7.081 -0.879 22.547 1.00 93.19 192 VAL A C 1
ATOM 1407 O O . VAL A 1 192 ? -7.755 -0.073 23.205 1.00 93.19 192 VAL A O 1
ATOM 1410 N N . ILE A 1 193 ? -6.550 -0.594 21.360 1.00 87.31 193 ILE A N 1
ATOM 1411 C CA . ILE A 1 193 ? -6.707 0.683 20.654 1.00 87.31 193 ILE A CA 1
ATOM 1412 C C . ILE A 1 193 ? -7.089 0.451 19.193 1.00 87.31 193 ILE A C 1
ATOM 1414 O O . ILE A 1 193 ? -6.794 -0.598 18.635 1.00 87.31 193 ILE A O 1
ATOM 1418 N N . GLU A 1 194 ? -7.705 1.450 18.576 1.00 85.12 194 GLU A N 1
ATOM 1419 C CA . GLU A 1 194 ? -7.939 1.510 17.134 1.00 85.12 194 GLU A CA 1
ATOM 1420 C C . GLU A 1 194 ? -6.913 2.455 16.503 1.00 85.12 194 GLU A C 1
ATOM 1422 O O . GLU A 1 194 ? -6.662 3.540 17.040 1.00 85.12 194 GLU A O 1
ATOM 1427 N N . ALA A 1 195 ? -6.293 2.038 15.398 1.00 78.75 195 ALA A N 1
ATOM 1428 C CA . ALA A 1 195 ? -5.387 2.880 14.624 1.00 78.75 195 ALA A CA 1
ATOM 1429 C C . ALA A 1 195 ? -5.164 2.328 13.210 1.00 78.75 195 ALA A C 1
ATOM 1431 O O . ALA A 1 195 ? -4.999 1.125 13.037 1.00 78.75 195 ALA A O 1
ATOM 1432 N N . GLY A 1 196 ? -5.028 3.219 12.228 1.00 79.06 196 GLY A N 1
ATOM 1433 C CA . GLY A 1 196 ? -4.545 2.883 10.887 1.00 79.06 196 GLY A CA 1
ATOM 1434 C C . GLY A 1 196 ? -3.032 3.045 10.741 1.00 79.06 196 GLY A C 1
ATOM 1435 O O . GLY A 1 196 ? -2.372 3.713 11.538 1.00 79.06 196 GLY A O 1
ATOM 1436 N N . GLY A 1 197 ? -2.452 2.449 9.693 1.00 75.88 197 GLY A N 1
ATOM 1437 C CA . GLY A 1 197 ? -1.022 2.622 9.390 1.00 75.88 197 GLY A CA 1
ATOM 1438 C C . GLY A 1 197 ? -0.099 2.034 10.466 1.00 75.88 197 GLY A C 1
ATOM 1439 O O . GLY A 1 197 ? 0.905 2.634 10.847 1.00 75.88 197 GLY A O 1
ATOM 1440 N N . VAL A 1 198 ? -0.431 0.837 10.951 1.00 85.81 198 VAL A N 1
ATOM 1441 C CA . VAL A 1 198 ? 0.081 0.238 12.197 1.00 85.81 198 VAL A CA 1
ATOM 1442 C C . VAL A 1 198 ? 1.553 -0.213 12.196 1.00 85.81 198 VAL A C 1
ATOM 1444 O O . VAL A 1 198 ? 1.971 -0.916 13.107 1.00 85.81 198 VAL A O 1
ATOM 1447 N N . GLY A 1 199 ? 2.371 0.165 11.209 1.00 86.69 199 GLY A N 1
ATOM 1448 C CA . GLY A 1 199 ? 3.749 -0.329 11.053 1.00 86.69 199 GLY A CA 1
ATOM 1449 C C . GLY A 1 199 ? 4.659 -0.030 12.254 1.00 86.69 199 GLY A C 1
ATOM 1450 O O . GLY A 1 199 ? 5.006 -0.928 13.021 1.00 86.69 199 GLY A O 1
ATOM 1451 N N . PHE A 1 200 ? 5.045 1.239 12.436 1.00 85.44 200 PHE A N 1
ATOM 1452 C CA . PHE A 1 200 ? 5.869 1.657 13.581 1.00 85.44 200 PHE A CA 1
ATOM 1453 C C . PHE A 1 200 ? 5.107 1.587 14.907 1.00 85.44 200 PHE A C 1
ATOM 1455 O O . PHE A 1 200 ? 5.698 1.230 15.925 1.00 85.44 200 PHE A O 1
ATOM 1462 N N . LEU A 1 201 ? 3.803 1.890 14.894 1.00 86.25 201 LEU A N 1
ATOM 1463 C CA . LEU A 1 201 ? 2.952 1.794 16.079 1.00 86.25 201 LEU A CA 1
ATOM 1464 C C . LEU A 1 201 ? 2.948 0.368 16.639 1.00 86.25 201 LEU A C 1
ATOM 1466 O O . LEU A 1 201 ? 3.196 0.183 17.823 1.00 86.25 201 LEU A O 1
ATOM 1470 N N . GLY A 1 202 ? 2.735 -0.634 15.783 1.00 90.56 202 GLY A N 1
ATOM 1471 C CA . GLY A 1 202 ? 2.736 -2.050 16.145 1.00 90.56 202 GLY A CA 1
ATOM 1472 C C . GLY A 1 202 ? 4.105 -2.546 16.601 1.00 90.56 202 GLY A C 1
ATOM 1473 O O . GLY A 1 202 ? 4.192 -3.268 17.591 1.00 90.56 202 GLY A O 1
ATOM 1474 N N . TYR A 1 203 ? 5.183 -2.101 15.943 1.00 90.69 203 TYR A N 1
ATOM 1475 C CA . TYR A 1 203 ? 6.550 -2.396 16.388 1.00 90.69 203 TYR A CA 1
ATOM 1476 C C . TYR A 1 203 ? 6.795 -1.924 17.828 1.00 90.69 203 TYR A C 1
ATOM 1478 O O . TYR A 1 203 ? 7.323 -2.678 18.643 1.00 90.69 203 TYR A O 1
ATOM 1486 N N . TRP A 1 204 ? 6.392 -0.690 18.153 1.00 90.69 204 TRP A N 1
ATOM 1487 C CA . TRP A 1 204 ? 6.563 -0.148 19.500 1.00 90.69 204 TRP A CA 1
ATOM 1488 C C . TRP A 1 204 ? 5.549 -0.696 20.497 1.00 90.69 204 TRP A C 1
ATOM 1490 O O . TRP A 1 204 ? 5.908 -0.886 21.654 1.00 90.69 204 TRP A O 1
ATOM 1500 N N . ALA A 1 205 ? 4.313 -0.972 20.088 1.00 92.62 205 ALA A N 1
ATOM 1501 C CA . ALA A 1 205 ? 3.301 -1.594 20.935 1.00 92.62 205 ALA A CA 1
ATOM 1502 C C . ALA A 1 205 ? 3.786 -2.946 21.474 1.00 92.62 205 ALA A C 1
ATOM 1504 O O . ALA A 1 205 ? 3.691 -3.194 22.680 1.00 92.62 205 ALA A O 1
ATOM 1505 N N . GLY A 1 206 ? 4.378 -3.774 20.608 1.00 91.62 206 GLY A N 1
ATOM 1506 C CA . GLY A 1 206 ? 4.763 -5.137 20.959 1.00 91.62 206 GLY A CA 1
ATOM 1507 C C . GLY A 1 206 ? 3.540 -5.948 21.391 1.00 91.62 206 GLY A C 1
ATOM 1508 O O . GLY A 1 206 ? 2.487 -5.871 20.769 1.00 91.62 206 GLY A O 1
ATOM 1509 N N . ASP A 1 207 ? 3.670 -6.695 22.481 1.00 91.75 207 ASP A N 1
ATOM 1510 C CA . ASP A 1 207 ? 2.589 -7.458 23.119 1.00 91.75 207 ASP A CA 1
ATOM 1511 C C . ASP A 1 207 ? 1.786 -6.647 24.155 1.00 91.75 207 ASP A C 1
ATOM 1513 O O . ASP A 1 207 ? 0.852 -7.163 24.766 1.00 91.75 207 ASP A O 1
ATOM 1517 N N . ARG A 1 208 ? 2.131 -5.369 24.359 1.00 94.56 208 ARG A N 1
ATOM 1518 C CA . ARG A 1 208 ? 1.551 -4.519 25.413 1.00 94.56 208 ARG A CA 1
ATOM 1519 C C . ARG A 1 208 ? 0.230 -3.869 25.009 1.00 94.56 208 ARG A C 1
ATOM 1521 O O . ARG A 1 208 ? -0.538 -3.470 25.880 1.00 94.56 208 ARG A O 1
ATOM 1528 N N . LEU A 1 209 ? -0.015 -3.724 23.706 1.00 93.75 209 LEU A N 1
ATOM 1529 C CA . LEU A 1 209 ? -1.257 -3.190 23.147 1.00 93.75 209 LEU A CA 1
ATOM 1530 C C . LEU A 1 209 ? -1.730 -4.081 22.002 1.00 93.75 209 LEU A C 1
ATOM 1532 O O . LEU A 1 209 ? -0.962 -4.397 21.097 1.00 93.75 209 LEU A O 1
ATOM 1536 N N . THR A 1 210 ? -3.019 -4.400 21.999 1.00 93.62 210 THR A N 1
ATOM 1537 C CA . THR A 1 210 ? -3.700 -4.922 20.813 1.00 93.62 210 THR A CA 1
ATOM 1538 C C . THR A 1 210 ? -4.181 -3.746 19.974 1.00 93.62 210 THR A C 1
ATOM 1540 O O . THR A 1 210 ? -4.872 -2.859 20.479 1.00 93.62 210 THR A O 1
ATOM 1543 N N . ILE A 1 211 ? -3.808 -3.723 18.696 1.00 92.06 211 ILE A N 1
ATOM 1544 C CA . ILE A 1 211 ? -4.203 -2.668 17.762 1.00 92.06 211 ILE A CA 1
ATOM 1545 C C . ILE A 1 211 ? -5.230 -3.241 16.794 1.00 92.06 211 ILE A C 1
ATOM 1547 O O . ILE A 1 211 ? -4.927 -4.181 16.060 1.00 92.06 21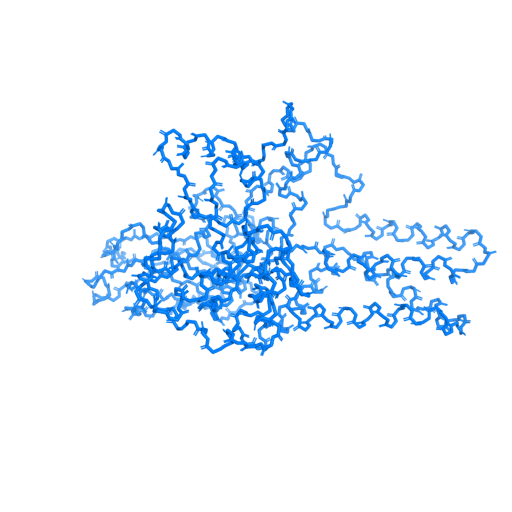1 ILE A O 1
ATOM 1551 N N . VAL A 1 212 ? -6.416 -2.646 16.778 1.00 92.19 212 VAL A N 1
ATOM 1552 C CA . VAL A 1 212 ? -7.416 -2.860 15.737 1.00 92.19 212 VAL A CA 1
ATOM 1553 C C . VAL A 1 212 ? -7.072 -1.957 14.560 1.00 92.19 212 VAL A C 1
ATOM 1555 O O . VAL A 1 212 ? -7.128 -0.732 14.670 1.00 92.19 212 VAL A O 1
ATOM 1558 N N . ASP A 1 213 ? -6.670 -2.581 13.454 1.00 90.88 213 ASP A N 1
ATOM 1559 C CA . ASP A 1 213 ? -6.336 -1.898 12.206 1.00 90.88 213 ASP A CA 1
ATOM 1560 C C . ASP A 1 213 ? -7.611 -1.606 11.409 1.00 90.88 213 ASP A C 1
ATOM 1562 O O . ASP A 1 213 ? -8.186 -2.505 10.787 1.00 90.88 213 ASP A O 1
ATOM 1566 N N . ASP A 1 214 ? -8.034 -0.343 11.411 1.00 84.81 214 ASP A N 1
ATOM 1567 C CA . ASP A 1 214 ? -9.229 0.161 10.718 1.00 84.81 214 ASP A CA 1
ATOM 1568 C C . ASP A 1 214 ? -9.150 0.011 9.182 1.00 84.81 214 ASP A C 1
ATOM 1570 O O . ASP A 1 214 ? -10.167 0.027 8.483 1.00 84.81 214 ASP A O 1
ATOM 1574 N N . LEU A 1 215 ? -7.952 -0.225 8.636 1.00 85.38 215 LEU A N 1
ATOM 1575 C CA . LEU A 1 215 ? -7.721 -0.556 7.226 1.00 85.38 215 LEU A CA 1
ATOM 1576 C C . LEU A 1 215 ? -7.805 -2.061 6.941 1.00 85.38 215 LEU A C 1
ATOM 1578 O O . LEU A 1 215 ? -7.718 -2.476 5.778 1.00 85.38 215 LEU A O 1
ATOM 1582 N N . GLY A 1 216 ? -7.912 -2.889 7.980 1.00 89.50 216 GLY A N 1
ATOM 1583 C CA . GLY A 1 216 ? -7.982 -4.347 7.905 1.00 89.50 216 GLY A CA 1
ATOM 1584 C C . GLY A 1 216 ? -6.738 -5.031 7.340 1.00 89.50 216 GLY A C 1
ATOM 1585 O O . GLY A 1 216 ? -6.792 -6.208 7.001 1.00 89.50 216 GLY A O 1
ATOM 1586 N N . ILE A 1 217 ? -5.606 -4.341 7.201 1.00 89.81 217 ILE A N 1
ATOM 1587 C CA . ILE A 1 217 ? -4.382 -4.916 6.627 1.00 89.81 217 ILE A CA 1
ATOM 1588 C C . ILE A 1 217 ? -3.807 -5.959 7.595 1.00 89.81 217 ILE A C 1
ATOM 1590 O O . ILE A 1 217 ? -3.503 -7.089 7.189 1.00 89.81 217 ILE A O 1
ATOM 1594 N N . ALA A 1 218 ? -3.703 -5.589 8.868 1.00 90.81 218 ALA A N 1
ATOM 1595 C CA . ALA A 1 218 ? -3.173 -6.400 9.957 1.00 90.81 218 ALA A CA 1
ATOM 1596 C C . ALA A 1 218 ? -4.255 -7.048 10.837 1.00 90.81 218 ALA A C 1
ATOM 1598 O O . ALA A 1 218 ? -3.903 -7.828 11.711 1.00 90.81 218 ALA A O 1
ATOM 1599 N N . ASP A 1 219 ? -5.539 -6.777 10.592 1.00 92.12 219 ASP A N 1
ATOM 1600 C CA . ASP A 1 219 ? -6.657 -7.287 11.393 1.00 92.12 219 ASP A CA 1
ATOM 1601 C C . ASP A 1 219 ? -7.540 -8.257 10.568 1.00 92.12 219 ASP A C 1
ATOM 1603 O O . ASP A 1 219 ? -7.936 -7.923 9.443 1.00 92.12 219 ASP A O 1
ATOM 1607 N N . PRO A 1 220 ? -7.826 -9.483 11.057 1.00 91.19 220 PRO A N 1
ATOM 1608 C CA . PRO A 1 220 ? -8.505 -10.513 10.276 1.00 91.19 220 PRO A CA 1
ATOM 1609 C C . PRO A 1 220 ? -10.001 -10.263 10.124 1.00 91.19 220 PRO A C 1
ATOM 1611 O O . PRO A 1 220 ? -10.574 -10.647 9.096 1.00 91.19 220 PRO A O 1
ATOM 1614 N N . LEU A 1 221 ? -10.626 -9.694 11.156 1.00 91.62 221 LEU A N 1
ATOM 1615 C CA . LEU A 1 221 ? -12.053 -9.415 11.167 1.00 91.62 221 LEU A CA 1
ATOM 1616 C C . LEU A 1 221 ? -12.309 -8.195 10.294 1.00 91.62 221 LEU A C 1
ATOM 1618 O O . LEU A 1 221 ? -13.082 -8.280 9.340 1.00 91.62 221 LEU A O 1
ATOM 1622 N N . MET A 1 222 ? -11.555 -7.117 10.528 1.00 88.81 222 MET A N 1
ATOM 1623 C CA . MET A 1 222 ? -11.651 -5.895 9.740 1.00 88.81 222 MET A CA 1
ATOM 1624 C C . MET A 1 222 ? -11.418 -6.174 8.254 1.00 88.81 222 MET A C 1
ATOM 1626 O O . MET A 1 222 ? -12.186 -5.701 7.430 1.00 88.81 222 MET A O 1
ATOM 1630 N N . ALA A 1 223 ? -10.464 -7.029 7.863 1.00 89.94 223 ALA A N 1
ATOM 1631 C CA . ALA A 1 223 ? -10.245 -7.374 6.449 1.00 89.94 223 ALA A CA 1
ATOM 1632 C C . ALA A 1 223 ? -11.501 -7.863 5.696 1.00 89.94 223 ALA A C 1
ATOM 1634 O O . ALA A 1 223 ? -11.563 -7.720 4.472 1.00 89.94 223 ALA A O 1
ATOM 1635 N N . ARG A 1 224 ? -12.464 -8.456 6.413 1.00 88.00 224 ARG A N 1
ATOM 1636 C CA . ARG A 1 224 ? -13.700 -9.055 5.877 1.00 88.00 224 ARG A CA 1
ATOM 1637 C C . ARG A 1 224 ? -14.912 -8.135 5.960 1.00 88.00 224 ARG A C 1
ATOM 1639 O O . ARG A 1 224 ? -15.958 -8.473 5.417 1.00 88.00 224 ARG A O 1
ATOM 1646 N N . ILE A 1 225 ? -14.768 -6.979 6.596 1.00 83.50 225 ILE A N 1
ATOM 1647 C CA . ILE A 1 225 ? -15.804 -5.955 6.615 1.00 83.50 225 ILE A CA 1
ATOM 1648 C C . ILE A 1 225 ? -15.723 -5.164 5.304 1.00 83.50 225 ILE A C 1
ATOM 1650 O O . ILE A 1 225 ? -14.630 -4.716 4.928 1.00 83.50 225 ILE A O 1
ATOM 1654 N N . PRO A 1 226 ? -16.840 -4.974 4.584 1.00 78.50 226 PRO A N 1
ATOM 1655 C CA . PRO A 1 226 ? -16.869 -4.114 3.409 1.00 78.50 226 PRO A CA 1
ATOM 1656 C C . PRO A 1 226 ? -16.499 -2.668 3.756 1.00 78.50 226 PRO A C 1
ATOM 1658 O O . PRO A 1 226 ? -16.921 -2.130 4.777 1.00 78.50 226 PRO A O 1
ATOM 1661 N N . SER A 1 227 ? -15.739 -2.003 2.884 1.00 76.69 227 SER A N 1
ATOM 1662 C CA . SER A 1 227 ? -15.493 -0.569 3.042 1.00 76.69 227 SER A CA 1
ATOM 1663 C C . SER A 1 227 ? -16.692 0.220 2.496 1.00 76.69 227 SER A C 1
ATOM 1665 O O . SER A 1 227 ? -17.062 0.031 1.333 1.00 76.69 227 SER A O 1
ATOM 1667 N N . PRO A 1 228 ? -17.293 1.137 3.276 1.00 68.00 228 PRO A N 1
ATOM 1668 C CA . PRO A 1 228 ? -18.356 2.013 2.790 1.00 68.00 228 PRO A CA 1
ATOM 1669 C C . PRO A 1 228 ? -17.814 3.113 1.865 1.00 68.00 228 PRO A C 1
ATOM 1671 O O . PRO A 1 228 ? -18.594 3.837 1.246 1.00 68.00 228 PRO A O 1
ATOM 1674 N N . ALA A 1 229 ? -16.486 3.240 1.736 1.00 61.53 229 ALA A N 1
ATOM 1675 C CA . ALA A 1 229 ? -15.814 4.229 0.906 1.00 61.53 229 ALA A CA 1
ATOM 1676 C C . ALA A 1 229 ? -16.029 3.942 -0.593 1.00 61.53 229 ALA A C 1
ATOM 1678 O O . ALA A 1 229 ? -15.147 3.460 -1.299 1.00 61.53 229 ALA A O 1
ATOM 1679 N N . ARG A 1 230 ? -17.223 4.255 -1.104 1.00 57.22 230 ARG A N 1
ATOM 1680 C CA . ARG A 1 230 ? -17.558 4.152 -2.534 1.00 57.22 230 ARG A CA 1
ATOM 1681 C C . ARG A 1 230 ? -16.983 5.302 -3.356 1.00 57.22 230 ARG A C 1
ATOM 1683 O O . ARG A 1 230 ? -16.886 5.202 -4.573 1.00 57.22 230 ARG A O 1
ATOM 1690 N N . GLU A 1 231 ? -16.567 6.380 -2.703 1.00 52.88 231 GLU A N 1
ATOM 1691 C CA . GLU A 1 231 ? -16.123 7.604 -3.360 1.00 52.88 231 GLU A CA 1
ATOM 1692 C C . GLU A 1 231 ? -14.618 7.802 -3.209 1.00 52.88 231 GLU A C 1
ATOM 1694 O O . GLU A 1 231 ? -14.066 7.710 -2.113 1.00 52.88 231 GLU A O 1
ATOM 1699 N N . ARG A 1 232 ? -13.956 8.154 -4.316 1.00 49.91 232 ARG A N 1
ATOM 1700 C CA . ARG A 1 232 ? -12.491 8.302 -4.415 1.00 49.91 232 ARG A CA 1
ATOM 1701 C C . ARG A 1 232 ? -11.855 9.331 -3.472 1.00 49.91 232 ARG A C 1
ATOM 1703 O O . ARG A 1 232 ? -10.636 9.378 -3.396 1.00 49.91 232 ARG A O 1
ATOM 1710 N N . ALA A 1 233 ? -12.646 10.179 -2.816 1.00 50.09 233 ALA A N 1
ATOM 1711 C CA . ALA A 1 233 ? -12.164 11.144 -1.824 1.00 50.09 233 ALA A CA 1
ATOM 1712 C C . ALA A 1 233 ? -11.934 10.515 -0.436 1.00 50.09 233 ALA A C 1
ATOM 1714 O O . ALA A 1 233 ? -11.243 11.098 0.390 1.00 50.09 233 ALA A O 1
ATOM 1715 N N . VAL A 1 234 ? -12.526 9.344 -0.175 1.00 56.50 234 VAL A N 1
ATOM 1716 C CA . VAL A 1 234 ? -12.548 8.692 1.148 1.00 56.50 234 VAL A CA 1
ATOM 1717 C C . VAL A 1 234 ? -11.555 7.524 1.226 1.00 56.50 234 VAL A C 1
ATOM 1719 O O . VAL A 1 234 ? -11.189 7.086 2.312 1.00 56.50 234 VAL A O 1
ATOM 1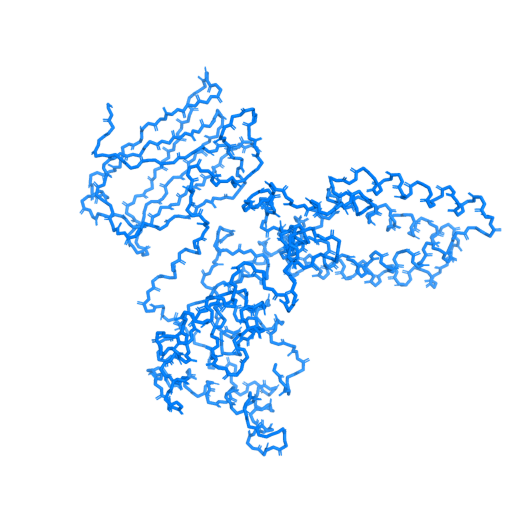722 N N . TRP A 1 235 ? -11.081 7.032 0.079 1.00 69.88 235 TRP A N 1
ATOM 1723 C CA . TRP A 1 235 ? -10.128 5.928 -0.010 1.00 69.88 235 TRP A CA 1
ATOM 1724 C C . TRP A 1 235 ? -8.946 6.275 -0.914 1.00 69.88 235 TRP A C 1
ATOM 1726 O O . TRP A 1 235 ? -9.072 7.031 -1.877 1.00 69.88 235 TRP A O 1
ATOM 1736 N N . ARG A 1 236 ? -7.797 5.651 -0.642 1.00 76.00 236 ARG A N 1
ATOM 1737 C CA . ARG A 1 236 ? -6.644 5.625 -1.555 1.00 76.00 236 ARG A CA 1
ATOM 1738 C C . ARG A 1 236 ? -6.218 4.178 -1.798 1.00 76.00 236 ARG A C 1
ATOM 1740 O O . ARG A 1 236 ? -6.595 3.302 -1.019 1.00 76.00 236 ARG A O 1
ATOM 1747 N N . PRO A 1 237 ? -5.469 3.869 -2.867 1.00 79.56 237 PRO A N 1
ATOM 1748 C CA . PRO A 1 237 ? -5.178 2.482 -3.216 1.00 79.56 237 PRO A CA 1
ATOM 1749 C C . PRO A 1 237 ? -4.533 1.730 -2.053 1.00 79.56 237 PRO A C 1
ATOM 1751 O O . PRO A 1 237 ? -3.521 2.149 -1.497 1.00 79.56 237 PRO A O 1
ATOM 1754 N N . GLY A 1 238 ? -5.122 0.611 -1.647 1.00 79.00 238 GLY A N 1
ATOM 1755 C CA . GLY A 1 238 ? -4.611 -0.169 -0.525 1.00 79.00 238 GLY A CA 1
ATOM 1756 C C . GLY A 1 238 ? -4.849 0.411 0.876 1.00 79.00 238 GLY A C 1
ATOM 1757 O O . GLY A 1 238 ? -4.369 -0.206 1.821 1.00 79.00 238 GLY A O 1
ATOM 1758 N N . HIS A 1 239 ? -5.574 1.525 1.012 1.00 79.62 239 HIS A N 1
ATOM 1759 C CA . HIS A 1 239 ? -6.116 2.039 2.274 1.00 79.62 239 HIS A CA 1
ATOM 1760 C C . HIS A 1 239 ? -7.629 2.195 2.122 1.00 79.62 239 HIS A C 1
ATOM 1762 O O . HIS A 1 239 ? -8.114 3.169 1.541 1.00 79.62 239 HIS A O 1
ATOM 1768 N N . TYR A 1 240 ? -8.357 1.212 2.637 1.00 82.06 240 TYR A N 1
ATOM 1769 C CA . TYR A 1 240 ? -9.813 1.169 2.596 1.00 82.06 240 TYR A CA 1
ATOM 1770 C C . TYR A 1 240 ? -10.307 1.197 4.039 1.00 82.06 240 TYR A C 1
ATOM 1772 O O . TYR A 1 240 ? -10.303 0.148 4.685 1.00 82.06 240 TYR A O 1
ATOM 1780 N N . PRO A 1 241 ? -10.656 2.378 4.571 1.00 77.75 241 PRO A N 1
ATOM 1781 C CA . PRO A 1 241 ? -11.148 2.492 5.935 1.00 77.75 241 PRO A CA 1
ATOM 1782 C C . PRO A 1 241 ? -12.444 1.703 6.080 1.00 77.75 241 PRO A C 1
ATOM 1784 O O . PRO A 1 241 ? -13.235 1.597 5.130 1.00 77.75 241 PRO A O 1
ATOM 1787 N N . ARG A 1 242 ? -12.641 1.110 7.250 1.00 80.88 242 ARG A N 1
ATOM 1788 C CA . ARG A 1 242 ? -13.795 0.266 7.539 1.00 80.88 242 ARG A CA 1
ATOM 1789 C C . ARG A 1 242 ? -14.426 0.671 8.856 1.00 80.88 242 ARG A C 1
ATOM 1791 O O . ARG A 1 242 ? -13.701 1.028 9.779 1.00 80.88 242 ARG A O 1
ATOM 1798 N N . PRO A 1 243 ? -15.759 0.584 8.952 1.00 78.12 243 PRO A N 1
ATOM 1799 C CA . PRO A 1 243 ? -16.440 0.833 10.202 1.00 78.12 243 PRO A CA 1
ATOM 1800 C C . PRO A 1 243 ? -16.017 -0.227 11.213 1.00 78.12 243 PRO A C 1
ATOM 1802 O O . PRO A 1 243 ? -16.046 -1.427 10.928 1.00 78.12 243 PRO A O 1
ATOM 1805 N N . LEU A 1 244 ? -15.627 0.235 12.393 1.00 82.56 244 LEU A N 1
ATOM 1806 C CA . LEU A 1 244 ? -15.376 -0.622 13.533 1.00 82.56 244 LEU A CA 1
ATOM 1807 C C . LEU A 1 244 ? -16.702 -1.261 13.981 1.00 82.56 244 LEU A C 1
ATOM 1809 O O . LEU A 1 244 ? -17.646 -0.530 14.292 1.00 82.56 244 LEU A O 1
ATOM 1813 N N . PRO A 1 245 ? -16.810 -2.598 14.052 1.00 86.12 245 PRO A N 1
ATOM 1814 C CA . PRO A 1 245 ? -18.039 -3.211 14.520 1.00 86.12 245 PRO A CA 1
ATOM 1815 C C . PRO A 1 245 ? -18.290 -2.985 16.004 1.00 86.12 245 PRO A C 1
ATOM 1817 O O . PRO A 1 245 ? -17.380 -3.053 16.842 1.00 86.12 245 PRO A O 1
ATOM 1820 N N . LYS A 1 246 ? -19.570 -2.837 16.334 1.00 84.56 246 LYS A N 1
ATOM 1821 C CA . LYS A 1 246 ? -20.040 -2.773 17.711 1.00 84.56 246 LYS A CA 1
ATOM 1822 C C . LYS A 1 246 ? -19.615 -4.005 18.502 1.00 84.56 246 LYS A C 1
ATOM 1824 O O . LYS A 1 246 ? -19.780 -5.132 18.048 1.00 84.56 246 LYS A O 1
ATOM 1829 N N . GLY A 1 247 ? -19.089 -3.776 19.702 1.00 88.94 247 GLY A N 1
ATOM 1830 C CA . GLY A 1 247 ? -18.655 -4.845 20.600 1.00 88.94 247 GLY A CA 1
ATOM 1831 C C . GLY A 1 247 ? -17.268 -5.411 20.290 1.00 88.94 247 GLY A C 1
ATOM 1832 O O . GLY A 1 247 ? -16.727 -6.123 21.134 1.00 88.94 247 GLY A O 1
ATOM 1833 N N . TYR A 1 248 ? -16.628 -5.055 19.166 1.00 92.06 248 TYR A N 1
ATOM 1834 C CA . TYR A 1 248 ? -15.333 -5.643 18.806 1.00 92.06 248 TYR A CA 1
ATOM 1835 C C . TYR A 1 248 ? -14.221 -5.286 19.802 1.00 92.06 248 TYR A C 1
ATOM 1837 O O . TYR A 1 248 ? -13.530 -6.165 20.316 1.00 92.06 248 TYR A O 1
ATOM 1845 N N . LEU A 1 249 ? -14.085 -3.998 20.141 1.00 90.75 249 LEU A N 1
ATOM 1846 C CA . LEU A 1 249 ? -13.088 -3.557 21.122 1.00 90.75 249 LEU A CA 1
ATOM 1847 C C . LEU A 1 249 ? -13.323 -4.167 22.502 1.00 90.75 249 LEU A C 1
ATOM 1849 O O . LEU A 1 249 ? -12.356 -4.461 23.198 1.00 90.75 249 LEU A O 1
ATOM 1853 N N . GLU A 1 250 ? -14.584 -4.334 22.901 1.00 91.81 250 GLU A N 1
ATOM 1854 C CA . GLU A 1 250 ? -14.914 -4.932 24.193 1.00 91.81 250 GLU A CA 1
ATOM 1855 C C . GLU A 1 250 ? -14.585 -6.424 24.197 1.00 91.81 250 GLU A C 1
ATOM 1857 O O . GLU A 1 250 ? -13.923 -6.888 25.118 1.00 91.81 250 GLU A O 1
ATOM 1862 N N . SER A 1 251 ? -14.896 -7.132 23.107 1.00 94.00 251 SER A N 1
ATOM 1863 C CA . SER A 1 251 ? -14.555 -8.551 22.936 1.00 94.00 251 SER A CA 1
ATOM 1864 C C . SER A 1 251 ? -13.055 -8.809 23.016 1.00 94.00 251 SER A C 1
ATOM 1866 O O . SER A 1 251 ? -12.611 -9.768 23.642 1.00 94.00 251 SER A O 1
ATOM 1868 N N . LEU A 1 252 ? -12.239 -7.908 22.463 1.00 93.50 252 LEU A N 1
ATOM 1869 C CA . LEU A 1 252 ? -10.783 -7.985 22.602 1.00 93.50 252 LEU A CA 1
ATOM 1870 C C . LEU A 1 252 ? -10.289 -7.695 24.027 1.00 93.50 252 LEU A C 1
ATOM 1872 O O . LEU A 1 252 ? -9.239 -8.204 24.415 1.00 93.50 252 LEU A O 1
ATOM 1876 N N . ARG A 1 253 ? -10.997 -6.864 24.804 1.00 91.94 253 ARG A N 1
ATOM 1877 C CA . ARG A 1 253 ? -10.605 -6.511 26.181 1.00 91.94 253 ARG A CA 1
ATOM 1878 C C . ARG A 1 253 ? -10.961 -7.598 27.183 1.00 91.94 253 ARG A C 1
ATOM 1880 O O . ARG A 1 253 ? -10.171 -7.851 28.088 1.00 91.94 253 ARG A O 1
ATOM 1887 N N . THR A 1 254 ? -12.147 -8.181 27.054 1.00 92.38 254 THR A N 1
ATOM 1888 C CA . THR A 1 254 ? -12.685 -9.165 28.003 1.00 92.38 254 THR A CA 1
ATOM 1889 C C . THR A 1 254 ? -12.344 -10.598 27.604 1.00 92.38 254 THR A C 1
ATOM 1891 O O . THR A 1 254 ? -12.238 -11.461 28.472 1.00 92.38 254 THR A O 1
ATOM 1894 N N . GLY A 1 255 ? -12.139 -10.853 26.307 1.00 89.88 255 GLY A N 1
ATOM 1895 C CA . GLY A 1 255 ? -12.046 -12.201 25.747 1.00 89.88 255 GLY A CA 1
ATOM 1896 C C . GLY A 1 255 ? -13.405 -12.895 25.595 1.00 89.88 255 GLY A C 1
ATOM 1897 O O . GLY A 1 255 ? -13.439 -14.081 25.268 1.00 89.88 255 GLY A O 1
ATOM 1898 N N . GLU A 1 256 ? -14.508 -12.183 25.832 1.00 91.81 256 GLU A N 1
ATOM 1899 C CA . GLU A 1 256 ? -15.881 -12.676 25.704 1.00 91.81 256 GLU A CA 1
ATOM 1900 C C . GLU A 1 256 ? -16.547 -12.102 24.446 1.00 91.81 256 GLU A C 1
ATOM 1902 O O . GLU A 1 256 ? -16.192 -11.025 23.978 1.00 91.81 256 GLU A O 1
ATOM 1907 N N . ASP A 1 257 ? -17.519 -12.813 23.876 1.00 92.00 257 ASP A N 1
ATOM 1908 C CA . ASP A 1 257 ? -18.279 -12.314 22.728 1.00 92.00 257 ASP A CA 1
ATOM 1909 C C . ASP A 1 257 ? -19.253 -11.206 23.172 1.00 92.00 257 ASP A C 1
ATOM 1911 O O . ASP A 1 257 ? -20.218 -11.461 23.897 1.00 92.00 257 ASP A O 1
ATOM 1915 N N . HIS A 1 258 ? -18.991 -9.972 22.733 1.00 93.12 258 HIS A N 1
ATOM 1916 C CA . HIS A 1 258 ? -19.854 -8.808 22.958 1.00 93.12 258 HIS A CA 1
ATOM 1917 C C . HIS A 1 258 ? -20.544 -8.311 21.679 1.00 93.12 258 HIS A C 1
ATOM 1919 O O . HIS A 1 258 ? -21.059 -7.186 21.654 1.00 93.12 258 HIS A O 1
ATOM 1925 N N . PHE A 1 259 ? -20.555 -9.103 20.607 1.00 89.69 259 PHE A N 1
ATOM 1926 C CA . PHE A 1 259 ? -21.244 -8.738 19.376 1.00 89.69 259 PHE A CA 1
ATOM 1927 C C . PHE A 1 259 ? -22.760 -8.887 19.551 1.00 89.69 259 PHE A C 1
ATOM 1929 O O . PHE A 1 259 ? -23.268 -9.894 20.038 1.00 89.69 259 PHE A O 1
ATOM 1936 N N . ALA A 1 260 ? -23.510 -7.861 19.141 1.00 84.56 260 ALA A N 1
ATOM 1937 C CA . ALA A 1 260 ? -24.972 -7.945 19.089 1.00 84.56 260 ALA A CA 1
ATOM 1938 C C . ALA A 1 260 ? -25.444 -8.815 17.911 1.00 84.56 260 ALA A C 1
ATOM 1940 O O . ALA A 1 260 ? -26.472 -9.486 17.996 1.00 84.56 260 ALA A O 1
ATOM 1941 N N . ASP A 1 261 ? -24.684 -8.786 16.815 1.00 86.25 261 ASP A N 1
ATOM 1942 C CA . ASP A 1 261 ? -24.882 -9.638 15.653 1.00 86.25 261 ASP A CA 1
ATOM 1943 C C . ASP A 1 261 ? -24.204 -10.992 15.889 1.00 86.25 261 ASP A C 1
ATOM 1945 O O . ASP A 1 261 ? -22.981 -11.094 16.014 1.00 86.25 261 ASP A O 1
ATOM 1949 N N . ARG A 1 262 ? -25.026 -12.040 15.935 1.00 87.31 262 ARG A N 1
ATOM 1950 C CA . ARG A 1 262 ? -24.576 -13.409 16.157 1.00 87.31 262 ARG A CA 1
ATOM 1951 C C . ARG A 1 262 ? -23.675 -13.917 15.032 1.00 87.31 262 ARG A C 1
ATOM 1953 O O . ARG A 1 262 ? -22.725 -14.640 15.315 1.00 87.31 262 ARG A O 1
ATOM 1960 N N . GLU A 1 263 ? -23.958 -13.567 13.780 1.00 88.38 263 GLU A N 1
ATOM 1961 C CA . GLU A 1 263 ? -23.158 -14.025 12.638 1.00 88.38 263 GLU A CA 1
ATOM 1962 C C . GLU A 1 263 ? -21.750 -13.430 12.700 1.00 88.38 263 GLU A C 1
ATOM 1964 O O . GLU A 1 263 ? -20.752 -14.118 12.470 1.00 88.38 263 GLU A O 1
ATOM 1969 N N . LEU A 1 264 ? -21.667 -12.164 13.110 1.00 87.69 264 LEU A N 1
ATOM 1970 C CA . LEU A 1 264 ? -20.405 -11.479 13.336 1.00 87.69 264 LEU A CA 1
ATOM 1971 C C . LEU A 1 264 ? -19.614 -12.075 14.511 1.00 87.69 264 LEU A C 1
ATOM 1973 O O . LEU A 1 264 ? -18.399 -12.253 14.393 1.00 87.69 264 LEU A O 1
ATOM 1977 N N . GLY A 1 265 ? -20.289 -12.418 15.612 1.00 91.44 265 GLY A N 1
ATOM 1978 C CA . GLY A 1 265 ? -19.683 -13.117 16.750 1.00 91.44 265 GLY A CA 1
ATOM 1979 C C . GLY A 1 265 ? -19.134 -14.496 16.365 1.00 91.44 265 GLY A C 1
ATOM 1980 O O . GLY A 1 265 ? -17.982 -14.822 16.667 1.00 91.44 265 GLY A O 1
ATOM 1981 N N . GLU A 1 266 ? -19.897 -15.276 15.592 1.00 92.38 266 GLU A N 1
ATOM 1982 C CA . GLU A 1 266 ? -19.468 -16.580 15.065 1.00 92.38 266 GLU A CA 1
ATOM 1983 C C . GLU A 1 266 ? -18.250 -16.449 14.128 1.00 92.38 266 GLU A C 1
ATOM 1985 O O . GLU A 1 266 ? -17.289 -17.224 14.232 1.00 92.38 266 GLU A O 1
ATOM 1990 N N . LEU A 1 267 ? -18.238 -15.431 13.259 1.00 92.44 267 LEU A N 1
ATOM 1991 C CA . LEU A 1 267 ? -17.092 -15.116 12.406 1.00 92.44 267 LEU A CA 1
ATOM 1992 C C . LEU A 1 267 ? -15.858 -14.724 13.234 1.00 92.44 267 LEU A C 1
ATOM 1994 O O . LEU A 1 267 ? -14.755 -15.218 12.975 1.00 92.44 267 LEU A O 1
ATOM 1998 N N . TYR A 1 268 ? -16.028 -13.853 14.232 1.00 93.44 268 TYR A N 1
ATOM 1999 C CA . TYR A 1 268 ? -14.955 -13.430 15.130 1.00 93.44 268 TYR A CA 1
ATOM 2000 C C . TYR A 1 268 ? -14.355 -14.614 15.890 1.00 93.44 268 TYR A C 1
ATOM 2002 O O . TYR A 1 268 ? -13.134 -14.774 15.883 1.00 93.44 268 TYR A O 1
ATOM 2010 N N . ALA A 1 269 ? -15.183 -15.481 16.476 1.00 93.88 269 ALA A N 1
ATOM 2011 C CA . ALA A 1 269 ? -14.724 -16.647 17.226 1.00 93.88 269 ALA A CA 1
ATOM 2012 C C . ALA A 1 269 ? -13.863 -17.581 16.357 1.00 93.88 269 ALA A C 1
ATOM 2014 O O . ALA A 1 269 ? -12.783 -18.016 16.772 1.00 93.88 269 ALA A O 1
ATOM 2015 N N . ALA A 1 270 ? -14.284 -17.832 15.113 1.00 94.31 270 ALA A N 1
ATOM 2016 C CA . ALA A 1 270 ? -13.504 -18.623 14.165 1.00 94.31 270 ALA A CA 1
ATOM 2017 C C . ALA A 1 270 ? -12.162 -17.953 13.815 1.00 94.31 270 ALA A C 1
ATOM 2019 O O . ALA A 1 270 ? -11.126 -18.621 13.760 1.00 94.31 270 ALA A O 1
ATOM 2020 N N . LEU A 1 271 ? -12.143 -16.633 13.603 1.00 93.69 271 LEU A N 1
ATOM 2021 C CA . LEU A 1 271 ? -10.910 -15.890 13.318 1.00 93.69 271 LEU A CA 1
ATOM 2022 C C . LEU A 1 271 ? -9.970 -15.826 14.523 1.00 93.69 271 LEU A C 1
ATOM 2024 O O . LEU A 1 271 ? -8.755 -15.929 14.338 1.00 93.69 271 LEU A O 1
ATOM 2028 N N . ALA A 1 272 ? -10.509 -15.704 15.735 1.00 92.69 272 ALA A N 1
ATOM 2029 C CA . ALA A 1 272 ? -9.743 -15.734 16.973 1.00 92.69 272 ALA A CA 1
ATOM 2030 C C . ALA A 1 272 ? -9.001 -17.070 17.109 1.00 92.69 272 ALA A C 1
ATOM 2032 O O . ALA A 1 272 ? -7.787 -17.063 17.308 1.00 92.69 272 ALA A O 1
ATOM 2033 N N . LEU A 1 273 ? -9.672 -18.204 16.859 1.00 93.88 273 LEU A N 1
ATOM 2034 C CA . LEU A 1 273 ? -9.023 -19.523 16.816 1.00 93.88 273 LEU A CA 1
ATOM 2035 C C . LEU A 1 273 ? -7.879 -19.564 15.794 1.00 93.88 273 LEU A C 1
ATOM 2037 O O . LEU A 1 273 ? -6.776 -20.013 16.109 1.00 93.88 273 LEU A O 1
ATOM 2041 N N . VAL A 1 274 ? -8.107 -19.060 14.577 1.00 93.69 274 VAL A N 1
ATOM 2042 C CA . VAL A 1 274 ? -7.070 -19.006 13.530 1.00 93.69 274 VAL A CA 1
ATOM 2043 C C . VAL A 1 274 ? -5.873 -18.145 13.951 1.00 93.69 274 VAL A C 1
ATOM 2045 O O . VAL A 1 274 ? -4.734 -18.453 13.584 1.00 93.69 274 VAL A O 1
ATOM 2048 N N . ALA A 1 275 ? -6.112 -17.063 14.690 1.00 89.88 275 ALA A N 1
ATOM 2049 C CA . ALA A 1 275 ? -5.092 -16.097 15.072 1.00 89.88 275 ALA A CA 1
ATOM 2050 C C . ALA A 1 275 ? -4.274 -16.521 16.301 1.00 89.88 275 ALA A C 1
ATOM 2052 O O . ALA A 1 275 ? -3.056 -16.332 16.289 1.00 89.88 275 ALA A O 1
ATOM 2053 N N . THR A 1 276 ? -4.907 -17.085 17.335 1.00 89.50 276 THR A N 1
ATOM 2054 C CA . THR A 1 276 ? -4.299 -17.212 18.674 1.00 89.50 276 THR A CA 1
ATOM 2055 C C . THR A 1 276 ? -4.104 -18.648 19.158 1.00 89.50 276 THR A C 1
ATOM 2057 O O . THR A 1 276 ? -3.201 -18.886 19.959 1.00 89.50 276 THR A O 1
ATOM 2060 N N . ALA A 1 277 ? -4.887 -19.620 18.676 1.00 93.31 277 ALA A N 1
ATOM 2061 C CA . ALA A 1 277 ? -4.763 -21.008 19.127 1.00 93.31 277 ALA A CA 1
ATOM 2062 C C . ALA A 1 277 ? -3.427 -21.639 18.673 1.00 93.31 277 ALA A C 1
ATOM 2064 O O . ALA A 1 277 ? -2.843 -21.196 17.677 1.00 93.31 277 ALA A O 1
ATOM 2065 N N . PRO A 1 278 ? -2.922 -22.699 19.337 1.00 94.56 278 PRO A N 1
ATOM 2066 C CA . PRO A 1 278 ? -1.715 -23.404 18.899 1.00 94.56 278 PRO A CA 1
ATOM 2067 C C . PRO A 1 278 ? -1.792 -23.850 17.430 1.00 94.56 278 PRO A C 1
ATOM 2069 O O . PRO A 1 278 ? -2.849 -24.235 16.943 1.00 94.56 278 PRO A O 1
ATOM 2072 N N . LEU A 1 279 ? -0.665 -23.820 16.707 1.00 91.19 279 LEU A N 1
ATOM 2073 C CA . LEU A 1 279 ? -0.631 -24.047 15.248 1.00 91.19 279 LEU A CA 1
ATOM 2074 C C . LEU A 1 279 ? -1.256 -25.377 14.793 1.00 91.19 279 LEU A C 1
ATOM 2076 O O . LEU A 1 279 ? -1.814 -25.434 13.702 1.00 91.19 279 LEU A O 1
ATOM 2080 N N . LEU A 1 280 ? -1.146 -26.426 15.613 1.00 93.31 280 LEU A N 1
ATOM 2081 C CA . LEU A 1 280 ? -1.644 -27.777 15.322 1.00 93.31 280 LEU A CA 1
ATOM 2082 C C . LEU A 1 280 ? -2.911 -28.135 16.112 1.00 93.31 280 LEU A C 1
ATOM 2084 O O . LEU A 1 280 ? -3.276 -29.306 16.186 1.00 93.31 280 LEU A O 1
ATOM 2088 N N . ASP A 1 281 ? -3.560 -27.150 16.730 1.00 96.19 281 ASP A N 1
ATOM 2089 C CA . ASP A 1 281 ? -4.818 -27.367 17.432 1.00 96.19 281 ASP A CA 1
ATOM 2090 C C . ASP A 1 281 ? -5.928 -27.805 16.457 1.00 96.19 281 ASP A C 1
ATOM 2092 O O . ASP A 1 281 ? -6.077 -27.250 15.366 1.00 96.19 281 ASP A O 1
ATOM 2096 N N . GLY A 1 282 ? -6.711 -28.815 16.844 1.00 96.94 282 GLY A N 1
ATOM 2097 C CA . GLY A 1 282 ? -7.749 -29.384 15.984 1.00 96.94 282 GLY A CA 1
ATOM 2098 C C . GLY A 1 282 ? -8.860 -28.388 15.641 1.00 96.94 282 GLY A C 1
ATOM 2099 O O . GLY A 1 282 ? -9.303 -28.351 14.494 1.00 96.94 282 GLY A O 1
ATOM 2100 N N . ALA A 1 283 ? -9.267 -27.543 16.595 1.00 96.56 283 ALA A N 1
ATOM 2101 C CA . ALA A 1 283 ? -10.289 -26.522 16.366 1.00 96.56 283 ALA A CA 1
ATOM 2102 C C . ALA A 1 283 ? -9.756 -25.402 15.466 1.00 96.56 283 ALA A C 1
ATOM 2104 O O . ALA A 1 283 ? -10.470 -24.922 14.584 1.00 96.56 283 ALA A O 1
ATOM 2105 N N . ARG A 1 284 ? -8.474 -25.038 15.611 1.00 95.69 284 ARG A N 1
ATOM 2106 C CA . ARG A 1 284 ? -7.808 -24.114 14.682 1.00 95.69 284 ARG A CA 1
ATOM 2107 C C . ARG A 1 284 ? -7.798 -24.654 13.255 1.00 95.69 284 ARG A C 1
ATOM 2109 O O . ARG A 1 284 ? -8.129 -23.921 12.324 1.00 95.69 284 ARG A O 1
ATOM 2116 N N . LEU A 1 285 ? -7.388 -25.909 13.071 1.00 95.31 285 LEU A N 1
ATOM 2117 C CA . LEU A 1 285 ? -7.322 -26.537 11.749 1.00 95.31 285 LEU A CA 1
ATOM 2118 C C . LEU A 1 285 ? -8.712 -26.660 11.117 1.00 95.31 285 LEU A C 1
ATOM 2120 O O . LEU A 1 285 ? -8.856 -26.376 9.927 1.00 95.31 285 LEU A O 1
ATOM 2124 N N . ASP A 1 286 ? -9.733 -27.008 11.905 1.00 96.56 286 ASP A N 1
ATOM 2125 C CA . ASP A 1 286 ? -11.115 -27.018 11.427 1.00 96.56 286 ASP A CA 1
ATOM 2126 C C . ASP A 1 286 ? -11.577 -25.620 11.001 1.00 96.56 286 ASP A C 1
ATOM 2128 O O . ASP A 1 286 ? -12.087 -25.471 9.892 1.00 96.56 286 ASP A O 1
ATOM 2132 N N . ALA A 1 287 ? -11.320 -24.582 11.805 1.00 95.56 287 ALA A N 1
ATOM 2133 C CA . ALA A 1 287 ? -11.660 -23.202 11.457 1.00 95.56 287 ALA A CA 1
ATOM 2134 C C . ALA A 1 287 ? -10.962 -22.753 10.161 1.00 95.56 287 ALA A C 1
ATOM 2136 O O . ALA A 1 287 ? -11.608 -22.219 9.258 1.00 95.56 287 ALA A O 1
ATOM 2137 N N . VAL A 1 288 ? -9.660 -23.037 10.011 1.00 94.94 288 VAL A N 1
ATOM 2138 C CA . VAL A 1 288 ? -8.906 -22.772 8.770 1.00 94.94 288 VAL A CA 1
ATOM 2139 C C . VAL A 1 288 ? -9.562 -23.461 7.573 1.00 94.94 288 VAL A C 1
ATOM 2141 O O . VAL A 1 288 ? -9.800 -22.817 6.549 1.00 94.94 288 VAL A O 1
ATOM 2144 N N . MET A 1 289 ? -9.883 -24.751 7.692 1.00 95.25 289 MET A N 1
ATOM 2145 C CA . MET A 1 289 ? -10.566 -25.485 6.628 1.00 95.25 289 MET A CA 1
ATOM 2146 C C . MET A 1 289 ? -11.972 -24.948 6.375 1.00 95.25 289 MET A C 1
ATOM 2148 O O . MET A 1 289 ? -12.415 -24.932 5.234 1.00 95.25 289 MET A O 1
ATOM 2152 N N . GLY A 1 290 ? -12.674 -24.468 7.400 1.00 94.81 290 GLY A N 1
ATOM 2153 C CA . GLY A 1 290 ? -13.977 -23.833 7.253 1.00 94.81 290 GLY A CA 1
ATOM 2154 C C . GLY A 1 290 ? -13.931 -22.571 6.410 1.00 94.81 290 GLY A C 1
ATOM 2155 O O . GLY A 1 290 ? -14.773 -22.420 5.529 1.00 94.81 290 GLY A O 1
ATOM 2156 N N . PHE A 1 291 ? -12.904 -21.737 6.582 1.00 92.94 291 PHE A N 1
ATOM 2157 C CA . PHE A 1 291 ? -12.679 -20.596 5.693 1.00 92.94 291 PHE A CA 1
ATOM 2158 C C . PHE A 1 291 ? -12.380 -21.027 4.254 1.00 92.94 291 PHE A C 1
ATOM 2160 O O . PHE A 1 291 ? -12.915 -20.433 3.327 1.00 92.94 291 PHE A O 1
ATOM 2167 N N . HIS A 1 292 ? -11.575 -22.072 4.042 1.00 92.38 292 HIS A N 1
ATOM 2168 C CA . HIS A 1 292 ? -11.265 -22.551 2.682 1.00 92.38 292 HIS A CA 1
ATOM 2169 C C . HIS A 1 292 ? -12.440 -23.236 1.982 1.00 92.38 292 HIS A C 1
ATOM 2171 O O . HIS A 1 292 ? -12.507 -23.231 0.756 1.00 92.38 292 HIS A O 1
ATOM 2177 N N . LEU A 1 293 ? -13.352 -23.830 2.750 1.00 94.12 293 LEU A N 1
ATOM 2178 C CA . LEU A 1 293 ? -14.556 -24.496 2.251 1.00 94.12 293 LEU A CA 1
ATOM 2179 C C . LEU A 1 293 ? -15.769 -23.555 2.161 1.00 94.12 293 LEU A C 1
ATOM 2181 O O . LEU A 1 293 ? -16.857 -24.016 1.825 1.00 94.12 293 LEU A O 1
ATOM 2185 N N . GLY A 1 294 ? -15.603 -22.268 2.481 1.00 90.62 294 GLY A N 1
ATOM 2186 C CA . GLY A 1 294 ? -16.663 -21.262 2.399 1.00 90.62 294 GLY A CA 1
ATOM 2187 C C . GLY A 1 294 ? -17.736 -21.353 3.490 1.00 90.62 294 GLY A C 1
ATOM 2188 O O . GLY A 1 294 ? -18.799 -20.755 3.349 1.00 90.62 294 GLY A O 1
ATOM 2189 N N . ARG A 1 295 ? -17.488 -22.063 4.606 1.00 92.00 295 ARG A N 1
ATOM 2190 C CA . ARG A 1 295 ? -18.452 -22.180 5.727 1.00 92.00 295 ARG A CA 1
ATOM 2191 C C . ARG A 1 295 ? -18.837 -20.827 6.332 1.00 92.00 295 ARG A C 1
ATOM 2193 O O . ARG A 1 295 ? -19.923 -20.703 6.881 1.00 92.00 295 ARG A O 1
ATOM 2200 N N . TYR A 1 296 ? -17.947 -19.844 6.230 1.00 88.38 296 TYR A N 1
ATOM 2201 C CA . TYR A 1 296 ? -18.117 -18.513 6.809 1.00 88.38 296 TYR A CA 1
ATOM 2202 C C . TYR A 1 296 ? -18.416 -17.430 5.759 1.00 88.38 296 TYR A C 1
ATOM 2204 O O . TYR A 1 296 ? -18.527 -16.264 6.122 1.00 88.38 296 TYR A O 1
ATOM 2212 N N . ASP A 1 297 ? -18.555 -17.782 4.473 1.00 83.06 297 ASP A N 1
ATOM 2213 C CA . ASP A 1 297 ? -18.774 -16.800 3.395 1.00 83.06 297 ASP A CA 1
ATOM 2214 C C . ASP A 1 297 ? -20.129 -16.090 3.524 1.00 83.06 297 ASP A C 1
ATOM 2216 O O . ASP A 1 297 ? -20.267 -14.932 3.134 1.00 83.06 297 ASP A O 1
ATOM 2220 N N . ALA A 1 298 ? -21.121 -16.785 4.090 1.00 68.56 298 ALA A N 1
ATOM 2221 C CA . ALA A 1 298 ? -22.456 -16.248 4.331 1.00 68.56 298 ALA A CA 1
ATOM 2222 C C . ALA A 1 298 ? -22.513 -15.279 5.522 1.00 68.56 298 ALA A C 1
ATOM 2224 O O . ALA A 1 298 ? -23.409 -14.448 5.558 1.00 68.56 298 ALA A O 1
ATOM 2225 N N . LEU A 1 299 ? -21.546 -15.338 6.447 1.00 70.12 299 LEU A N 1
ATOM 2226 C CA . LEU A 1 299 ? -21.498 -14.496 7.650 1.00 70.12 299 LEU A CA 1
ATOM 2227 C C . LEU A 1 299 ? -20.900 -13.110 7.358 1.00 70.12 299 LEU A C 1
ATOM 2229 O O . LEU A 1 299 ? -20.208 -12.539 8.199 1.00 70.12 299 LEU A O 1
ATOM 2233 N N . SER A 1 300 ? -21.065 -12.595 6.134 1.00 60.22 300 SER A N 1
ATOM 2234 C CA . SER A 1 300 ? -20.565 -11.272 5.763 1.00 60.22 300 SER A CA 1
ATOM 2235 C C . SER A 1 300 ? -21.485 -10.222 6.383 1.00 60.22 300 SER A C 1
ATOM 2237 O O . SER A 1 300 ? -22.622 -10.088 5.933 1.00 60.22 300 SER A O 1
ATOM 2239 N N . PRO A 1 301 ? -21.027 -9.473 7.398 1.00 58.34 301 PRO A N 1
ATOM 2240 C CA . PRO A 1 301 ? -21.906 -8.546 8.088 1.00 58.34 301 PRO A CA 1
ATOM 2241 C C . PRO A 1 301 ? -22.275 -7.380 7.160 1.00 58.34 301 PRO A C 1
ATOM 2243 O O . PRO A 1 301 ? -21.396 -6.695 6.620 1.00 58.34 301 PRO A O 1
ATOM 2246 N N . GLU A 1 302 ? -23.571 -7.087 7.034 1.00 52.94 302 GLU A N 1
ATOM 2247 C CA . GLU A 1 302 ? -24.015 -5.712 6.796 1.00 52.94 302 GLU A CA 1
ATOM 2248 C C . GLU A 1 302 ? -23.700 -4.927 8.073 1.00 52.94 302 GLU A C 1
ATOM 2250 O O . GLU A 1 302 ? -24.515 -4.824 8.986 1.00 52.94 302 GLU A O 1
ATOM 2255 N N . VAL A 1 303 ? -22.470 -4.418 8.185 1.00 53.28 303 VAL A N 1
ATOM 2256 C CA . VAL A 1 303 ? -22.104 -3.573 9.325 1.00 53.28 303 VAL A CA 1
ATOM 2257 C C . VAL A 1 303 ? -22.900 -2.278 9.210 1.00 53.28 303 VAL A C 1
ATOM 2259 O O . VAL A 1 303 ? -22.568 -1.417 8.397 1.00 53.28 303 VAL A O 1
ATOM 2262 N N . GLN A 1 304 ? -23.949 -2.143 10.024 1.00 43.44 304 GLN A N 1
ATOM 2263 C CA . GLN A 1 304 ? -24.525 -0.842 10.345 1.00 43.44 304 GLN A CA 1
ATOM 2264 C C . GLN A 1 304 ? -23.473 -0.080 11.162 1.00 43.44 304 GLN A C 1
ATOM 2266 O O . GLN A 1 304 ? -23.121 -0.536 12.254 1.00 43.44 304 GLN A O 1
ATOM 2271 N N . PRO A 1 305 ? -22.908 1.024 10.645 1.00 44.91 305 PRO A N 1
ATOM 2272 C CA . PRO A 1 305 ? -21.963 1.823 11.412 1.00 44.91 305 PRO A CA 1
ATOM 2273 C C . PRO A 1 305 ? -22.677 2.369 12.660 1.00 44.91 305 PRO A C 1
ATOM 2275 O O . PRO A 1 305 ? -23.746 2.959 12.529 1.00 44.91 305 PRO A O 1
ATOM 2278 N N . ASP A 1 306 ? -22.113 2.189 13.862 1.00 39.34 306 ASP A N 1
ATOM 2279 C CA . ASP A 1 306 ? -22.642 2.835 15.085 1.00 39.34 306 ASP A CA 1
ATOM 2280 C C . ASP A 1 306 ? -22.544 4.375 14.975 1.00 39.34 306 ASP A C 1
ATOM 2282 O O . ASP A 1 306 ? -23.327 5.102 15.583 1.00 39.34 306 ASP A O 1
ATOM 2286 N N . GLU A 1 307 ? -21.613 4.868 14.153 1.00 36.00 307 GLU A N 1
ATOM 2287 C CA . GLU A 1 307 ? -21.449 6.267 13.773 1.00 36.00 307 GLU A CA 1
ATOM 2288 C C . GLU A 1 307 ? -21.051 6.329 12.291 1.00 36.00 307 GLU A C 1
ATOM 2290 O O . GLU A 1 307 ? -20.311 5.447 11.832 1.00 36.00 307 GLU A O 1
ATOM 2295 N N . PRO A 1 308 ? -21.501 7.342 11.520 1.00 36.06 308 PRO A N 1
ATOM 2296 C CA . PRO A 1 308 ? -20.942 7.588 10.200 1.00 36.06 308 PRO A CA 1
ATOM 2297 C C . PRO A 1 308 ? -19.428 7.613 10.323 1.00 36.06 308 PRO A C 1
ATOM 2299 O O . PRO A 1 308 ? -18.886 8.354 11.144 1.00 36.06 308 PRO A O 1
ATOM 2302 N N . MET A 1 309 ? -18.763 6.773 9.528 1.00 36.69 309 MET A N 1
ATOM 2303 C CA . MET A 1 309 ? -17.310 6.696 9.488 1.00 36.69 309 MET A CA 1
ATOM 2304 C C . MET A 1 309 ? -16.788 8.132 9.400 1.00 36.69 309 MET A C 1
ATOM 2306 O O . MET A 1 309 ? -17.119 8.811 8.418 1.00 36.69 309 MET A O 1
ATOM 2310 N N . PRO A 1 310 ? -16.049 8.635 10.409 1.00 33.84 310 PRO A N 1
ATOM 2311 C CA . PRO A 1 310 ? -15.515 9.975 10.316 1.00 33.84 310 PRO A CA 1
ATOM 2312 C C . PRO A 1 310 ? -14.716 9.999 9.014 1.00 33.84 310 PRO A C 1
ATOM 2314 O O . PRO A 1 310 ? -13.921 9.077 8.782 1.00 33.84 310 PRO A O 1
ATOM 2317 N N . PRO A 1 311 ? -14.950 10.977 8.115 1.00 34.69 311 PRO A N 1
ATOM 2318 C CA . PRO A 1 311 ? -14.024 11.243 7.032 1.00 34.69 311 PRO A CA 1
ATOM 2319 C C . PRO A 1 311 ? -12.632 11.109 7.618 1.00 34.69 311 PRO A C 1
ATOM 2321 O O . PRO A 1 311 ? -12.381 11.707 8.673 1.00 34.69 311 PRO A O 1
ATOM 2324 N N . GLN A 1 312 ? -11.776 10.273 7.012 1.00 34.25 312 GLN A N 1
ATOM 2325 C CA . GLN A 1 312 ? -10.393 10.214 7.465 1.00 34.25 312 GLN A CA 1
ATOM 2326 C C . GLN A 1 312 ? -9.953 11.662 7.641 1.00 34.25 312 GLN A C 1
ATOM 2328 O O . GLN A 1 312 ? -10.203 12.450 6.718 1.00 34.25 312 GLN A O 1
ATOM 2333 N N . PRO A 1 313 ? -9.402 12.048 8.804 1.00 30.12 313 PRO A N 1
ATOM 2334 C CA . PRO A 1 313 ? -8.837 13.365 8.942 1.00 30.12 313 PRO A CA 1
ATOM 2335 C C . PRO A 1 313 ? -7.680 13.414 7.949 1.00 30.12 313 PRO A C 1
ATOM 2337 O O . PRO A 1 313 ? -6.538 13.089 8.260 1.00 30.12 313 PRO A O 1
ATOM 2340 N N . LEU A 1 314 ? -7.981 13.833 6.719 1.00 33.91 314 LEU A N 1
ATOM 2341 C CA . LEU A 1 314 ? -7.031 14.595 5.952 1.00 33.91 314 LEU A CA 1
ATOM 2342 C C . LEU A 1 314 ? -6.627 15.702 6.907 1.00 33.91 314 LEU A C 1
ATOM 2344 O O . LEU A 1 314 ? -7.524 16.289 7.531 1.00 33.91 314 LEU A O 1
ATOM 2348 N N . PRO A 1 315 ? -5.314 15.897 7.112 1.00 26.84 315 PRO A N 1
ATOM 2349 C CA . PRO A 1 315 ? -4.839 16.840 8.098 1.00 26.84 315 PRO A CA 1
ATOM 2350 C C . PRO A 1 315 ? -5.661 18.101 7.910 1.00 26.84 315 PRO A C 1
ATOM 2352 O O . PRO A 1 315 ? -5.720 18.637 6.797 1.00 26.84 315 PRO A O 1
ATOM 2355 N N . SER A 1 316 ? -6.366 18.503 8.976 1.00 25.72 316 SER A N 1
ATOM 2356 C CA . SER A 1 316 ? -6.983 19.819 9.034 1.00 25.72 316 SER A CA 1
ATOM 2357 C C . SER A 1 316 ? -5.960 20.763 8.426 1.00 25.72 316 SER A C 1
ATOM 2359 O O . SER A 1 316 ? -4.785 20.626 8.802 1.00 25.72 316 SER A O 1
ATOM 2361 N N . PRO A 1 317 ? -6.323 21.635 7.473 1.00 29.53 317 PRO A N 1
ATOM 2362 C CA . PRO A 1 317 ? -5.386 22.639 7.036 1.00 29.53 317 PRO A CA 1
ATOM 2363 C C . PRO A 1 317 ? -5.048 23.447 8.288 1.00 29.53 317 PRO A C 1
ATOM 2365 O O . PRO A 1 317 ? -5.760 24.362 8.683 1.00 29.53 317 PRO A O 1
ATOM 2368 N N . ASP A 1 318 ? -3.954 23.078 8.955 1.00 27.28 318 ASP A N 1
ATOM 2369 C CA . ASP A 1 318 ? -3.137 24.043 9.643 1.00 27.28 318 ASP A CA 1
ATOM 2370 C C . ASP A 1 318 ? -2.965 25.145 8.591 1.00 27.28 318 ASP A C 1
ATOM 2372 O O . ASP A 1 318 ? -2.671 24.837 7.429 1.00 27.28 318 ASP A O 1
ATOM 2376 N N . PRO A 1 319 ? -3.145 26.423 8.923 1.00 34.19 319 PRO A N 1
ATOM 2377 C CA . PRO A 1 319 ? -2.767 27.505 8.018 1.00 34.19 319 PRO A CA 1
ATOM 2378 C C . PRO A 1 319 ? -1.308 27.391 7.500 1.00 34.19 319 PRO A C 1
ATOM 2380 O O . PRO A 1 319 ? -0.904 28.134 6.606 1.00 34.19 319 PRO A O 1
ATOM 2383 N N . ARG A 1 320 ? -0.508 26.449 8.030 1.00 31.05 320 ARG A N 1
ATOM 2384 C CA . ARG A 1 320 ? 0.840 26.050 7.595 1.00 31.05 320 ARG A CA 1
ATOM 2385 C C . ARG A 1 320 ? 0.914 24.701 6.852 1.00 31.05 320 ARG A C 1
ATOM 2387 O O . ARG A 1 320 ? 1.978 24.391 6.312 1.00 31.05 320 ARG A O 1
ATOM 2394 N N . VAL A 1 321 ? -0.161 23.910 6.799 1.00 29.73 321 VAL A N 1
ATOM 2395 C CA . VAL A 1 321 ? -0.229 22.585 6.161 1.00 29.73 321 VAL A CA 1
ATOM 2396 C C . VAL A 1 321 ? -0.508 22.716 4.661 1.00 29.73 321 VAL A C 1
ATOM 2398 O O . VAL A 1 321 ? -1.496 23.285 4.209 1.00 29.73 321 VAL A O 1
ATOM 2401 N N . ARG A 1 322 ? 0.445 22.196 3.889 1.00 36.84 322 ARG A N 1
ATOM 2402 C CA . ARG A 1 322 ? 0.601 22.251 2.444 1.00 36.84 322 ARG A CA 1
ATOM 2403 C C . ARG A 1 322 ? 0.139 20.976 1.733 1.00 36.84 322 ARG A C 1
ATOM 2405 O O . ARG A 1 322 ? 0.890 20.010 1.642 1.00 36.84 322 ARG A O 1
ATOM 2412 N N . VAL A 1 323 ? -1.095 20.930 1.241 1.00 32.12 323 VAL A N 1
ATOM 2413 C CA . VAL A 1 323 ? -1.595 19.738 0.540 1.00 32.12 323 VAL A CA 1
ATOM 2414 C C . VAL A 1 323 ? -2.031 20.075 -0.878 1.00 32.12 323 VAL A C 1
ATOM 2416 O O . VAL A 1 323 ? -3.108 20.612 -1.064 1.00 32.12 323 VAL A O 1
ATOM 2419 N N . GLY A 1 324 ? -1.197 19.749 -1.869 1.00 39.72 324 GLY A N 1
ATOM 2420 C CA . GLY A 1 324 ? -1.462 19.797 -3.312 1.00 39.72 324 GLY A CA 1
ATOM 2421 C C . GLY A 1 324 ? -0.246 20.329 -4.087 1.00 39.72 324 GLY A C 1
ATOM 2422 O O . GLY A 1 324 ? 0.702 20.841 -3.495 1.00 39.72 324 GLY A O 1
ATOM 2423 N N . ARG A 1 325 ? -0.261 20.292 -5.425 1.00 36.84 325 ARG A N 1
ATOM 2424 C CA . ARG A 1 325 ? 0.708 21.094 -6.199 1.00 36.84 325 ARG A CA 1
ATOM 2425 C C . ARG A 1 325 ? 0.366 22.574 -6.011 1.00 36.84 325 ARG A C 1
ATOM 242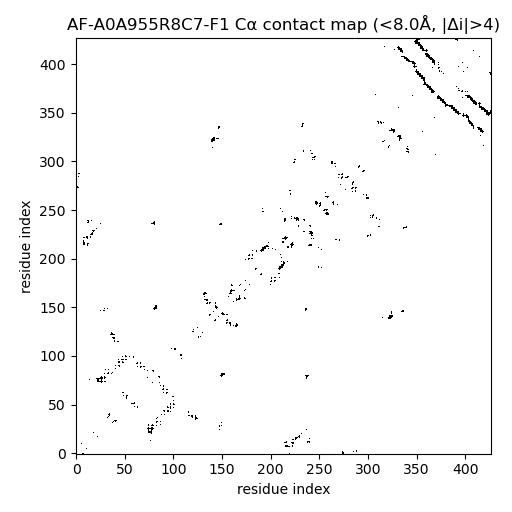7 O O . ARG A 1 325 ? -0.798 22.947 -6.171 1.00 36.84 325 ARG A O 1
ATOM 2434 N N . ARG A 1 326 ? 1.363 23.412 -5.688 1.00 43.06 326 ARG A N 1
ATOM 2435 C CA . ARG A 1 326 ? 1.177 24.870 -5.606 1.00 43.06 326 ARG A CA 1
ATOM 2436 C C . ARG A 1 326 ? 0.630 25.399 -6.925 1.00 43.06 326 ARG A C 1
ATOM 2438 O O . ARG A 1 326 ? 1.266 25.257 -7.970 1.00 43.06 326 ARG A O 1
ATOM 2445 N N . CYS A 1 327 ? -0.508 26.069 -6.854 1.00 47.06 327 CYS A N 1
ATOM 2446 C CA . CYS A 1 327 ? -0.998 26.867 -7.961 1.00 47.06 327 CYS A CA 1
ATOM 2447 C C . CYS A 1 327 ? -0.319 28.231 -7.939 1.00 47.06 327 CYS A C 1
ATOM 2449 O O . CYS A 1 327 ? -0.651 29.085 -7.117 1.00 47.06 327 CYS A O 1
ATOM 2451 N N . HIS A 1 328 ? 0.646 28.427 -8.842 1.00 47.34 328 HIS A N 1
ATOM 2452 C CA . HIS A 1 328 ? 1.458 29.646 -8.919 1.00 47.34 328 HIS A CA 1
ATOM 2453 C C . HIS A 1 328 ? 2.141 30.015 -7.576 1.00 47.34 328 HIS A C 1
ATOM 2455 O O . HIS A 1 328 ? 2.197 29.221 -6.640 1.00 47.34 328 HIS A O 1
ATOM 2461 N N . GLN A 1 329 ? 2.768 31.193 -7.483 1.00 39.62 329 GLN A N 1
ATOM 2462 C CA . GLN A 1 329 ? 3.613 31.614 -6.347 1.00 39.62 329 GLN A CA 1
ATOM 2463 C C . GLN A 1 329 ? 2.844 31.946 -5.043 1.00 39.62 329 GLN A C 1
ATOM 2465 O O . GLN A 1 329 ? 3.354 32.669 -4.191 1.00 39.62 329 GLN A O 1
ATOM 2470 N N . SER A 1 330 ? 1.639 31.415 -4.846 1.00 42.84 330 SER A N 1
ATOM 2471 C CA . SER A 1 330 ? 0.742 31.755 -3.733 1.00 42.84 330 SER A CA 1
ATOM 2472 C C . SER A 1 330 ? 0.149 30.509 -3.068 1.00 42.84 330 SER A C 1
ATOM 2474 O O . SER A 1 330 ? 0.167 29.426 -3.641 1.00 42.84 330 SER A O 1
ATOM 2476 N N . HIS A 1 331 ? -0.347 30.669 -1.840 1.00 50.56 331 HIS A N 1
ATOM 2477 C CA . HIS A 1 331 ? -0.805 29.652 -0.878 1.00 50.56 331 HIS A CA 1
ATOM 2478 C C . HIS A 1 331 ? -2.040 28.811 -1.304 1.00 50.56 331 HIS A C 1
ATOM 2480 O O . HIS A 1 331 ? -2.934 28.582 -0.496 1.00 50.56 331 HIS A O 1
ATOM 2486 N N . MET A 1 332 ? -2.126 28.367 -2.560 1.00 49.19 332 MET A N 1
ATOM 2487 C CA . MET A 1 332 ? -3.272 27.647 -3.126 1.00 49.19 332 MET A CA 1
ATOM 2488 C C . MET A 1 332 ? -2.890 26.275 -3.672 1.00 49.19 332 MET A C 1
ATOM 2490 O O . MET A 1 332 ? -1.772 26.073 -4.155 1.00 49.19 332 MET A O 1
ATOM 2494 N N . TRP A 1 333 ? -3.858 25.362 -3.656 1.00 55.09 333 TRP A N 1
ATOM 2495 C CA . TRP A 1 333 ? -3.649 23.937 -3.885 1.00 55.09 333 TRP A CA 1
ATOM 2496 C C . TRP A 1 333 ? -4.507 23.414 -5.026 1.00 55.09 333 TRP A C 1
ATOM 2498 O O . TRP A 1 333 ? -5.717 23.613 -4.999 1.00 55.09 333 TRP A O 1
ATOM 2508 N N . SER A 1 334 ? -3.908 22.740 -6.014 1.00 51.94 334 SER A N 1
ATOM 2509 C CA . SER A 1 334 ? -4.683 22.106 -7.088 1.00 51.94 334 SER A CA 1
ATOM 2510 C C . SER A 1 334 ? -5.264 20.768 -6.653 1.00 51.94 334 SER A C 1
ATOM 2512 O O . SER A 1 334 ? -4.533 19.950 -6.093 1.00 51.94 334 SER A O 1
ATOM 2514 N N . PHE A 1 335 ? -6.532 20.510 -6.985 1.00 55.25 335 PHE A N 1
ATOM 2515 C CA . PHE A 1 335 ? -7.204 19.245 -6.702 1.00 55.25 335 PHE A CA 1
ATOM 2516 C C . PHE A 1 335 ? -7.902 18.687 -7.942 1.00 55.25 335 PHE A C 1
ATOM 2518 O O . PHE A 1 335 ? -8.669 19.386 -8.592 1.00 55.25 335 PHE A O 1
ATOM 2525 N N . ARG A 1 336 ? -7.666 17.405 -8.257 1.00 48.94 336 ARG A N 1
ATOM 2526 C CA . ARG A 1 336 ? -8.480 16.641 -9.228 1.00 48.94 336 ARG A CA 1
ATOM 2527 C C . ARG A 1 336 ? -9.603 15.848 -8.560 1.00 48.94 336 ARG A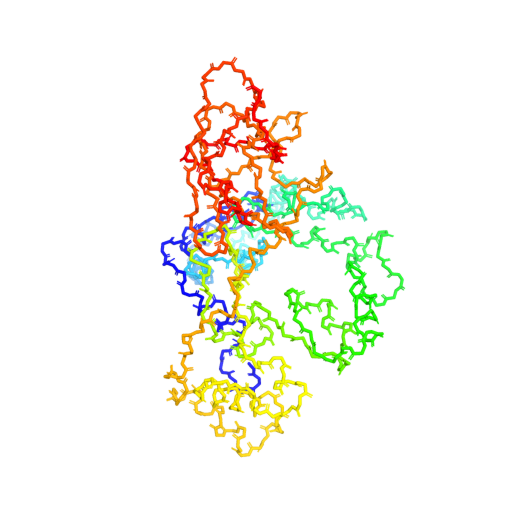 C 1
ATOM 2529 O O . ARG A 1 336 ? -10.531 15.416 -9.233 1.00 48.94 336 ARG A O 1
ATOM 2536 N N . ARG A 1 337 ? -9.505 15.630 -7.247 1.00 52.03 337 ARG A N 1
ATOM 2537 C CA . ARG A 1 337 ? -10.470 14.889 -6.429 1.00 52.03 337 ARG A CA 1
ATOM 2538 C C . ARG A 1 337 ? -10.939 15.787 -5.295 1.00 52.03 337 ARG A C 1
ATOM 2540 O O . ARG A 1 337 ? -10.152 16.562 -4.758 1.00 52.03 337 ARG A O 1
ATOM 2547 N N . GLY A 1 338 ? -12.227 15.712 -4.980 1.00 55.75 338 GLY A N 1
ATO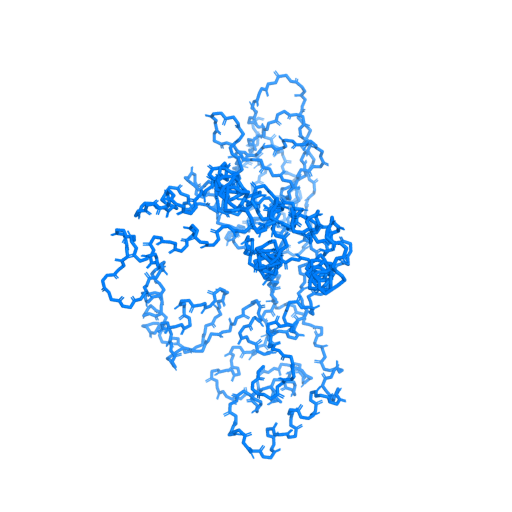M 2548 C CA . GLY A 1 338 ? -12.811 16.513 -3.915 1.00 55.75 338 GLY A CA 1
ATOM 2549 C C . GLY A 1 338 ? -12.272 16.171 -2.528 1.00 55.75 338 GLY A C 1
ATOM 2550 O O . GLY A 1 338 ? -11.695 15.111 -2.312 1.00 55.75 338 GLY A O 1
ATOM 2551 N N . TRP A 1 339 ? -12.494 17.085 -1.601 1.00 60.66 339 TRP A N 1
ATOM 2552 C CA . TRP A 1 339 ? -12.057 17.062 -0.215 1.00 60.66 339 TRP A CA 1
ATOM 2553 C C . TRP A 1 339 ? -13.245 16.876 0.703 1.00 60.66 339 TRP A C 1
ATOM 2555 O O . TRP A 1 339 ? -14.310 17.404 0.407 1.00 60.66 339 TRP A O 1
ATOM 2565 N N . ALA A 1 340 ? -13.064 16.173 1.814 1.00 57.41 340 ALA A N 1
ATOM 2566 C CA . ALA A 1 340 ? -14.052 16.086 2.878 1.00 57.41 340 ALA A CA 1
ATOM 2567 C C . ALA A 1 340 ? -13.427 16.559 4.195 1.00 57.41 340 ALA A C 1
ATOM 2569 O O . ALA A 1 340 ? -12.270 16.260 4.482 1.00 57.41 340 ALA A O 1
ATOM 2570 N N . PHE A 1 341 ? -14.201 17.304 4.969 1.00 62.41 341 PHE A N 1
ATOM 2571 C CA . PHE A 1 341 ? -13.853 17.886 6.254 1.00 62.41 341 PHE A CA 1
ATOM 2572 C C . PHE A 1 341 ? -14.922 17.489 7.267 1.00 62.41 341 PHE A C 1
ATOM 2574 O O . PHE A 1 341 ? -16.110 17.497 6.937 1.00 62.41 341 PHE A O 1
ATOM 2581 N N . THR A 1 342 ? -14.496 17.227 8.498 1.00 56.28 342 THR A N 1
ATOM 2582 C CA . THR A 1 342 ? -15.388 17.040 9.647 1.00 56.28 342 THR A CA 1
ATOM 2583 C C . THR A 1 342 ? -15.066 18.102 10.675 1.00 56.28 342 THR A C 1
ATOM 2585 O O . THR A 1 342 ? -13.906 18.286 11.054 1.00 56.28 342 THR A O 1
ATOM 2588 N N . LEU A 1 343 ? -16.085 18.815 11.125 1.00 64.81 343 LEU A N 1
ATOM 2589 C CA . LEU A 1 343 ? -15.963 19.787 12.190 1.00 64.81 343 LEU A CA 1
ATOM 2590 C C . LEU A 1 343 ? -16.028 19.057 13.540 1.00 64.81 343 LEU A C 1
ATOM 2592 O O . LEU A 1 343 ? -16.832 18.141 13.701 1.00 64.81 343 LEU A O 1
ATOM 2596 N N . PRO A 1 344 ? -15.234 19.467 14.547 1.00 55.84 344 PRO A N 1
ATOM 2597 C CA . PRO A 1 344 ? -15.265 18.845 15.874 1.00 55.84 344 PRO A CA 1
ATOM 2598 C C . PRO A 1 344 ? -16.633 18.934 16.560 1.00 55.84 344 PRO A C 1
ATOM 2600 O O . PRO A 1 344 ? -16.907 18.196 17.502 1.00 55.84 344 PRO A O 1
ATOM 2603 N N . ARG A 1 345 ? -17.454 19.903 16.142 1.00 66.06 345 ARG A N 1
ATOM 2604 C CA . ARG A 1 345 ? -18.824 20.141 16.595 1.00 66.06 345 ARG A CA 1
ATOM 2605 C C . ARG A 1 345 ? -19.646 20.675 15.415 1.00 66.06 345 ARG A C 1
ATOM 2607 O O . ARG A 1 345 ? -19.061 21.384 14.590 1.00 66.06 345 ARG A O 1
ATOM 2614 N N . PRO A 1 346 ? -20.962 20.399 15.360 1.00 81.44 346 PRO A N 1
ATOM 2615 C CA . PRO A 1 346 ? -21.845 21.005 14.371 1.00 81.44 346 PRO A CA 1
ATOM 2616 C C . PRO A 1 346 ? -21.738 22.533 14.394 1.00 81.44 346 PRO A C 1
ATOM 2618 O O . PRO A 1 346 ? -21.716 23.144 15.464 1.00 81.44 346 PRO A O 1
ATOM 2621 N N . SER A 1 347 ? -21.639 23.136 13.213 1.00 80.31 347 SER A N 1
ATOM 2622 C CA . SER A 1 347 ? -21.601 24.580 13.015 1.00 80.31 347 SER A CA 1
ATOM 2623 C C . SER A 1 347 ? -22.947 25.080 12.512 1.00 80.31 347 SER A C 1
ATOM 2625 O O . SER A 1 347 ? -23.567 24.457 11.654 1.00 80.31 347 SER A O 1
ATOM 2627 N N . GLU A 1 348 ? -23.357 26.233 13.028 1.00 89.50 348 GLU A N 1
ATOM 2628 C CA . GLU A 1 348 ? -24.551 26.974 12.606 1.00 89.50 348 GLU A CA 1
ATOM 2629 C C . GLU A 1 348 ? -24.165 28.200 11.754 1.00 89.50 348 GLU A C 1
ATOM 2631 O O . GLU A 1 348 ? -24.950 29.124 11.569 1.00 89.50 348 GLU A O 1
ATOM 2636 N N . ALA A 1 349 ? -22.930 28.251 11.239 1.00 84.31 349 ALA A N 1
ATOM 2637 C CA . ALA A 1 349 ? -22.451 29.396 10.471 1.00 84.31 349 ALA A CA 1
ATOM 2638 C C . ALA A 1 349 ? -23.249 29.562 9.165 1.00 84.31 349 ALA A C 1
ATOM 2640 O O . ALA A 1 349 ? -23.369 28.620 8.373 1.00 84.31 349 ALA A O 1
ATOM 2641 N N . HIS A 1 350 ? -23.751 30.776 8.914 1.00 87.25 350 HIS A N 1
ATOM 2642 C CA . HIS A 1 350 ? -24.572 31.090 7.739 1.00 87.25 350 HIS A CA 1
ATOM 2643 C C . HIS A 1 350 ? -23.754 31.497 6.501 1.00 87.25 350 HIS A C 1
ATOM 2645 O O . HIS A 1 350 ? -24.326 31.785 5.444 1.00 87.25 350 HIS A O 1
ATOM 2651 N N . GLY A 1 351 ? -22.424 31.537 6.591 1.00 83.12 351 GLY A N 1
ATOM 2652 C CA . GLY A 1 351 ? 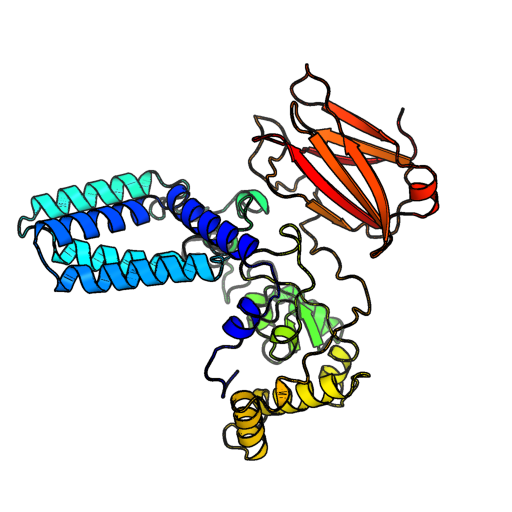-21.550 31.885 5.476 1.00 83.12 351 GLY A CA 1
ATOM 2653 C C . GLY A 1 351 ? -20.249 31.087 5.443 1.00 83.12 351 GLY A C 1
ATOM 2654 O O . GLY A 1 351 ? -19.695 30.710 6.474 1.00 83.12 351 GLY A O 1
ATOM 2655 N N . LEU A 1 352 ? -19.753 30.862 4.227 1.00 81.00 352 LEU A N 1
ATOM 2656 C CA . LEU A 1 352 ? -18.487 30.191 3.938 1.00 81.00 352 LEU A CA 1
ATOM 2657 C C . LEU A 1 352 ? -17.615 31.102 3.080 1.00 81.00 352 LEU A C 1
ATOM 2659 O O . LEU A 1 352 ? -17.926 31.345 1.913 1.00 81.00 352 LEU A O 1
ATOM 2663 N N . TRP A 1 353 ? -16.502 31.581 3.626 1.00 77.62 353 TRP A N 1
ATOM 2664 C CA . TRP A 1 353 ? -15.460 32.225 2.834 1.00 77.62 353 TRP A CA 1
ATOM 2665 C C . TRP A 1 353 ? -14.584 31.177 2.174 1.00 77.62 353 TRP A C 1
ATOM 2667 O O . TRP A 1 353 ? -13.976 30.362 2.855 1.00 77.62 353 TRP A O 1
ATOM 2677 N N . LEU A 1 354 ? -14.464 31.245 0.856 1.00 73.00 354 LEU A N 1
ATOM 2678 C CA . LEU A 1 354 ? -13.666 30.338 0.044 1.00 73.00 354 LEU A CA 1
ATOM 2679 C C . LEU A 1 354 ? -12.597 31.125 -0.685 1.00 73.00 354 LEU A C 1
ATOM 2681 O O . LEU A 1 354 ? -12.889 32.169 -1.264 1.00 73.00 354 LEU A O 1
ATOM 2685 N N . THR A 1 355 ? -11.380 30.601 -0.721 1.00 71.94 355 THR A N 1
ATOM 2686 C CA . THR A 1 355 ? -10.339 31.115 -1.619 1.00 71.94 355 THR A CA 1
ATOM 2687 C C . THR A 1 355 ? -10.198 30.151 -2.787 1.00 71.94 355 THR A C 1
ATOM 2689 O O . THR A 1 355 ? -9.749 29.029 -2.586 1.00 71.94 355 THR A O 1
ATOM 2692 N N . VAL A 1 356 ? -10.581 30.557 -3.996 1.00 70.50 356 VAL A N 1
ATOM 2693 C CA . VAL A 1 356 ? -10.562 29.708 -5.205 1.00 70.50 356 VAL A CA 1
ATOM 2694 C C . VAL A 1 356 ? -9.964 30.456 -6.399 1.00 70.50 356 VAL A C 1
ATOM 2696 O O . VAL A 1 356 ? -9.889 31.689 -6.388 1.00 70.50 356 VAL A O 1
ATOM 2699 N N . ASN A 1 357 ? -9.469 29.727 -7.402 1.00 63.72 357 ASN A N 1
ATOM 2700 C CA . ASN A 1 357 ? -8.932 30.310 -8.637 1.00 63.72 357 ASN A CA 1
ATOM 2701 C C . ASN A 1 357 ? -9.959 30.311 -9.782 1.00 63.72 357 ASN A C 1
ATOM 2703 O O . ASN A 1 357 ? -11.031 29.719 -9.688 1.00 63.72 357 ASN A O 1
ATOM 2707 N N . GLU A 1 358 ? -9.608 31.010 -10.861 1.00 64.94 358 GLU A N 1
ATOM 2708 C CA . GLU A 1 358 ? -10.442 31.190 -12.053 1.00 64.94 358 GLU A CA 1
ATOM 2709 C C . GLU A 1 358 ? -10.779 29.880 -12.775 1.00 64.94 358 GLU A C 1
ATOM 2711 O O . GLU A 1 358 ? -9.982 28.943 -12.799 1.00 64.94 358 GLU A O 1
ATOM 2716 N N . GLY A 1 359 ? -11.939 29.863 -13.442 1.00 55.22 359 GLY A N 1
ATOM 2717 C CA . GLY A 1 359 ? -12.298 28.842 -14.434 1.00 55.22 359 GLY A CA 1
ATOM 2718 C C . GLY A 1 359 ? -12.652 27.466 -13.867 1.00 55.22 359 GLY A C 1
ATOM 2719 O O . GLY A 1 359 ? -12.888 26.542 -14.645 1.00 55.22 359 GLY A O 1
ATOM 2720 N N . ALA A 1 360 ? -12.694 27.326 -12.540 1.00 58.59 360 ALA A N 1
ATOM 2721 C CA . ALA A 1 360 ? -13.122 26.113 -11.865 1.00 58.59 360 ALA A CA 1
ATOM 2722 C C . ALA A 1 360 ? -14.492 26.304 -11.206 1.00 58.59 360 ALA A C 1
ATOM 2724 O O . ALA A 1 360 ? -14.669 27.176 -10.355 1.00 58.59 360 ALA A O 1
ATOM 2725 N N . GLU A 1 361 ? -15.448 25.463 -11.590 1.00 67.38 361 GLU A N 1
ATOM 2726 C CA . GLU A 1 361 ? -16.721 25.314 -10.883 1.00 67.38 361 GLU A CA 1
ATOM 2727 C C . GLU A 1 361 ? -16.503 24.382 -9.690 1.00 67.38 361 GLU A C 1
ATOM 2729 O O . GLU A 1 361 ? -15.876 23.328 -9.838 1.00 67.38 361 GLU A O 1
ATOM 2734 N N . TRP A 1 362 ? -17.029 24.736 -8.517 1.00 71.44 362 TRP A N 1
ATOM 2735 C CA . TRP A 1 362 ? -16.926 23.897 -7.319 1.00 71.44 362 TRP A CA 1
ATOM 2736 C C . TRP A 1 362 ? -18.301 23.524 -6.783 1.00 71.44 362 TRP A C 1
ATOM 2738 O O . TRP A 1 362 ? -19.227 24.326 -6.810 1.00 71.44 362 TRP A O 1
ATOM 2748 N N . THR A 1 363 ? -18.418 22.321 -6.234 1.00 74.19 363 THR A N 1
ATOM 2749 C CA . THR A 1 363 ? -19.535 21.932 -5.372 1.00 74.19 363 THR A CA 1
ATOM 2750 C C . THR A 1 363 ? -19.083 21.901 -3.925 1.00 74.19 363 THR A C 1
ATOM 2752 O O . THR A 1 363 ? -17.997 21.406 -3.620 1.00 74.19 363 THR A O 1
ATOM 2755 N N . ILE A 1 364 ? -19.932 22.404 -3.033 1.00 77.00 364 ILE A N 1
ATOM 2756 C CA . ILE A 1 364 ? -19.790 22.245 -1.591 1.00 77.00 364 ILE A CA 1
ATOM 2757 C C . ILE A 1 364 ? -21.026 21.539 -1.062 1.00 77.00 364 ILE A C 1
ATOM 2759 O O . ILE A 1 364 ? -22.116 22.099 -1.067 1.00 77.00 364 ILE A O 1
ATOM 2763 N N . ARG A 1 365 ? -20.844 20.314 -0.588 1.00 75.75 365 ARG A N 1
ATOM 2764 C CA . ARG A 1 365 ? -21.881 19.524 0.063 1.00 75.75 365 ARG A CA 1
ATOM 2765 C C . ARG A 1 365 ? -21.722 19.633 1.569 1.00 75.75 365 ARG A C 1
ATOM 2767 O O . ARG A 1 365 ? -20.675 19.265 2.095 1.00 75.75 365 ARG A O 1
ATOM 2774 N N . LEU A 1 366 ? -22.746 20.125 2.249 1.00 77.25 366 LEU A N 1
ATOM 2775 C CA . LEU A 1 366 ? -22.822 20.186 3.705 1.00 77.25 366 LEU A CA 1
ATOM 2776 C C . LEU A 1 366 ? -23.649 19.009 4.211 1.00 77.25 366 LEU A C 1
ATOM 2778 O O . LEU A 1 366 ? -24.720 18.715 3.669 1.00 77.25 366 LEU A O 1
ATOM 2782 N N . THR A 1 367 ? -23.165 18.348 5.255 1.00 72.00 367 THR A N 1
ATOM 2783 C CA . THR A 1 367 ? -23.830 17.198 5.868 1.00 72.00 367 THR A CA 1
ATOM 2784 C C . THR A 1 367 ? -23.971 17.374 7.375 1.00 72.00 367 THR A C 1
ATOM 2786 O O . THR A 1 367 ? -23.160 18.043 8.018 1.00 72.00 367 THR A O 1
ATOM 2789 N N . ARG A 1 368 ? -25.019 16.763 7.929 1.00 75.38 368 ARG A N 1
ATOM 2790 C CA . ARG A 1 368 ? -25.194 16.524 9.364 1.00 75.38 368 ARG A CA 1
ATOM 2791 C C . ARG A 1 368 ? -25.235 15.015 9.574 1.00 75.38 368 ARG A C 1
ATOM 2793 O O . ARG A 1 368 ? -26.220 14.373 9.200 1.00 75.38 368 ARG A O 1
ATOM 2800 N N . GLY A 1 369 ? -24.156 14.440 10.093 1.00 65.69 369 GLY A N 1
ATOM 2801 C CA . GLY A 1 369 ? -23.934 12.997 9.992 1.00 65.69 369 GLY A CA 1
ATOM 2802 C C . GLY A 1 369 ? -23.960 12.551 8.523 1.00 65.69 369 GLY A C 1
ATOM 2803 O O . GLY A 1 369 ? -23.225 13.090 7.696 1.00 65.69 369 GLY A O 1
ATOM 2804 N N . GLU A 1 370 ? -24.840 11.607 8.176 1.00 52.44 370 GLU A N 1
ATOM 2805 C CA . GLU A 1 370 ? -25.010 11.115 6.793 1.00 52.44 370 GLU A CA 1
ATOM 2806 C C . GLU A 1 370 ? -26.002 11.932 5.951 1.00 52.44 370 GLU A C 1
ATOM 2808 O O . GLU A 1 370 ? -26.051 11.790 4.727 1.00 52.44 370 GLU A O 1
ATOM 2813 N N . ALA A 1 371 ? -26.807 12.789 6.583 1.00 57.06 371 ALA A N 1
ATOM 2814 C CA . ALA A 1 371 ? -27.832 13.548 5.884 1.00 57.06 371 ALA A CA 1
ATOM 2815 C C . ALA A 1 371 ? -27.213 14.754 5.173 1.00 57.06 371 ALA A C 1
ATOM 2817 O O . ALA A 1 371 ? -26.565 15.593 5.799 1.00 57.06 371 ALA A O 1
ATOM 2818 N N . VAL A 1 372 ? -27.449 14.875 3.866 1.00 72.25 372 VAL A N 1
ATOM 2819 C CA . VAL A 1 372 ? -27.107 16.088 3.114 1.00 72.25 372 VAL A CA 1
ATOM 2820 C C . VAL A 1 372 ? -28.072 17.195 3.518 1.00 72.25 372 VAL A C 1
ATOM 2822 O O . VAL A 1 372 ? -29.274 17.087 3.282 1.00 72.25 372 VAL A O 1
ATOM 2825 N N . VAL A 1 373 ? -27.541 18.256 4.124 1.00 75.69 373 VAL A N 1
ATOM 2826 C CA . VAL A 1 373 ? -28.333 19.418 4.553 1.00 75.69 373 VAL A CA 1
ATOM 2827 C C . VAL A 1 373 ? -28.283 20.557 3.536 1.00 75.69 373 VAL A C 1
ATOM 2829 O O . VAL A 1 373 ? -29.218 21.351 3.472 1.00 75.69 373 VAL A O 1
ATOM 2832 N N . ALA A 1 374 ? -27.238 20.622 2.704 1.00 73.19 374 ALA A N 1
ATOM 2833 C CA . ALA A 1 374 ? -27.180 21.529 1.559 1.00 73.19 374 ALA A CA 1
ATOM 2834 C C . ALA A 1 374 ? -26.180 21.062 0.495 1.00 73.19 374 ALA A C 1
ATOM 2836 O O . ALA A 1 374 ? -25.130 20.515 0.820 1.00 73.19 374 ALA A O 1
ATOM 2837 N N . ASP A 1 375 ? -26.478 21.381 -0.764 1.00 73.12 375 ASP A N 1
ATOM 2838 C CA . ASP A 1 375 ? -25.529 21.357 -1.876 1.00 73.12 375 ASP A CA 1
ATOM 2839 C C . ASP A 1 375 ? -25.406 22.777 -2.437 1.00 73.12 375 ASP A C 1
ATOM 2841 O O . ASP A 1 375 ? -26.400 23.407 -2.803 1.00 73.12 375 ASP A O 1
ATOM 2845 N N . LEU A 1 376 ? -24.182 23.293 -2.479 1.00 77.81 376 LEU A N 1
ATOM 2846 C CA . LEU A 1 376 ? -23.853 24.634 -2.947 1.00 77.81 376 LEU A CA 1
ATOM 2847 C C . LEU A 1 376 ? -23.010 24.516 -4.208 1.00 77.81 376 LEU A C 1
ATOM 2849 O O . LEU A 1 376 ? -22.066 23.728 -4.254 1.00 77.81 376 LEU A O 1
ATOM 2853 N N . VAL A 1 377 ? -23.323 25.327 -5.211 1.00 72.69 377 VAL A N 1
ATOM 2854 C CA . VAL A 1 377 ? -22.503 25.460 -6.416 1.00 72.69 377 VAL A CA 1
ATOM 2855 C C . VAL A 1 377 ? -21.806 26.810 -6.370 1.00 72.69 377 VAL A C 1
ATOM 2857 O O . VAL A 1 377 ? -22.411 27.832 -6.043 1.00 72.69 377 VAL A O 1
ATOM 2860 N N . VAL A 1 378 ? -20.509 26.791 -6.649 1.00 71.06 378 VAL A N 1
ATOM 2861 C CA . VAL A 1 378 ? -19.643 27.963 -6.665 1.00 71.06 378 VAL A CA 1
ATOM 2862 C C . VAL A 1 378 ? -19.244 28.238 -8.100 1.00 71.06 378 VAL A C 1
ATOM 2864 O O . VAL A 1 378 ? -18.308 27.627 -8.622 1.00 71.06 378 VAL A O 1
ATOM 2867 N N . ASP A 1 379 ? -19.942 29.189 -8.707 1.00 63.41 379 ASP A N 1
ATOM 2868 C CA . ASP A 1 379 ? -19.614 29.686 -10.036 1.00 63.41 379 ASP A CA 1
ATOM 2869 C C . ASP A 1 379 ? -18.674 30.886 -9.903 1.00 63.41 379 ASP A C 1
ATOM 2871 O O . ASP A 1 379 ? -19.020 31.922 -9.322 1.00 63.41 379 ASP A O 1
ATOM 2875 N N . VAL A 1 380 ? -17.455 30.760 -10.426 1.00 57.78 380 VAL A N 1
ATOM 2876 C CA . VAL A 1 380 ? -16.487 31.862 -10.434 1.00 57.78 380 VAL A CA 1
ATOM 2877 C C . VAL A 1 380 ? -16.529 32.549 -11.800 1.00 57.78 380 VAL A C 1
ATOM 2879 O O . VAL A 1 380 ? -16.047 32.012 -12.792 1.00 57.78 380 VAL A O 1
ATOM 2882 N N . VAL A 1 381 ? -17.111 33.753 -11.838 1.00 52.09 381 VAL A N 1
ATOM 2883 C CA . VAL A 1 381 ? -17.185 34.624 -13.030 1.00 52.09 381 VAL A CA 1
ATOM 2884 C C . VAL A 1 381 ? -15.783 35.115 -13.438 1.00 52.09 381 VAL A C 1
ATOM 2886 O O . VAL A 1 381 ? -14.990 35.480 -12.568 1.00 52.09 381 VAL A O 1
ATOM 2889 N N . GLU A 1 382 ? -15.499 35.135 -14.748 1.00 47.03 382 GLU A N 1
ATOM 2890 C CA . GLU A 1 382 ? -14.209 35.498 -15.371 1.00 47.03 382 GLU A CA 1
ATOM 2891 C C . GLU A 1 382 ? -13.621 36.847 -14.888 1.00 47.03 382 GLU A C 1
ATOM 2893 O O . GLU A 1 382 ? -14.344 37.841 -14.793 1.00 47.03 382 GLU A O 1
ATOM 2898 N N . GLY A 1 383 ? -12.292 36.910 -14.656 1.00 47.41 383 GLY A N 1
ATOM 2899 C CA . GLY A 1 383 ? -11.534 38.177 -14.630 1.00 47.41 383 GLY A CA 1
ATOM 2900 C C . GLY A 1 383 ? -10.636 38.505 -13.417 1.00 47.41 383 GLY A C 1
ATOM 2901 O O . GLY A 1 383 ? -10.192 39.651 -13.320 1.00 47.41 383 GLY A O 1
ATOM 2902 N N . ALA A 1 384 ? -10.327 37.577 -12.500 1.00 42.12 384 ALA A N 1
ATOM 2903 C CA . ALA A 1 384 ? -9.295 37.769 -11.465 1.00 42.12 384 ALA A CA 1
ATOM 2904 C C . ALA A 1 384 ? -8.553 36.475 -11.036 1.00 42.12 384 ALA A C 1
ATOM 2906 O O . ALA A 1 384 ? -9.167 35.559 -10.501 1.00 42.12 384 ALA A O 1
ATOM 2907 N N . ARG A 1 385 ? -7.206 36.470 -11.119 1.00 55.66 385 ARG A N 1
ATOM 2908 C CA . ARG A 1 385 ? -6.280 35.332 -10.859 1.00 55.66 385 ARG A CA 1
ATOM 2909 C C . ARG A 1 385 ? -6.525 34.495 -9.581 1.00 55.66 385 ARG A C 1
ATOM 2911 O O . ARG A 1 385 ? -6.224 33.304 -9.586 1.00 55.66 385 ARG A O 1
ATOM 2918 N N . ILE A 1 386 ? -7.003 35.094 -8.484 1.00 57.84 386 ILE A N 1
ATOM 2919 C CA . ILE A 1 386 ? -7.361 34.446 -7.201 1.00 57.84 386 ILE A CA 1
ATOM 2920 C C . ILE A 1 386 ? -8.493 35.262 -6.581 1.00 57.84 386 ILE A C 1
ATOM 2922 O O . ILE A 1 386 ? -8.362 36.485 -6.477 1.00 57.84 386 ILE A O 1
ATOM 2926 N N . ARG A 1 387 ? -9.570 34.620 -6.115 1.00 66.69 387 ARG A N 1
ATOM 2927 C CA . ARG A 1 387 ? -10.688 35.324 -5.475 1.00 66.69 387 ARG A CA 1
ATOM 2928 C C . ARG A 1 387 ? -11.068 34.677 -4.149 1.00 66.69 387 ARG A C 1
ATOM 2930 O O . ARG A 1 387 ? -11.274 33.469 -4.064 1.00 66.69 387 ARG A O 1
ATOM 2937 N N . ARG A 1 388 ? -11.198 35.514 -3.118 1.00 68.88 388 ARG A N 1
ATOM 2938 C CA . ARG A 1 388 ? -11.889 35.160 -1.878 1.00 68.88 388 ARG A CA 1
ATOM 2939 C C . ARG A 1 388 ? -13.370 35.498 -2.071 1.00 68.88 388 ARG A C 1
ATOM 2941 O O . ARG A 1 388 ? -13.693 36.660 -2.311 1.00 68.88 388 ARG A O 1
ATOM 2948 N N . THR A 1 389 ? -14.247 34.500 -2.054 1.00 74.44 389 THR A N 1
ATOM 2949 C CA . THR A 1 389 ? -15.698 34.647 -2.261 1.00 74.44 389 THR A CA 1
ATOM 2950 C C . THR A 1 389 ? -16.462 34.121 -1.054 1.00 74.44 389 THR A C 1
ATOM 2952 O O . THR A 1 389 ? -16.044 33.125 -0.470 1.00 74.44 389 THR A O 1
ATOM 2955 N N . CYS A 1 390 ? -17.543 34.792 -0.657 1.00 80.81 390 CYS A N 1
ATOM 2956 C CA . CYS A 1 390 ? -18.392 34.328 0.436 1.00 80.81 390 CYS A CA 1
ATOM 2957 C C . CYS A 1 390 ? -19.658 33.700 -0.131 1.00 80.81 390 CYS A C 1
ATOM 2959 O O . CYS A 1 390 ? -20.354 34.325 -0.932 1.00 80.81 390 CYS A O 1
ATOM 2961 N N . ILE A 1 391 ? -19.958 32.479 0.295 1.00 83.12 391 ILE A N 1
ATOM 2962 C CA . ILE A 1 391 ? -21.158 31.750 -0.104 1.00 83.12 391 ILE A CA 1
ATOM 2963 C C . ILE A 1 391 ? -22.084 31.644 1.084 1.00 83.12 391 ILE A C 1
ATOM 2965 O O . ILE A 1 391 ? -21.675 31.227 2.166 1.00 83.12 391 ILE A O 1
ATOM 2969 N N . ARG A 1 392 ? -23.344 32.013 0.870 1.00 87.06 392 ARG A N 1
ATOM 2970 C CA . ARG A 1 392 ? -24.373 31.900 1.896 1.00 87.06 392 ARG A CA 1
ATOM 2971 C C . ARG A 1 392 ? -24.787 30.444 2.050 1.00 87.06 392 ARG A C 1
ATOM 2973 O O . ARG A 1 392 ? -25.162 29.795 1.074 1.00 87.06 392 ARG A O 1
ATOM 2980 N N . VAL A 1 393 ? -24.751 29.966 3.285 1.00 84.75 393 VAL A N 1
ATOM 2981 C CA . VAL A 1 393 ? -25.337 28.687 3.671 1.00 84.75 393 VAL A CA 1
ATOM 2982 C C . VAL A 1 393 ? -26.854 28.885 3.782 1.00 84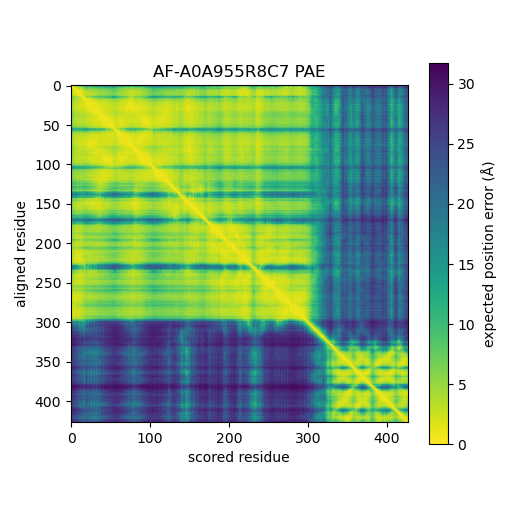.75 393 VAL A C 1
ATOM 2984 O O . VAL A 1 393 ? -27.294 29.857 4.403 1.00 84.75 393 VAL A O 1
ATOM 2987 N N . PRO A 1 394 ? -27.680 28.014 3.175 1.00 83.56 394 PRO A N 1
ATOM 2988 C CA . PRO A 1 394 ? -29.129 28.073 3.314 1.00 83.56 394 PRO A CA 1
ATOM 2989 C C . PRO A 1 394 ? -29.542 28.080 4.787 1.00 83.56 394 PRO A C 1
ATOM 2991 O O . PRO A 1 394 ? -29.022 27.289 5.571 1.00 83.56 394 PRO A O 1
ATOM 2994 N N . ALA A 1 395 ? -30.503 28.932 5.157 1.00 82.62 395 ALA A N 1
ATOM 2995 C CA . ALA A 1 395 ? -30.938 29.080 6.550 1.00 82.62 395 ALA A CA 1
ATOM 2996 C C . ALA A 1 395 ? -31.333 27.737 7.183 1.00 82.62 395 ALA A C 1
ATOM 2998 O O . ALA A 1 395 ? -30.863 27.424 8.266 1.00 82.62 395 ALA A O 1
ATOM 2999 N N . GLY A 1 396 ? -32.064 26.885 6.455 1.00 76.12 396 GLY A N 1
ATOM 3000 C CA . GLY A 1 396 ? -32.430 25.551 6.943 1.00 76.12 396 GLY A CA 1
ATOM 3001 C C . GLY A 1 396 ? -31.238 24.616 7.193 1.00 76.12 396 GLY A C 1
ATOM 3002 O O . GLY A 1 396 ? -31.318 23.761 8.065 1.00 76.12 396 GLY A O 1
ATOM 3003 N N . ALA A 1 397 ? -30.121 24.787 6.479 1.00 78.69 397 ALA A N 1
ATOM 3004 C CA . ALA A 1 397 ? -28.902 24.012 6.711 1.00 78.69 397 ALA A CA 1
ATOM 3005 C C . ALA A 1 397 ? -28.096 24.548 7.905 1.00 78.69 397 ALA A C 1
ATOM 3007 O O . ALA A 1 397 ? -27.531 23.761 8.658 1.00 78.69 397 ALA A O 1
ATOM 3008 N N . ALA A 1 398 ? -28.072 25.870 8.097 1.00 83.62 398 ALA A N 1
ATOM 3009 C CA . ALA A 1 398 ? -27.455 26.502 9.262 1.00 83.62 398 ALA A CA 1
ATOM 3010 C C . ALA A 1 398 ? -28.241 26.207 10.553 1.00 83.62 398 ALA A C 1
ATOM 3012 O O . ALA A 1 398 ? -27.643 25.812 11.545 1.00 83.62 398 ALA A O 1
ATOM 3013 N N . GLU A 1 399 ? -29.575 26.292 10.515 1.00 84.50 399 GLU A N 1
ATOM 3014 C CA . GLU A 1 399 ? -30.473 25.950 11.632 1.00 84.50 399 GLU A CA 1
ATOM 3015 C C . GLU A 1 399 ? -30.439 24.458 11.974 1.00 84.50 399 GLU A C 1
ATOM 3017 O O . GLU A 1 399 ? -30.500 24.075 13.142 1.00 84.50 399 GLU A O 1
ATOM 3022 N N . ALA A 1 400 ? -30.325 23.595 10.960 1.00 80.56 400 ALA A N 1
ATOM 3023 C CA . ALA A 1 400 ? -30.083 22.181 11.192 1.00 80.56 400 ALA A CA 1
ATOM 3024 C C . ALA A 1 400 ? -28.692 21.940 11.791 1.00 80.56 400 ALA A C 1
ATOM 3026 O O . ALA A 1 400 ? -28.508 20.928 12.454 1.00 80.56 400 ALA A O 1
ATOM 3027 N N . GLY A 1 401 ? -27.723 22.828 11.585 1.00 81.31 401 GLY A N 1
ATOM 3028 C CA . GLY A 1 401 ? -26.325 22.608 11.929 1.00 81.31 401 GLY A CA 1
ATOM 3029 C C . GLY A 1 401 ? -25.672 21.546 11.037 1.00 81.31 401 GLY A C 1
ATOM 3030 O O . GLY A 1 401 ? -26.265 20.517 10.715 1.00 81.31 401 GLY A O 1
ATOM 3031 N N . TYR A 1 402 ? -24.425 21.777 10.642 1.00 78.56 402 TYR A N 1
ATOM 3032 C CA . TYR A 1 402 ? -23.649 20.845 9.817 1.00 78.56 402 TYR A CA 1
ATOM 3033 C C . TYR A 1 402 ? -22.307 20.529 10.468 1.00 78.56 402 TYR A C 1
ATOM 3035 O O . TYR A 1 402 ? -21.638 21.405 11.013 1.00 78.56 402 TYR A O 1
ATOM 3043 N N . ASP A 1 403 ? -21.908 19.265 10.419 1.00 74.69 403 ASP A N 1
ATOM 3044 C CA . ASP A 1 403 ? -20.648 18.758 10.969 1.00 74.69 403 ASP A CA 1
ATOM 3045 C C . ASP A 1 403 ? -19.735 18.167 9.891 1.00 74.69 403 ASP A C 1
ATOM 3047 O O . ASP A 1 403 ? -18.537 18.031 10.125 1.00 74.69 403 ASP A O 1
ATOM 3051 N N . GLY A 1 404 ? -20.255 17.891 8.697 1.00 70.50 404 GLY A N 1
ATOM 3052 C CA . GLY A 1 404 ? -19.478 17.464 7.546 1.00 70.50 404 GLY A CA 1
ATOM 3053 C C . GLY A 1 404 ? -19.551 18.469 6.406 1.00 70.50 404 GLY A C 1
ATOM 3054 O O . GLY A 1 404 ? -20.571 19.112 6.153 1.00 70.50 404 GLY A O 1
ATOM 3055 N N . MET A 1 405 ? -18.440 18.614 5.695 1.00 75.38 405 MET A N 1
ATOM 3056 C CA . MET A 1 405 ? -18.357 19.465 4.519 1.00 75.38 405 MET A CA 1
ATOM 3057 C C . MET A 1 405 ? -17.478 18.825 3.465 1.00 75.38 405 MET A C 1
ATOM 3059 O O . MET A 1 405 ? -16.367 18.392 3.744 1.00 75.38 405 MET A O 1
ATOM 3063 N N . ARG A 1 406 ? -17.948 18.805 2.225 1.00 71.00 406 ARG A N 1
ATOM 3064 C CA . ARG A 1 406 ? -17.209 18.262 1.097 1.00 71.00 406 ARG A CA 1
ATOM 3065 C C . ARG A 1 406 ? -17.096 19.279 -0.015 1.00 71.00 406 ARG A C 1
ATOM 3067 O O . ARG A 1 406 ? -18.109 19.779 -0.467 1.00 71.00 406 ARG A O 1
ATOM 3074 N N . VAL A 1 407 ? -15.885 19.516 -0.501 1.00 72.06 407 VAL A N 1
ATOM 3075 C CA . VAL A 1 407 ? -15.579 20.488 -1.555 1.00 72.06 407 VAL A CA 1
ATOM 3076 C C . VAL A 1 407 ? -15.027 19.749 -2.769 1.00 72.06 407 VAL A C 1
ATOM 3078 O O . VAL A 1 407 ? -13.976 19.125 -2.664 1.00 72.06 407 VAL A O 1
ATOM 3081 N N . GLN A 1 408 ? -15.696 19.783 -3.921 1.00 66.19 408 GLN A N 1
ATOM 3082 C CA . GLN A 1 408 ? -15.240 19.075 -5.124 1.00 66.19 408 GLN A CA 1
ATOM 3083 C C . GLN A 1 408 ? -15.201 19.992 -6.349 1.00 66.19 408 GLN A C 1
ATOM 3085 O O . GLN A 1 408 ? -16.152 20.742 -6.561 1.00 66.19 408 GLN A O 1
ATOM 3090 N N . PRO A 1 409 ? -14.156 19.922 -7.187 1.00 66.06 409 PRO A N 1
ATOM 3091 C CA . PRO A 1 409 ? -14.173 20.588 -8.482 1.00 66.06 409 PRO A CA 1
ATOM 3092 C C . PRO A 1 409 ? -15.117 19.846 -9.446 1.00 66.06 409 PRO A C 1
ATOM 3094 O O . PRO A 1 409 ? -15.068 18.620 -9.547 1.00 66.06 409 PRO A O 1
ATOM 3097 N N . ILE A 1 410 ? -15.976 20.587 -10.146 1.00 58.59 410 ILE A N 1
ATOM 3098 C CA . ILE A 1 410 ? -16.930 20.087 -11.151 1.00 58.59 410 ILE A CA 1
ATOM 3099 C C . ILE A 1 410 ? -16.288 20.108 -12.546 1.00 58.59 410 ILE A C 1
ATOM 3101 O O . ILE A 1 410 ? -16.416 19.148 -13.308 1.00 58.59 410 ILE A O 1
ATOM 3105 N N . ARG A 1 411 ? -15.575 21.194 -12.880 1.00 51.59 411 ARG A N 1
ATOM 3106 C CA . ARG A 1 411 ? -14.881 21.420 -14.162 1.00 51.59 411 ARG A CA 1
ATOM 3107 C C . ARG A 1 411 ? -13.608 22.245 -13.957 1.00 51.59 411 ARG A C 1
ATOM 3109 O O . ARG A 1 411 ? -13.574 23.088 -13.070 1.00 51.59 411 ARG A O 1
ATOM 3116 N N . GLY A 1 412 ? -12.595 22.011 -14.799 1.00 49.06 412 GLY A N 1
ATOM 3117 C CA . GLY A 1 412 ? -11.338 22.769 -14.845 1.00 49.06 412 GLY A CA 1
ATOM 3118 C C . GLY A 1 412 ? -10.100 21.897 -14.607 1.00 49.06 412 GLY A C 1
ATOM 3119 O O . GLY A 1 412 ? -9.936 21.321 -13.535 1.00 49.06 412 GLY A O 1
ATOM 3120 N N . ASP A 1 413 ? -9.191 21.835 -15.586 1.00 44.41 413 ASP A N 1
ATOM 3121 C CA . ASP A 1 413 ? -7.956 21.024 -15.522 1.00 44.41 413 ASP A CA 1
ATOM 3122 C C . ASP A 1 413 ? -6.963 21.490 -14.433 1.00 44.41 413 ASP A C 1
ATOM 3124 O O . ASP A 1 413 ? -6.016 20.773 -14.090 1.00 44.41 413 ASP A O 1
ATOM 3128 N N . HIS A 1 414 ? -7.206 22.675 -13.859 1.00 55.72 414 HIS A N 1
ATOM 3129 C CA . HIS A 1 414 ? -6.364 23.356 -12.875 1.00 55.72 414 HIS A CA 1
ATOM 3130 C C . HIS A 1 414 ? -7.186 24.030 -11.765 1.00 55.72 414 HIS A C 1
ATOM 3132 O O . HIS A 1 414 ? -6.935 25.180 -11.417 1.00 55.72 414 HIS A O 1
ATOM 3138 N N . ALA A 1 415 ? -8.182 23.337 -11.209 1.00 60.62 415 ALA A N 1
ATOM 3139 C CA . ALA A 1 415 ? -8.953 23.843 -10.075 1.00 60.62 415 ALA A CA 1
ATOM 3140 C C . ALA A 1 415 ? -8.069 23.951 -8.820 1.00 60.62 415 ALA A C 1
ATOM 3142 O O . ALA A 1 415 ? -7.498 22.951 -8.378 1.00 60.62 415 ALA A O 1
ATOM 3143 N N . CYS A 1 416 ? -7.940 25.159 -8.271 1.00 63.72 416 CYS A N 1
ATOM 3144 C CA . CYS A 1 416 ? -7.123 25.492 -7.111 1.00 63.72 416 CYS A CA 1
ATOM 3145 C C . CYS A 1 416 ? -7.936 26.095 -5.965 1.00 63.72 416 CYS A C 1
ATOM 3147 O O . CYS A 1 416 ? -8.697 27.045 -6.152 1.00 63.72 416 CYS A O 1
ATOM 3149 N N . PHE A 1 417 ? -7.697 25.597 -4.758 1.00 68.06 417 PHE A N 1
ATOM 3150 C CA . PHE A 1 417 ? -8.400 25.974 -3.541 1.00 68.06 417 PHE A CA 1
ATOM 3151 C C . PHE A 1 417 ? -7.392 26.369 -2.454 1.00 68.06 417 PHE A C 1
ATOM 3153 O O . PHE A 1 417 ? -6.399 25.682 -2.223 1.00 68.06 417 PHE A O 1
ATOM 3160 N N . GLY A 1 418 ? -7.602 27.522 -1.828 1.00 60.31 418 GLY A N 1
ATOM 3161 C CA . GLY A 1 418 ? -6.702 28.134 -0.847 1.00 60.31 418 GLY A CA 1
ATOM 3162 C C . GLY A 1 418 ? -7.178 28.028 0.600 1.00 60.31 418 GLY A C 1
ATOM 3163 O O . GLY A 1 418 ? -6.371 28.208 1.504 1.00 60.31 418 GLY A O 1
ATOM 3164 N N . GLY A 1 419 ? -8.456 27.727 0.840 1.00 65.12 419 GLY A N 1
ATOM 3165 C CA . GLY A 1 419 ? -8.988 27.554 2.192 1.00 65.12 419 GLY A CA 1
ATOM 3166 C C . GLY A 1 419 ? -10.471 27.881 2.313 1.00 65.12 419 GLY A C 1
ATOM 3167 O O . GLY A 1 419 ? -11.055 28.497 1.416 1.00 65.12 419 GLY A O 1
ATOM 3168 N N . ILE A 1 420 ? -11.036 27.469 3.449 1.00 73.56 420 ILE A N 1
ATOM 3169 C CA . ILE A 1 420 ? -12.412 27.739 3.859 1.00 73.56 420 ILE A CA 1
ATOM 3170 C C . ILE A 1 420 ? -12.454 28.322 5.265 1.00 73.56 420 ILE A C 1
ATOM 3172 O O . ILE A 1 420 ? -11.720 27.877 6.145 1.00 73.56 420 ILE A O 1
ATOM 3176 N N . GLU A 1 421 ? -13.322 29.301 5.476 1.00 75.00 421 GLU A N 1
ATOM 3177 C CA . GLU A 1 421 ? -13.555 29.911 6.780 1.00 75.00 421 GLU A CA 1
ATOM 3178 C C . GLU A 1 421 ? -15.057 30.054 7.017 1.00 75.00 421 GLU A C 1
ATOM 3180 O O . GLU A 1 421 ? -15.792 30.562 6.168 1.00 75.00 421 GLU A O 1
ATOM 3185 N N . LEU A 1 422 ? -15.498 29.569 8.176 1.00 80.06 422 LEU A N 1
ATOM 3186 C CA . LEU A 1 422 ? -16.876 29.662 8.643 1.00 80.06 422 LEU A CA 1
ATOM 3187 C C . LEU A 1 422 ? -17.109 31.066 9.198 1.00 80.06 422 LEU A C 1
ATOM 3189 O O . LEU A 1 422 ? -16.325 31.535 10.024 1.00 80.06 422 LEU A O 1
ATOM 3193 N N . VAL A 1 423 ? -18.182 31.720 8.765 1.00 78.44 423 VAL A N 1
ATOM 3194 C CA . VAL A 1 423 ? -18.579 33.038 9.270 1.00 78.44 423 VAL A CA 1
ATOM 3195 C C . VAL A 1 423 ? -20.065 33.088 9.575 1.00 78.44 423 VAL A C 1
ATOM 3197 O O . VAL A 1 423 ? -20.882 32.479 8.883 1.00 78.44 423 VAL A O 1
ATOM 3200 N N . ASP A 1 424 ? -20.418 33.872 10.589 1.00 79.06 424 ASP A N 1
ATOM 3201 C CA . ASP A 1 424 ? -21.806 34.028 11.028 1.00 79.06 424 ASP A CA 1
ATOM 3202 C C . ASP A 1 424 ? -22.691 34.650 9.943 1.00 79.06 424 ASP A C 1
ATOM 3204 O O . ASP A 1 424 ? -23.880 34.365 9.883 1.00 79.06 424 ASP A O 1
ATOM 3208 N N . ALA A 1 425 ? -22.116 35.467 9.055 1.00 80.56 425 ALA A N 1
ATOM 3209 C CA . ALA A 1 425 ? -22.791 36.000 7.880 1.00 80.56 425 ALA A CA 1
ATOM 3210 C C . ALA A 1 425 ? -21.786 36.381 6.785 1.00 80.56 425 ALA A C 1
ATOM 3212 O O . ALA A 1 425 ? -20.672 36.831 7.064 1.00 80.56 425 ALA A O 1
ATOM 3213 N N . CYS A 1 426 ? -22.204 36.246 5.526 1.00 80.69 426 CYS A N 1
ATOM 3214 C CA . CYS A 1 426 ? -21.503 36.882 4.414 1.00 80.69 426 CYS A CA 1
ATOM 3215 C C . CYS A 1 426 ? -21.793 38.390 4.391 1.00 80.69 426 CYS A C 1
ATOM 3217 O O . CYS A 1 426 ? -22.945 38.761 4.637 1.00 80.69 426 CYS A O 1
ATOM 3219 N N . PRO A 1 427 ? -20.794 39.237 4.077 1.00 75.00 427 PRO A N 1
ATOM 3220 C CA . PRO A 1 427 ? -20.998 40.678 3.956 1.00 75.00 427 PRO A CA 1
ATOM 3221 C C . PRO A 1 427 ? -21.927 41.086 2.808 1.00 75.00 427 PRO A C 1
ATOM 3223 O O . PRO A 1 427 ? -22.213 40.251 1.911 1.00 75.00 427 PRO A O 1
#

Nearest PDB structures (foldseek):
  2yc4-assembly1_B  TM=6.890E-01  e=6.221E-02  Chlamydomonas reinhardtii
  2yc2-assembly2_B  TM=7.547E-01  e=2.469E-01  Chlamydomonas reinhardtii
  2xon-assembly1_A  TM=5.286E-01  e=8.196E-02  Thermotoga maritima
  4ut5-assembly1_A  TM=4.489E-01  e=4.469E-02  Pseudomonas paraeruginosa PA7
  6v1v-assembly1_D  TM=4.237E-01  e=1.588E-01  Bacillus thuringiensis

Secondary structure (DSSP, 8-state):
-TT-SS-HHHHHHH-S---HHHHHHHHHHHHHHHHHH-HHHHHHHHHHHHHHHHTT-HHHHHHHHHHHHHHHHHHHHT--SBTTTTTHHHHHHHHHHHHHHS-S-HHHHHHHHHHHHHHHHTSSS-GGG--TTTTTT--SHHHHB-TTS-B-HHHHHHHHH-TT-TT--SSS---TTHHHHHHHHHHTT-SEEE-SS-HHHHHHHTTS-EEE-TTSSS-TTGGGSPP---STTT-BTTB---PPPTTHHHHHHHSS---SSHHHHHHHHHHHHHHHS-TT-HHHHHHHHHHHTTTTTT-------SS-----------TT---SEE-TTSS-EE-SS-EEEEEEEEE--SEEEEEE-TT-EEEEEEEETTEEEEEEEE---SS-SSEEEEEEPPHHHHHH-EEEEEEEEEE-TT-EEEEEEEES---

Sequence (427 aa):
YFGFALPNTAVAKLGHGIPRSDVLAQGLAYLHNSVTEDPVTALTFALAIAFALANASPRSLLPLAGAALHLAYVVRVGGDFMSGRMVASALVVAAITLARTLPARDWVGAVVGAGLLGVAMLAPHPSLTSGSDFGDGRQVWGDLVDLDGIADERAFWFHCSGWVSDRRPPGPFDCGGQRALVDKYLAAGKTVIEAGGVGFLGYWAGDRLTIVDDLGIADPLMARIPSPARERAVWRPGHYPRPLPKGYLESLRTGEDHFADRELGELYAALALVATAPLLDGARLDAVMGFHLGRYDALSPEVQPDEPMPPQPLPSPDPRVRVGRRCHQSHMWSFRRGWAFTLPRPSEAHGLWLTVNEGAEWTIRLTRGEAVVADLVVDVVEGARIRRTCIRVPAGAAEAGYDGMRVQPIRGDHACFGGIELVDACP

Solvent-accessible surface area (backbone atoms only — not comparable to full-atom values): 23201 Å² total; per-residue (Å²): 77,80,74,53,96,56,56,38,48,54,45,24,56,68,50,35,79,54,59,66,70,58,32,37,54,40,9,50,50,41,53,49,48,30,45,66,56,37,41,35,47,56,50,40,41,53,50,16,51,52,35,22,58,76,66,70,35,65,81,49,43,52,58,51,50,51,34,50,52,49,53,52,48,36,22,70,64,14,42,47,26,49,62,50,64,85,51,49,63,39,39,52,51,18,48,54,40,30,68,73,40,53,68,101,42,71,68,58,53,49,53,51,50,51,51,45,48,53,43,37,64,68,19,86,73,30,75,93,75,55,57,44,61,37,39,65,93,38,85,26,64,20,68,33,26,49,78,80,43,35,21,46,55,64,40,68,45,22,40,32,71,31,92,68,20,80,64,33,59,94,66,78,79,59,60,90,52,29,51,60,52,42,52,52,39,50,75,68,72,44,52,67,48,80,45,64,85,51,64,61,43,47,65,56,30,53,92,65,38,49,70,45,25,41,37,3,51,88,23,78,64,48,15,64,44,56,24,80,51,70,48,77,65,65,36,36,37,80,41,45,51,37,67,73,61,72,34,50,71,54,20,72,72,72,75,46,88,48,41,85,50,63,51,50,36,55,50,45,56,40,50,47,34,39,71,71,50,60,94,82,36,68,68,24,51,48,37,40,49,32,59,76,70,49,74,56,65,82,44,58,61,84,75,75,55,92,53,74,72,70,66,66,80,59,75,71,73,44,101,82,55,50,60,30,56,67,50,68,103,48,86,26,19,40,47,87,53,38,47,60,49,71,50,99,55,67,40,59,45,27,9,37,39,35,31,38,36,59,71,22,34,34,37,39,40,31,15,41,77,87,44,77,55,44,79,44,78,44,80,52,78,91,88,55,85,66,43,80,46,67,44,73,44,55,66,72,28,19,75,66,28,31,27,31,41,32,46,28,68,75,44,53,104,71,23,28,45,50,51,78,44,82,30,78,60,55,133

Foldseek 3Di:
DQLDPDALLCLLLQQAPADQVLLLVLLVVLVVLQCQQPVLLVVLLVLLVVLCVVVVPVVLVVLSVVLVVQSVVCSRSNHAQERCPSNVVSSVSSNVSNVVRQPPDVVSVVVVVVVSVVSLVVRPQRPVPQALCQLPVVCFDASAAAQQNHGNVCSNCCCAPPPRHPNHDPDPGDRPNLLVVLVVCVVVVAAEEEDAPCDNNCVNCPNRHHYDHQSSNPPNLNSLAHQPCNFSQQDHNSRRGGADAPCPRVCVVPVDQPHPDPLSSVVVVLVCLCVPPPSPDPSNNVSSVCVVVCVSVVSRDPRPRPFQDARPCPPDPPVPRQRAPDDPPDQKHFHPFKHKDFAPDFALFFKKWWKWAPPWKKWKFFADGPHTQDIDIDDDDDDDGIDTDMDTDPNSSSVVTTGMMMMGTPDDPGIMTRDMDGHNDDD

Mean predicted aligned error: 12.9 Å

pLDDT: mean 79.58, std 17.21, range [25.72, 97.62]

Radius of gyration: 25.04 Å; Cα contacts (8 Å, |Δi|>4): 749; chains: 1; bounding box: 64×70×64 Å